Protein AF-0000000081412801 (afdb_homodimer)

Nearest PDB structures (foldseek):
  3e7q-assembly1_A  TM=7.767E-01  e=6.371E-05  Pseudomonas aeruginosa
  2gfn-assembly1_A  TM=7.718E-01  e=1.204E-04  Rhodococcus jostii RHA1
  7jnp-assembly1_B  TM=7.696E-01  e=1.606E-03  Neisseria gonorrhoeae
  2xdn-assembly2_D  TM=6.684E-01  e=6.471E-04  Pseudomonas putida
  5h9t-assembly4_G  TM=6.717E-01  e=1.084E-02  Pseudomonas aeruginosa PAO1

Organism: NCBI:txid198620

InterPro domains:
  IPR001647 DNA-binding HTH domain, TetR-type [PF00440] (24-66)
  IPR001647 DNA-binding HTH domain, TetR-type [PS50977] (17-77)
  IPR009057 Homedomain-like superfamily [SSF46689] (12-86)
  IPR011075 Tetracyclin repressor-like, C-terminal domain [PF16925] (98-199)
  IPR036271 Tetracyclin repressor-like, C-terminal domain superfamily [SSF48498] (94-205)

Foldseek 3Di:
DPPPPPPPPPVPPPPPPADLVLLLVQLLVQCLVQALVRDDLCNSCVSRVHDSVVVCVSQNDSVSSVVVSLVVLCVVLVVQLCVLLVPLVDALLRSLLSNLLSQLCVQCVDPDQRRFRSLLNHLVVVLVPDVVSVVVSVVVLVVQLVSQLVSVVSNCVVVQDPVPDPSSVLSCLSSVLSSVLRVVSNVPDDSVVSSVVSSVSSVVSRD/DPPPPPPPPPVPPPPPPADLVLLLVQLLVQCLVQALVRDDLCNSCVSRVHDSVVVCVSQNDSVSSVVVSLVVLCVVLVVQLCVLLVPLVDALLRSLLSNLLSQLCVQCVDPDQRRFRSLLNHLVVVLVPDVVSVVVSVVSLVVQLVSQLVSVVSNCVVVQDPVPDPSSVLSCLSSVLSSVLRVVSNVPDDSVVSSVVSSVSSVVSRD

Structure (mmCIF, N/CA/C/O backbone):
data_AF-0000000081412801-model_v1
#
loop_
_entity.id
_entity.type
_entity.pdbx_description
1 polymer 'TetR/AcrR family transcriptional regulator'
#
loop_
_atom_site.group_PDB
_atom_site.id
_atom_site.type_symbol
_atom_site.label_atom_id
_atom_site.label_alt_id
_atom_site.label_comp_id
_atom_site.label_asym_id
_atom_site.label_entity_id
_atom_site.label_seq_id
_atom_site.pdbx_PDB_ins_code
_atom_site.Cartn_x
_atom_site.Cartn_y
_atom_site.Cartn_z
_atom_site.occupancy
_atom_site.B_iso_or_equiv
_atom_site.auth_seq_id
_atom_site.auth_comp_id
_atom_site.auth_asym_id
_atom_site.auth_atom_id
_atom_site.pdbx_PDB_model_num
ATOM 1 N N . MET A 1 1 ? -60.969 14.883 38.25 1 31.5 1 MET A N 1
ATOM 2 C CA . MET A 1 1 ? -59.531 15.109 38.219 1 31.5 1 MET A CA 1
ATOM 3 C C . MET A 1 1 ? -59.031 15.039 36.781 1 31.5 1 MET A C 1
ATOM 5 O O . MET A 1 1 ? -59.188 14.016 36.125 1 31.5 1 MET A O 1
ATOM 9 N N . ALA A 1 2 ? -58.969 16.172 36.094 1 39.41 2 ALA A N 1
ATOM 10 C CA . ALA A 1 2 ? -58.562 16.344 34.688 1 39.41 2 ALA A CA 1
ATOM 11 C C . ALA A 1 2 ? -57.188 15.758 34.438 1 39.41 2 ALA A C 1
ATOM 13 O O . ALA A 1 2 ? -56.25 16.016 35.188 1 39.41 2 ALA A O 1
ATOM 14 N N . GLN A 1 3 ? -56.938 14.664 33.781 1 39.22 3 GLN A N 1
ATOM 15 C CA . GLN A 1 3 ? -55.719 13.984 33.312 1 39.22 3 GLN A CA 1
ATOM 16 C C . GLN A 1 3 ? -54.844 14.922 32.5 1 39.22 3 GLN A C 1
ATOM 18 O O . GLN A 1 3 ? -55.25 15.398 31.438 1 39.22 3 GLN A O 1
ATOM 23 N N . ASN A 1 4 ? -54.062 15.844 33.062 1 39 4 ASN A N 1
ATOM 24 C CA . ASN A 1 4 ? -53.062 16.719 32.438 1 39 4 ASN A CA 1
ATOM 25 C C . ASN A 1 4 ? -52.125 15.93 31.531 1 39 4 ASN A C 1
ATOM 27 O O . ASN A 1 4 ? -51.344 15.117 32 1 39 4 ASN A O 1
ATOM 31 N N . LYS A 1 5 ? -52.438 15.68 30.281 1 43 5 LYS A N 1
ATOM 32 C CA . LYS A 1 5 ? -51.562 15.094 29.266 1 43 5 LYS A CA 1
ATOM 33 C C . LYS A 1 5 ? -50.219 15.836 29.203 1 43 5 LYS A C 1
ATOM 35 O O . LYS A 1 5 ? -50.188 17.062 29.094 1 43 5 LYS A O 1
ATOM 40 N N . PRO A 1 6 ? -49.094 15.336 29.781 1 42.16 6 PRO A N 1
ATOM 41 C CA . PRO A 1 6 ? -47.812 16 29.641 1 42.16 6 PRO A CA 1
ATOM 42 C C . PRO A 1 6 ? -47.5 16.391 28.203 1 42.16 6 PRO A C 1
ATOM 44 O O . PRO A 1 6 ? -47.75 15.617 27.281 1 42.16 6 PRO A O 1
ATOM 47 N N . THR A 1 7 ? -47.656 17.672 27.734 1 39.53 7 THR A N 1
ATOM 48 C CA . THR A 1 7 ? -47.188 18.188 26.453 1 39.53 7 THR A CA 1
ATOM 49 C C . THR A 1 7 ? -45.719 17.797 26.219 1 39.53 7 THR A C 1
ATOM 51 O O . THR A 1 7 ? -44.875 18.047 27.078 1 39.53 7 THR A O 1
ATOM 54 N N . GLU A 1 8 ? -45.406 16.609 25.75 1 41.25 8 GLU A N 1
ATOM 55 C CA . GLU A 1 8 ? -44.062 16.297 25.266 1 41.25 8 GLU A CA 1
ATOM 56 C C . GLU A 1 8 ? -43.438 17.469 24.531 1 41.25 8 GLU A C 1
ATOM 58 O O . GLU A 1 8 ? -43.969 17.891 23.484 1 41.25 8 GLU A O 1
ATOM 63 N N . GLY A 1 9 ? -43.125 18.594 25.156 1 39.78 9 GLY A N 1
ATOM 64 C CA . GLY A 1 9 ? -42.344 19.688 24.547 1 39.78 9 GLY A CA 1
ATOM 65 C C . GLY A 1 9 ? -41.25 19.203 23.656 1 39.78 9 GLY A C 1
ATOM 66 O O . GLY A 1 9 ? -40.25 18.641 24.125 1 39.78 9 GLY A O 1
ATOM 67 N N . LYS A 1 10 ? -41.531 18.594 22.547 1 43.91 10 LYS A N 1
ATOM 68 C CA . LYS A 1 10 ? -40.531 18.438 21.516 1 43.91 10 LYS A CA 1
ATOM 69 C C . LYS A 1 10 ? -39.656 19.688 21.391 1 43.91 10 LYS A C 1
ATOM 71 O O . LYS A 1 10 ? -40.156 20.766 21.094 1 43.91 10 LYS A O 1
ATOM 76 N N . GLY A 1 11 ? -38.781 20 22.344 1 41.09 11 GLY A N 1
ATOM 77 C CA . GLY A 1 11 ? -37.812 21.078 22.141 1 41.09 11 GLY A CA 1
ATOM 78 C C . GLY A 1 11 ? -37.406 21.219 20.688 1 41.09 11 GLY A C 1
ATOM 79 O O . GLY A 1 11 ? -37 20.25 20.047 1 41.09 11 GLY A O 1
ATOM 80 N N . ARG A 1 12 ? -38.094 21.938 19.906 1 44.88 12 ARG A N 1
ATOM 81 C CA . ARG A 1 12 ? -37.812 22.344 18.531 1 44.88 12 ARG A CA 1
ATOM 82 C C . ARG A 1 12 ? -36.375 22.75 18.344 1 44.88 12 ARG A C 1
ATOM 84 O O . ARG A 1 12 ? -36 23.906 18.562 1 44.88 12 ARG A O 1
ATOM 91 N N . GLY A 1 13 ? -35.406 22.141 19.047 1 42.59 13 GLY A N 1
ATOM 92 C CA . GLY A 1 13 ? -34.094 22.641 18.672 1 42.59 13 GLY A CA 1
ATOM 93 C C . GLY A 1 13 ? -33.969 22.891 17.188 1 42.59 13 GLY A C 1
ATOM 94 O O . GLY A 1 13 ? -34.781 22.422 16.391 1 42.59 13 GLY A O 1
ATOM 95 N N . ARG A 1 14 ? -33.406 24.109 16.828 1 49.31 14 ARG A N 1
ATOM 96 C CA . ARG A 1 14 ? -33.156 24.453 15.43 1 49.31 14 ARG A CA 1
ATOM 97 C C . ARG A 1 14 ? -32.75 23.219 14.625 1 49.31 14 ARG A C 1
ATOM 99 O O . ARG A 1 14 ? -31.969 22.391 15.102 1 49.31 14 ARG A O 1
ATOM 106 N N . PRO A 1 15 ? -33.531 22.734 13.734 1 50.5 15 PRO A N 1
ATOM 107 C CA . PRO A 1 15 ? -33.125 21.641 12.859 1 50.5 15 PRO A CA 1
ATOM 108 C C . PRO A 1 15 ? -31.609 21.656 12.57 1 50.5 15 PRO A C 1
ATOM 110 O O . PRO A 1 15 ? -31.016 22.734 12.477 1 50.5 15 PRO A O 1
ATOM 113 N N . ARG A 1 16 ? -30.875 20.703 13.023 1 57.34 16 ARG A N 1
ATOM 114 C CA . ARG A 1 16 ? -29.453 20.656 12.719 1 57.34 16 ARG A CA 1
ATOM 115 C C . ARG A 1 16 ? -29.188 21.109 11.281 1 57.34 16 ARG A C 1
ATOM 117 O O . ARG A 1 16 ? -29.859 20.656 10.352 1 57.34 16 ARG A O 1
ATOM 124 N N . ALA A 1 17 ? -28.562 22.234 11.133 1 64.94 17 ALA A N 1
ATOM 125 C CA . ALA A 1 17 ? -28.266 22.906 9.867 1 64.94 17 ALA A CA 1
ATOM 126 C C . ALA A 1 17 ? -27.469 21.984 8.938 1 64.94 17 ALA A C 1
ATOM 128 O O . ALA A 1 17 ? -27.422 22.219 7.727 1 64.94 17 ALA A O 1
ATOM 129 N N . TYR A 1 18 ? -26.875 20.844 9.516 1 75.38 18 TYR A N 1
ATOM 130 C CA . TYR A 1 18 ? -26.141 19.969 8.609 1 75.38 18 TYR A CA 1
ATOM 131 C C . TYR A 1 18 ? -26.5 18.516 8.859 1 75.38 18 TYR A C 1
ATOM 133 O O . TYR A 1 18 ? -26.969 18.156 9.945 1 75.38 18 TYR A O 1
ATOM 141 N N . ASP A 1 19 ? -26.516 17.734 7.875 1 88.06 19 ASP A N 1
ATOM 142 C CA . ASP A 1 19 ? -26.609 16.297 7.977 1 88.06 19 ASP A CA 1
ATOM 143 C C . ASP A 1 19 ? -25.266 15.672 8.328 1 88.06 19 ASP A C 1
ATOM 145 O O . ASP A 1 19 ? -24.312 15.766 7.551 1 88.06 19 ASP A O 1
ATOM 149 N N . PRO A 1 20 ? -25.109 15.062 9.5 1 88.12 20 PRO A N 1
ATOM 150 C CA . PRO A 1 20 ? -23.828 14.531 9.953 1 88.12 20 PRO A CA 1
ATOM 151 C C . PRO A 1 20 ? -23.219 13.523 8.969 1 88.12 20 PRO A C 1
ATOM 153 O O . PRO A 1 20 ? -22 13.461 8.812 1 88.12 20 PRO A O 1
ATOM 156 N N . GLN A 1 21 ? -24.062 12.789 8.328 1 91.38 21 GLN A N 1
ATOM 157 C CA . GLN A 1 21 ? -23.562 11.805 7.379 1 91.38 21 GLN A CA 1
ATOM 158 C C . GLN A 1 21 ? -22.938 12.477 6.156 1 91.38 21 GLN A C 1
ATOM 160 O O . GLN A 1 21 ? -21.891 12.062 5.684 1 91.38 21 GLN A O 1
ATOM 165 N N . THR A 1 22 ? -23.578 13.492 5.699 1 93.31 22 THR A N 1
ATOM 166 C CA . THR A 1 22 ? -23.047 14.25 4.578 1 93.31 22 THR A CA 1
ATOM 167 C C . THR A 1 22 ? -21.734 14.945 4.965 1 93.31 22 THR A C 1
ATOM 169 O O . THR A 1 22 ? -20.781 14.961 4.188 1 93.31 22 THR A O 1
ATOM 172 N N . ALA A 1 23 ? -21.734 15.477 6.156 1 94.56 23 ALA A N 1
ATOM 173 C CA . ALA A 1 23 ? -20.547 16.156 6.648 1 94.56 23 ALA A CA 1
ATOM 174 C C . ALA A 1 23 ? -19.375 15.18 6.777 1 94.56 23 ALA A C 1
ATOM 176 O O . ALA A 1 23 ? -18.234 15.508 6.406 1 94.56 23 ALA A O 1
ATOM 177 N N . LEU A 1 24 ? -19.656 14.016 7.27 1 95.81 24 LEU A N 1
ATOM 178 C CA . LEU A 1 24 ? -18.625 13.008 7.418 1 95.81 24 LEU A CA 1
ATOM 179 C C . LEU A 1 24 ? -18.094 12.57 6.059 1 95.81 24 LEU A C 1
ATOM 181 O O . LEU A 1 24 ? -16.875 12.352 5.898 1 95.81 24 LEU A O 1
ATOM 185 N N . GLN A 1 25 ? -18.984 12.492 5.09 1 94.94 25 GLN A N 1
ATOM 186 C CA . GLN A 1 25 ? -18.562 12.125 3.74 1 94.94 25 GLN A CA 1
ATOM 187 C C . GLN A 1 25 ? -17.656 13.188 3.131 1 94.94 25 GLN A C 1
ATOM 189 O O . GLN A 1 25 ? -16.688 12.859 2.434 1 94.94 25 GLN A O 1
ATOM 194 N N . GLN A 1 26 ? -17.953 14.391 3.418 1 95.56 26 GLN A N 1
ATOM 195 C CA . GLN A 1 26 ? -17.109 15.484 2.924 1 95.56 26 GLN A CA 1
ATOM 196 C C . GLN A 1 26 ? -15.75 15.477 3.605 1 95.56 26 GLN A C 1
ATOM 198 O O . GLN A 1 26 ? -14.727 15.695 2.955 1 95.56 26 GLN A O 1
ATOM 203 N N . ALA A 1 27 ? -15.773 15.211 4.926 1 96.62 27 ALA A N 1
ATOM 204 C CA . ALA A 1 27 ? -14.516 15.102 5.66 1 96.62 27 ALA A CA 1
ATOM 205 C C . ALA A 1 27 ? -13.664 13.953 5.129 1 96.62 27 ALA A C 1
ATOM 207 O O . ALA A 1 27 ? -12.461 14.109 4.926 1 96.62 27 ALA A O 1
ATOM 208 N N . LEU A 1 28 ? -14.336 12.844 4.879 1 96.62 28 LEU A N 1
ATOM 209 C CA . LEU A 1 28 ? -13.68 11.688 4.289 1 96.62 28 LEU A CA 1
ATOM 210 C C . LEU A 1 28 ? -13.023 12.047 2.963 1 96.62 28 LEU A C 1
ATOM 212 O O . LEU A 1 28 ? -11.875 11.688 2.713 1 96.62 28 LEU A O 1
ATOM 216 N N . GLY A 1 29 ? -13.734 12.797 2.166 1 95.81 29 GLY A N 1
ATOM 217 C CA . GLY A 1 29 ? -13.188 13.211 0.883 1 95.81 29 GLY A CA 1
ATOM 218 C C . GLY A 1 29 ? -11.922 14.031 1.009 1 95.81 29 GLY A C 1
ATOM 219 O O . GLY A 1 29 ? -10.961 13.82 0.26 1 95.81 29 GLY A O 1
ATOM 220 N N . VAL A 1 30 ? -11.867 14.93 1.99 1 96.5 30 VAL A N 1
ATOM 221 C CA . VAL A 1 30 ? -10.695 15.773 2.199 1 96.5 30 VAL A CA 1
ATOM 222 C C . VAL A 1 30 ? -9.516 14.922 2.654 1 96.5 30 VAL A C 1
ATOM 224 O O . VAL A 1 30 ? -8.422 15.016 2.098 1 96.5 30 VAL A O 1
ATOM 227 N N . PHE A 1 31 ? -9.781 14.016 3.641 1 97.44 31 PHE A N 1
ATOM 228 C CA . PHE A 1 31 ? -8.734 13.109 4.113 1 97.44 31 PHE A CA 1
ATOM 229 C C . PHE A 1 31 ? -8.242 12.211 2.986 1 97.44 31 PHE A C 1
ATOM 231 O O . PHE A 1 31 ? -7.051 11.922 2.896 1 97.44 31 PHE A O 1
ATOM 238 N N . TRP A 1 32 ? -9.18 11.797 2.158 1 96.88 32 TRP A N 1
ATOM 239 C CA . TRP A 1 32 ? -8.875 10.836 1.1 1 96.88 32 TRP A CA 1
ATOM 240 C C . TRP A 1 32 ? -7.938 11.453 0.065 1 96.88 32 TRP A C 1
ATOM 242 O O . TRP A 1 32 ? -6.984 10.812 -0.38 1 96.88 32 TRP A O 1
ATOM 252 N N . ASN A 1 33 ? -8.102 12.719 -0.193 1 94.5 33 ASN A N 1
ATOM 253 C CA . ASN A 1 33 ? -7.297 13.406 -1.2 1 94.5 33 ASN A CA 1
ATOM 254 C C . ASN A 1 33 ? -5.945 13.836 -0.639 1 94.5 33 ASN A C 1
ATOM 256 O O . ASN A 1 33 ? -4.91 13.617 -1.271 1 94.5 33 ASN A O 1
ATOM 260 N N . THR A 1 34 ? -5.941 14.297 0.597 1 93.81 34 THR A N 1
ATOM 261 C CA . THR A 1 34 ? -4.766 15.039 1.043 1 93.81 34 THR A CA 1
ATOM 262 C C . THR A 1 34 ? -3.988 14.234 2.086 1 93.81 34 THR A C 1
ATOM 264 O O . THR A 1 34 ? -2.822 14.531 2.357 1 93.81 34 THR A O 1
ATOM 267 N N . GLY A 1 35 ? -4.645 13.25 2.67 1 96.81 35 GLY A N 1
ATOM 268 C CA . GLY A 1 35 ? -4.062 12.57 3.816 1 96.81 35 GLY A CA 1
ATOM 269 C C . GLY A 1 35 ? -4.438 13.211 5.141 1 96.81 35 GLY A C 1
ATOM 270 O O . GLY A 1 35 ? -4.996 14.305 5.172 1 96.81 35 GLY A O 1
ATOM 271 N N . TYR A 1 36 ? -4.164 12.555 6.168 1 97.88 36 TYR A N 1
ATOM 272 C CA . TYR A 1 36 ? -4.52 12.984 7.516 1 97.88 36 TYR A CA 1
ATOM 273 C C . TYR A 1 36 ? -3.711 14.203 7.93 1 97.88 36 TYR A C 1
ATOM 275 O O . TYR A 1 36 ? -4.277 15.219 8.336 1 97.88 36 TYR A O 1
ATOM 283 N N . SER A 1 37 ? -2.416 14.109 7.785 1 96.62 37 SER A N 1
ATOM 284 C CA . SER A 1 37 ? -1.539 15.156 8.297 1 96.62 37 SER A CA 1
ATOM 285 C C . SER A 1 37 ? -1.736 16.469 7.539 1 96.62 37 SER A C 1
ATOM 287 O O . SER A 1 37 ? -1.751 17.547 8.141 1 96.62 37 SER A O 1
ATOM 289 N N . ALA A 1 38 ? -1.954 16.375 6.262 1 95.62 38 ALA A N 1
ATOM 290 C CA . ALA A 1 38 ? -2.039 17.562 5.43 1 95.62 38 ALA A CA 1
ATOM 291 C C . ALA A 1 38 ? -3.416 18.219 5.543 1 95.62 38 ALA A C 1
ATOM 293 O O . ALA A 1 38 ? -3.568 19.406 5.289 1 95.62 38 ALA A O 1
ATOM 294 N N . ALA A 1 39 ? -4.418 17.406 5.891 1 96.56 39 ALA A N 1
ATOM 295 C CA . ALA A 1 39 ? -5.766 17.938 6.051 1 96.56 39 ALA A CA 1
ATOM 296 C C . ALA A 1 39 ? -5.84 18.875 7.254 1 96.56 39 ALA A C 1
ATOM 298 O O . ALA A 1 39 ? -5.211 18.625 8.289 1 96.56 39 ALA A O 1
ATOM 299 N N . SER A 1 40 ? -6.621 19.953 7.078 1 94.75 40 SER A N 1
ATOM 300 C CA . SER A 1 40 ? -6.871 20.859 8.195 1 94.75 40 SER A CA 1
ATOM 301 C C . SER A 1 40 ? -8.352 20.891 8.562 1 94.75 40 SER A C 1
ATOM 303 O O . SER A 1 40 ? -9.211 20.656 7.719 1 94.75 40 SER A O 1
ATOM 305 N N . LEU A 1 41 ? -8.562 21.172 9.828 1 95.19 41 LEU A N 1
ATOM 306 C CA . LEU A 1 41 ? -9.945 21.281 10.266 1 95.19 41 LEU A CA 1
ATOM 307 C C . LEU A 1 41 ? -10.664 22.406 9.531 1 95.19 41 LEU A C 1
ATOM 309 O O . LEU A 1 41 ? -11.859 22.312 9.266 1 95.19 41 LEU A O 1
ATOM 313 N N . ASP A 1 42 ? -9.891 23.438 9.086 1 95 42 ASP A N 1
ATOM 314 C CA . ASP A 1 42 ? -10.477 24.531 8.312 1 95 42 ASP A CA 1
ATOM 315 C C . ASP A 1 42 ? -10.93 24.047 6.938 1 95 42 ASP A C 1
ATOM 317 O O . ASP A 1 42 ? -12.047 24.359 6.504 1 95 42 ASP A O 1
ATOM 321 N N . SER A 1 43 ? -10.094 23.312 6.242 1 95.56 43 SER A N 1
ATOM 322 C CA . SER A 1 43 ? -10.453 22.797 4.926 1 95.56 43 SER A CA 1
ATOM 323 C C . SER A 1 43 ? -11.617 21.812 5.02 1 95.56 43 SER A C 1
ATOM 325 O O . SER A 1 43 ? -12.492 21.797 4.152 1 95.56 43 SER A O 1
ATOM 327 N N . ILE A 1 44 ? -11.672 21.016 6.086 1 97 44 ILE A N 1
ATOM 328 C CA . ILE A 1 44 ? -12.727 20.031 6.285 1 97 44 ILE A CA 1
ATOM 329 C C . ILE A 1 44 ? -14.047 20.734 6.582 1 97 44 ILE A C 1
ATOM 331 O O . ILE A 1 44 ? -15.086 20.391 6.016 1 97 44 ILE A O 1
ATOM 335 N N . ALA A 1 45 ? -13.938 21.719 7.445 1 96 45 ALA A N 1
ATOM 336 C CA . ALA A 1 45 ? -15.133 22.5 7.777 1 96 45 ALA A CA 1
ATOM 337 C C . ALA A 1 45 ? -15.711 23.172 6.539 1 96 45 ALA A C 1
ATOM 339 O O . ALA A 1 45 ? -16.922 23.125 6.309 1 96 45 ALA A O 1
ATOM 340 N N . SER A 1 46 ? -14.836 23.75 5.75 1 95.62 46 SER A N 1
ATOM 341 C CA . SER A 1 46 ? -15.258 24.422 4.52 1 95.62 46 SER A CA 1
ATOM 342 C C . SER A 1 46 ? -15.922 23.438 3.564 1 95.62 46 SER A C 1
ATOM 344 O O . SER A 1 46 ? -16.984 23.719 3.016 1 95.62 46 SER A O 1
ATOM 346 N N . ALA A 1 47 ? -15.391 22.266 3.383 1 94.62 47 ALA A N 1
ATOM 347 C CA . ALA A 1 47 ? -15.93 21.25 2.492 1 94.62 47 ALA A CA 1
ATOM 348 C C . ALA A 1 47 ? -17.281 20.75 2.99 1 94.62 47 ALA A C 1
ATOM 350 O O . ALA A 1 47 ? -18.172 20.438 2.191 1 94.62 47 ALA A O 1
ATOM 351 N N . ALA A 1 48 ? -17.422 20.672 4.324 1 94.19 48 ALA A N 1
ATOM 352 C CA . ALA A 1 48 ? -18.625 20.125 4.941 1 94.19 48 ALA A CA 1
ATOM 353 C C . ALA A 1 48 ? -19.703 21.188 5.066 1 94.19 48 ALA A C 1
ATOM 355 O O . ALA A 1 48 ? -20.828 20.906 5.492 1 94.19 48 ALA A O 1
ATOM 356 N N . GLY A 1 49 ? -19.344 22.391 4.762 1 92.81 49 GLY A N 1
ATOM 357 C CA . GLY A 1 49 ? -20.297 23.484 4.926 1 92.81 49 GLY A CA 1
ATOM 358 C C . GLY A 1 49 ? -20.594 23.812 6.379 1 92.81 49 GLY A C 1
ATOM 359 O O . GLY A 1 49 ? -21.719 24.141 6.73 1 92.81 49 GLY A O 1
ATOM 360 N N . MET A 1 50 ? -19.609 23.594 7.223 1 93.44 50 MET A N 1
ATOM 361 C CA . MET A 1 50 ? -19.719 23.828 8.656 1 93.44 50 MET A CA 1
ATOM 362 C C . MET A 1 50 ? -18.641 24.812 9.125 1 93.44 50 MET A C 1
ATOM 364 O O . MET A 1 50 ? -17.734 25.141 8.367 1 93.44 50 MET A O 1
ATOM 368 N N . ASN A 1 51 ? -18.859 25.266 10.344 1 92.81 51 ASN A N 1
ATOM 369 C CA . ASN A 1 51 ? -17.766 25.953 11.008 1 92.81 51 ASN A CA 1
ATOM 370 C C . ASN A 1 51 ? -17.031 25.016 11.977 1 92.81 51 ASN A C 1
ATOM 372 O O . ASN A 1 51 ? -17.516 23.938 12.289 1 92.81 51 ASN A O 1
ATOM 376 N N . ARG A 1 52 ? -15.875 25.406 12.43 1 92.88 52 ARG A N 1
ATOM 377 C CA . ARG A 1 52 ? -14.992 24.547 13.227 1 92.88 52 ARG A CA 1
ATOM 378 C C . ARG A 1 52 ? -15.664 24.125 14.531 1 92.88 52 ARG A C 1
ATOM 380 O O . ARG A 1 52 ? -15.633 22.953 14.906 1 92.88 52 ARG A O 1
ATOM 387 N N . PRO A 1 53 ? -16.359 25.016 15.234 1 92.88 53 PRO A N 1
ATOM 388 C CA . PRO A 1 53 ? -17.031 24.609 16.469 1 92.88 53 PRO A CA 1
ATOM 389 C C . PRO A 1 53 ? -18.109 23.547 16.234 1 92.88 53 PRO A C 1
ATOM 391 O O . PRO A 1 53 ? -18.219 22.609 17.016 1 92.88 53 PRO A O 1
ATOM 394 N N . SER A 1 54 ? -18.844 23.703 15.234 1 92.69 54 SER A N 1
ATOM 395 C CA . SER A 1 54 ? -19.875 22.734 14.898 1 92.69 54 SER A CA 1
ATOM 396 C C . SER A 1 54 ? -19.266 21.375 14.523 1 92.69 54 SER A C 1
ATOM 398 O O . SER A 1 54 ? -19.797 20.328 14.883 1 92.69 54 SER A O 1
ATOM 400 N N . LEU A 1 55 ? -18.188 21.453 13.773 1 94.75 55 LEU A N 1
ATOM 401 C CA . LEU A 1 55 ? -17.484 20.25 13.398 1 94.75 55 LEU A CA 1
ATOM 402 C C . LEU A 1 55 ? -16.984 19.5 14.633 1 94.75 55 LEU A C 1
ATOM 404 O O . LEU A 1 55 ? -17.156 18.281 14.75 1 94.75 55 LEU A O 1
ATOM 408 N N . TYR A 1 56 ? -16.422 20.234 15.547 1 94 56 TYR A N 1
ATOM 409 C CA . TYR A 1 56 ? -15.898 19.656 16.781 1 94 56 TYR A CA 1
ATOM 410 C C . TYR A 1 56 ? -17.016 19.047 17.609 1 94 56 TYR A C 1
ATOM 412 O O . TYR A 1 56 ? -16.859 17.969 18.203 1 94 56 TYR A O 1
ATOM 420 N N . ALA A 1 57 ? -18.109 19.703 17.672 1 93.56 57 ALA A N 1
ATOM 421 C CA . ALA A 1 57 ? -19.25 19.234 18.453 1 93.56 57 ALA A CA 1
ATOM 422 C C . ALA A 1 57 ? -19.797 17.922 17.891 1 93.56 57 ALA A C 1
ATOM 424 O O . ALA A 1 57 ? -20.188 17.031 18.641 1 93.56 57 ALA A O 1
ATOM 425 N N . ALA A 1 58 ? -19.719 17.859 16.641 1 93.56 58 ALA A N 1
ATOM 426 C CA . ALA A 1 58 ? -20.312 16.703 15.969 1 93.56 58 ALA A CA 1
ATOM 427 C C . ALA A 1 58 ? -19.344 15.516 15.953 1 93.56 58 ALA A C 1
ATOM 429 O O . ALA A 1 58 ? -19.781 14.367 16.094 1 93.56 58 ALA A O 1
ATOM 430 N N . PHE A 1 59 ? -18 15.789 15.805 1 95.88 59 PHE A N 1
ATOM 431 C CA . PHE A 1 59 ? -17.125 14.68 15.453 1 95.88 59 PHE A CA 1
ATOM 432 C C . PHE A 1 59 ? -15.898 14.648 16.359 1 95.88 59 PHE A C 1
ATOM 434 O O . PHE A 1 59 ? -15.109 13.695 16.312 1 95.88 59 PHE A O 1
ATOM 441 N N . GLY A 1 60 ? -15.703 15.633 17.156 1 95.62 60 GLY A N 1
ATOM 442 C CA . GLY A 1 60 ? -14.508 15.711 17.984 1 95.62 60 GLY A CA 1
ATOM 443 C C . GLY A 1 60 ? -13.328 16.344 17.266 1 95.62 60 GLY A C 1
ATOM 444 O O . GLY A 1 60 ? -13.508 17.156 16.375 1 95.62 60 GLY A O 1
ATOM 445 N N . ASP A 1 61 ? -12.195 16.016 17.703 1 96.94 61 ASP A N 1
ATOM 446 C CA . ASP A 1 61 ? -10.992 16.578 17.094 1 96.94 61 ASP A CA 1
ATOM 447 C C . ASP A 1 61 ? -10.648 15.875 15.781 1 96.94 61 ASP A C 1
ATOM 449 O O . ASP A 1 61 ? -11.383 14.992 15.336 1 96.94 61 ASP A O 1
ATOM 453 N N . LYS A 1 62 ? -9.664 16.312 15.164 1 97.5 62 LYS A N 1
ATOM 454 C CA . LYS A 1 62 ? -9.281 15.797 13.844 1 97.5 62 LYS A CA 1
ATOM 455 C C . LYS A 1 62 ? -9.062 14.289 13.883 1 97.5 62 LYS A C 1
ATOM 457 O O . LYS A 1 62 ? -9.477 13.578 12.961 1 97.5 62 LYS A O 1
ATOM 462 N N . HIS A 1 63 ? -8.383 13.805 14.93 1 98.31 63 HIS A N 1
ATOM 463 C CA . HIS A 1 63 ? -8.094 12.383 15.07 1 98.31 63 HIS A CA 1
ATOM 464 C C . HIS A 1 63 ? -9.375 11.57 15.18 1 98.31 63 HIS A C 1
ATOM 466 O O . HIS A 1 63 ? -9.547 10.578 14.461 1 98.31 63 HIS A O 1
ATOM 472 N N . ALA A 1 64 ? -10.258 11.953 15.992 1 98 64 ALA A N 1
ATOM 473 C CA . ALA A 1 64 ? -11.539 11.273 16.141 1 98 64 ALA A CA 1
ATOM 474 C C . ALA A 1 64 ? -12.328 11.289 14.844 1 98 64 ALA A C 1
ATOM 476 O O . ALA A 1 64 ? -12.945 10.289 14.469 1 98 64 ALA A O 1
ATOM 477 N N . LEU A 1 65 ? -12.367 12.484 14.219 1 97.88 65 LEU A N 1
ATOM 478 C CA . LEU A 1 65 ? -13.047 12.641 12.938 1 97.88 65 LEU A CA 1
ATOM 479 C C . LEU A 1 65 ? -12.461 11.695 11.898 1 97.88 65 LEU A C 1
ATOM 481 O O . LEU A 1 65 ? -13.195 11.062 11.141 1 97.88 65 LEU A O 1
ATOM 485 N N . TYR A 1 66 ? -11.234 11.523 11.852 1 98.5 66 TYR A N 1
ATOM 486 C CA . TYR A 1 66 ? -10.562 10.648 10.898 1 98.5 66 TYR A CA 1
ATOM 487 C C . TYR A 1 66 ? -10.922 9.188 11.141 1 98.5 66 TYR A C 1
ATOM 489 O O . TYR A 1 66 ? -11.195 8.445 10.195 1 98.5 66 TYR A O 1
ATOM 497 N N . ILE A 1 67 ? -10.875 8.758 12.398 1 98.25 67 ILE A N 1
ATOM 498 C CA . ILE A 1 67 ? -11.219 7.379 12.742 1 98.25 67 ILE A CA 1
ATOM 499 C C . ILE A 1 67 ? -12.648 7.082 12.32 1 98.25 67 ILE A C 1
ATOM 501 O O . ILE A 1 67 ? -12.938 6.02 11.766 1 98.25 67 ILE A O 1
ATOM 505 N N . LYS A 1 68 ? -13.508 8.047 12.5 1 97.19 68 LYS A N 1
ATOM 506 C CA . LYS A 1 68 ? -14.898 7.883 12.062 1 97.19 68 LYS A CA 1
ATOM 507 C C . LYS A 1 68 ? -14.992 7.773 10.547 1 97.19 68 LYS A C 1
ATOM 509 O O . LYS A 1 68 ? -15.789 7 10.023 1 97.19 68 LYS A O 1
ATOM 514 N N . ALA A 1 69 ? -14.219 8.594 9.859 1 97.5 69 ALA A N 1
ATOM 515 C CA . ALA A 1 69 ? -14.18 8.539 8.406 1 97.5 69 ALA A CA 1
ATOM 516 C C . ALA A 1 69 ? -13.688 7.176 7.922 1 97.5 69 ALA A C 1
ATOM 518 O O . ALA A 1 69 ? -14.234 6.609 6.973 1 97.5 69 ALA A O 1
ATOM 519 N N . LEU A 1 70 ? -12.656 6.602 8.555 1 97.12 70 LEU A N 1
ATOM 520 C CA . LEU A 1 70 ? -12.141 5.277 8.227 1 97.12 70 LEU A CA 1
ATOM 521 C C . LEU A 1 70 ? -13.227 4.215 8.398 1 97.12 70 LEU A C 1
ATOM 523 O O . LEU A 1 70 ? -13.398 3.355 7.531 1 97.12 70 LEU A O 1
ATOM 527 N N . ASP A 1 71 ? -13.906 4.316 9.477 1 95.12 71 ASP A N 1
ATOM 528 C CA . ASP A 1 71 ? -14.969 3.35 9.766 1 95.12 71 ASP A CA 1
ATOM 529 C C . ASP A 1 71 ? -16.078 3.422 8.719 1 95.12 71 ASP A C 1
ATOM 531 O O . ASP A 1 71 ? -16.562 2.391 8.25 1 95.12 71 ASP A O 1
ATOM 535 N N . GLN A 1 72 ? -16.453 4.641 8.375 1 93.69 72 GLN A N 1
ATOM 536 C CA . GLN A 1 72 ? -17.469 4.832 7.344 1 93.69 72 GLN A CA 1
ATOM 537 C C . GLN A 1 72 ? -17.016 4.254 6.008 1 93.69 72 GLN A C 1
ATOM 539 O O . GLN A 1 72 ? -17.797 3.627 5.297 1 93.69 72 GLN A O 1
ATOM 544 N N . TYR A 1 73 ? -15.844 4.488 5.621 1 95.56 73 TYR A N 1
ATOM 545 C CA . TYR A 1 73 ? -15.281 3.957 4.387 1 95.56 73 TYR A CA 1
ATOM 546 C C . TYR A 1 73 ? -15.359 2.434 4.363 1 95.56 73 TYR A C 1
ATOM 548 O O . TYR A 1 73 ? -15.781 1.844 3.363 1 95.56 73 TYR A O 1
ATOM 556 N N . TRP A 1 74 ? -14.938 1.808 5.457 1 93.25 74 TRP A N 1
ATOM 557 C CA . TRP A 1 74 ? -14.906 0.35 5.52 1 93.25 74 TRP A CA 1
ATOM 558 C C . TRP A 1 74 ? -16.312 -0.228 5.398 1 93.25 74 TRP A C 1
ATOM 560 O O . TRP A 1 74 ? -16.516 -1.26 4.754 1 93.25 74 TRP A O 1
ATOM 570 N N . GLU A 1 75 ? -17.188 0.447 5.965 1 89.06 75 GLU A N 1
ATOM 571 C CA . GLU A 1 75 ? -18.562 -0.036 5.875 1 89.06 75 GLU A CA 1
ATOM 572 C C . GLU A 1 75 ? -19.047 -0.07 4.43 1 89.06 75 GLU A C 1
ATOM 574 O O . GLU A 1 75 ? -19.672 -1.041 4 1 89.06 75 GLU A O 1
ATOM 579 N N . THR A 1 76 ? -18.75 0.918 3.717 1 85.69 76 THR A N 1
ATOM 580 C CA . THR A 1 76 ? -19.156 1.002 2.322 1 85.69 76 THR A CA 1
ATOM 581 C C . THR A 1 76 ? -18.359 0.032 1.458 1 85.69 76 THR A C 1
ATOM 583 O O . THR A 1 76 ? -18.938 -0.759 0.708 1 85.69 76 THR A O 1
ATOM 586 N N . ALA A 1 77 ? -17.047 0.051 1.572 1 90.56 77 ALA A N 1
ATOM 587 C CA . ALA A 1 77 ? -16.156 -0.778 0.759 1 90.56 77 ALA A CA 1
ATOM 588 C C . ALA A 1 77 ? -16.3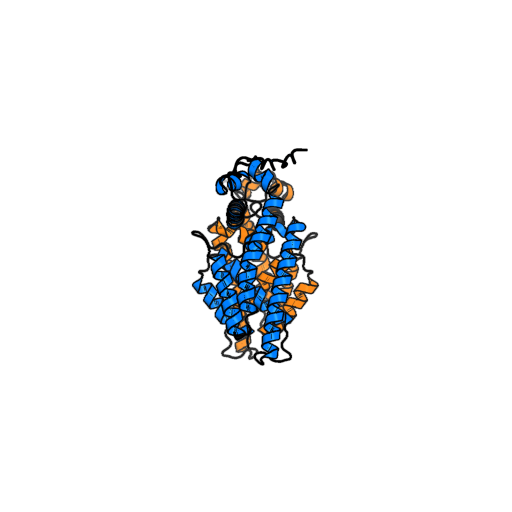44 -2.258 1.088 1 90.56 77 ALA A C 1
ATOM 590 O O . ALA A 1 77 ? -16.312 -3.105 0.193 1 90.56 77 ALA A O 1
ATOM 591 N N . HIS A 1 78 ? -16.516 -2.516 2.354 1 90.19 78 HIS A N 1
ATOM 592 C CA . HIS A 1 78 ? -16.656 -3.893 2.814 1 90.19 78 HIS A CA 1
ATOM 593 C C . HIS A 1 78 ? -17.969 -4.512 2.314 1 90.19 78 HIS A C 1
ATOM 595 O O . HIS A 1 78 ? -18 -5.691 1.956 1 90.19 78 HIS A O 1
ATOM 601 N N . ALA A 1 79 ? -18.984 -3.746 2.268 1 88.12 79 ALA A N 1
ATOM 602 C CA . ALA A 1 79 ? -20.266 -4.266 1.781 1 88.12 79 ALA A CA 1
ATOM 603 C C . ALA A 1 79 ? -20.156 -4.734 0.333 1 88.12 79 ALA A C 1
ATOM 605 O O . ALA A 1 79 ? -20.641 -5.805 -0.021 1 88.12 79 ALA A O 1
ATOM 606 N N . ALA A 1 80 ? -19.5 -3.975 -0.49 1 85.5 80 ALA A N 1
ATOM 607 C CA . ALA A 1 80 ? -19.297 -4.34 -1.888 1 85.5 80 ALA A CA 1
ATOM 608 C C . ALA A 1 80 ? -18.453 -5.609 -1.998 1 85.5 80 ALA A C 1
ATOM 610 O O . ALA A 1 80 ? -18.719 -6.477 -2.828 1 85.5 80 ALA A O 1
ATOM 611 N N . MET A 1 81 ? -17.469 -5.734 -1.149 1 92.12 81 MET A N 1
ATOM 612 C CA . MET A 1 81 ? -16.594 -6.895 -1.12 1 92.12 81 MET A CA 1
ATOM 613 C C . MET A 1 81 ? -17.359 -8.156 -0.736 1 92.12 81 MET A C 1
ATOM 615 O O . MET A 1 81 ? -17.219 -9.195 -1.39 1 92.12 81 MET A O 1
ATOM 619 N N . GLN A 1 82 ? -18.156 -8.008 0.261 1 92.5 82 GLN A N 1
ATOM 620 C CA . GLN A 1 82 ? -18.875 -9.164 0.777 1 92.5 82 GLN A CA 1
ATOM 621 C C . GLN A 1 82 ? -19.891 -9.68 -0.236 1 92.5 82 GLN A C 1
ATOM 623 O O . GLN A 1 82 ? -20.078 -10.883 -0.385 1 92.5 82 GLN A O 1
ATOM 628 N N . ALA A 1 83 ? -20.5 -8.766 -0.927 1 91.88 83 ALA A N 1
ATOM 629 C CA . ALA A 1 83 ? -21.484 -9.156 -1.93 1 91.88 83 ALA A CA 1
ATOM 630 C C . ALA A 1 83 ? -20.859 -10.055 -2.996 1 91.88 83 ALA A C 1
ATOM 632 O O . ALA A 1 83 ? -21.469 -11.031 -3.432 1 91.88 83 ALA A O 1
ATOM 633 N N . ALA A 1 84 ? -19.656 -9.773 -3.389 1 95.5 84 ALA A N 1
ATOM 634 C CA . ALA A 1 84 ? -18.953 -10.539 -4.422 1 95.5 84 ALA A CA 1
ATOM 635 C C . ALA A 1 84 ? -18.422 -11.852 -3.859 1 95.5 84 ALA A C 1
ATOM 637 O O . ALA A 1 84 ? -18.625 -12.914 -4.449 1 95.5 84 ALA A O 1
ATOM 638 N N . LEU A 1 85 ? -17.812 -11.859 -2.668 1 97.69 85 LEU A N 1
ATOM 639 C CA . LEU A 1 85 ? -17.094 -13 -2.123 1 97.69 85 LEU A CA 1
ATOM 640 C C . LEU A 1 85 ? -18.047 -14.031 -1.536 1 97.69 85 LEU A C 1
ATOM 642 O O . LEU A 1 85 ? -17.734 -15.227 -1.517 1 97.69 85 LEU A O 1
ATOM 646 N N . LYS A 1 86 ? -19.203 -13.586 -1.114 1 95.88 86 LYS A N 1
ATOM 647 C CA . LYS A 1 86 ? -20.125 -14.492 -0.432 1 95.88 86 LYS A CA 1
ATOM 648 C C . LYS A 1 86 ? -21.141 -15.07 -1.404 1 95.88 86 LYS A C 1
ATOM 650 O O . LYS A 1 86 ? -21.922 -15.969 -1.045 1 95.88 86 LYS A O 1
ATOM 655 N N . ASP A 1 87 ? -21.188 -14.547 -2.615 1 95.81 87 ASP A N 1
ATOM 656 C CA . ASP A 1 87 ? -22.125 -15.07 -3.607 1 95.81 87 ASP A CA 1
ATOM 657 C C . ASP A 1 87 ? -21.703 -16.469 -4.074 1 95.81 87 ASP A C 1
ATOM 659 O O . ASP A 1 87 ? -20.844 -16.609 -4.945 1 95.81 87 ASP A O 1
ATOM 663 N N . SER A 1 88 ? -22.359 -17.484 -3.652 1 93.88 88 SER A N 1
ATOM 664 C CA . SER A 1 88 ? -22 -18.875 -3.898 1 93.88 88 SER A CA 1
ATOM 665 C C . SER A 1 88 ? -22.375 -19.297 -5.312 1 93.88 88 SER A C 1
ATOM 667 O O . SER A 1 88 ? -21.953 -20.375 -5.777 1 93.88 88 SER A O 1
ATOM 669 N N . SER A 1 89 ? -23.109 -18.453 -5.961 1 96.56 89 SER A N 1
ATOM 670 C CA . SER A 1 89 ? -23.484 -18.781 -7.328 1 96.56 89 SER A CA 1
ATOM 671 C C . SER A 1 89 ? -22.359 -18.469 -8.305 1 96.56 89 SER A C 1
ATOM 673 O O . SER A 1 89 ? -22.375 -18.922 -9.453 1 96.56 89 SER A O 1
ATOM 675 N N . LEU A 1 90 ? -21.344 -17.75 -7.875 1 97.62 90 LEU A N 1
ATOM 676 C CA . LEU A 1 90 ? -20.203 -17.375 -8.711 1 97.62 90 LEU A CA 1
ATOM 677 C C . LEU A 1 90 ? -19.062 -18.375 -8.539 1 97.62 90 LEU A C 1
ATOM 679 O O . LEU A 1 90 ? -18.797 -18.844 -7.426 1 97.62 90 LEU A O 1
ATOM 683 N N . THR A 1 91 ? -18.406 -18.656 -9.68 1 98.06 91 THR A N 1
ATOM 684 C CA . THR A 1 91 ? -17.125 -19.359 -9.57 1 98.06 91 THR A CA 1
ATOM 685 C C . THR A 1 91 ? -16.109 -18.5 -8.828 1 98.06 91 THR A C 1
ATOM 687 O O . THR A 1 91 ? -16.312 -17.297 -8.656 1 98.06 91 THR A O 1
ATOM 690 N N . LEU A 1 92 ? -15.055 -19.125 -8.383 1 98.44 92 LEU A N 1
ATOM 691 C CA . LEU A 1 92 ? -13.992 -18.375 -7.707 1 98.44 92 LEU A CA 1
ATOM 692 C C . LEU A 1 92 ? -13.484 -17.234 -8.594 1 98.44 92 LEU A C 1
ATOM 694 O O . LEU A 1 92 ? -13.336 -16.109 -8.133 1 98.44 92 LEU A O 1
ATOM 698 N N . GLU A 1 93 ? -13.234 -17.562 -9.867 1 98.25 93 GLU A N 1
ATOM 699 C CA . GLU A 1 93 ? -12.727 -16.562 -10.797 1 98.25 93 GLU A CA 1
ATOM 700 C C . GLU A 1 93 ? -13.703 -15.391 -10.938 1 98.25 93 GLU A C 1
ATOM 702 O O . GLU A 1 93 ? -13.289 -14.227 -10.922 1 98.25 93 GLU A O 1
ATOM 707 N N . GLN A 1 94 ? -14.992 -15.68 -11.016 1 98 94 GLN A N 1
ATOM 708 C CA . GLN A 1 94 ? -16.016 -14.641 -11.125 1 98 94 GLN A CA 1
ATOM 709 C C . GLN A 1 94 ? -16.094 -13.805 -9.852 1 98 94 GLN A C 1
ATOM 711 O O . GLN A 1 94 ? -16.234 -12.586 -9.922 1 98 94 GLN A O 1
ATOM 716 N N . ALA A 1 95 ? -16.016 -14.469 -8.719 1 98.38 95 ALA A N 1
ATOM 717 C CA . ALA A 1 95 ? -16.125 -13.789 -7.434 1 98.38 95 ALA A CA 1
ATOM 718 C C . ALA A 1 95 ? -14.945 -12.836 -7.223 1 98.38 95 ALA A C 1
ATOM 720 O O . ALA A 1 95 ? -15.125 -11.68 -6.836 1 98.38 95 ALA A O 1
ATOM 721 N N . LEU A 1 96 ? -13.727 -13.312 -7.504 1 98.56 96 LEU A N 1
ATOM 722 C CA . LEU A 1 96 ? -12.547 -12.477 -7.348 1 98.56 96 LEU A CA 1
ATOM 723 C C . LEU A 1 96 ? -12.562 -11.32 -8.344 1 98.56 96 LEU A C 1
ATOM 725 O O . LEU A 1 96 ? -12.203 -10.195 -8 1 98.56 96 LEU A O 1
ATOM 729 N N . SER A 1 97 ? -12.992 -11.617 -9.578 1 98 97 SER A N 1
ATOM 730 C CA . SER A 1 97 ? -13.094 -10.555 -10.57 1 98 97 SER A CA 1
ATOM 731 C C . SER A 1 97 ? -14.078 -9.484 -10.133 1 98 97 SER A C 1
ATOM 733 O O . SER A 1 97 ? -13.789 -8.289 -10.227 1 98 97 SER A O 1
ATOM 735 N N . ALA A 1 98 ? -15.234 -9.859 -9.617 1 97.44 98 ALA A N 1
ATOM 736 C CA . ALA A 1 98 ? -16.25 -8.922 -9.125 1 97.44 98 ALA A CA 1
ATOM 737 C C . ALA A 1 98 ? -15.727 -8.141 -7.922 1 97.44 98 ALA A C 1
ATOM 739 O O . ALA A 1 98 ? -16 -6.949 -7.785 1 97.44 98 ALA A O 1
ATOM 740 N N . PHE A 1 99 ? -15.039 -8.867 -7.078 1 98.06 99 PHE A N 1
ATOM 741 C CA . PHE A 1 99 ? -14.414 -8.266 -5.906 1 98.06 99 PHE A CA 1
ATOM 742 C C . PHE A 1 99 ? -13.5 -7.117 -6.316 1 98.06 99 PHE A C 1
ATOM 744 O O . PHE A 1 99 ? -13.656 -5.992 -5.836 1 98.06 99 PHE A O 1
ATOM 751 N N . TYR A 1 100 ? -12.586 -7.324 -7.27 1 98.19 100 TYR A N 1
ATOM 752 C CA . TYR A 1 100 ? -11.648 -6.297 -7.695 1 98.19 100 TYR A CA 1
ATOM 753 C C . TYR A 1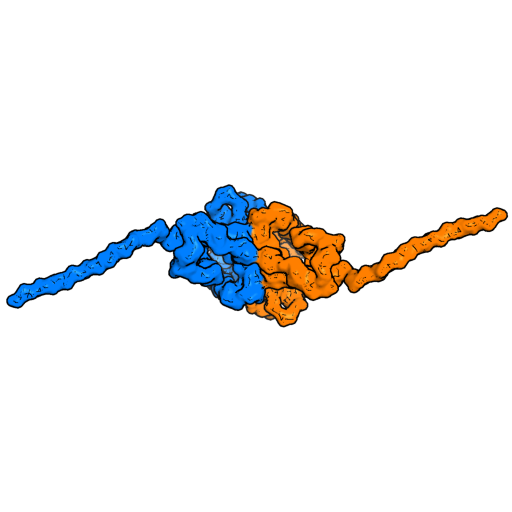 100 ? -12.359 -5.188 -8.461 1 98.19 100 TYR A C 1
ATOM 755 O O . TYR A 1 100 ? -12.023 -4.012 -8.32 1 98.19 100 TYR A O 1
ATOM 763 N N . GLU A 1 101 ? -13.336 -5.516 -9.273 1 97 101 GLU A N 1
ATOM 764 C CA . GLU A 1 101 ? -14.094 -4.508 -10.016 1 97 101 GLU A CA 1
ATOM 765 C C . GLU A 1 101 ? -14.828 -3.566 -9.07 1 97 101 GLU A C 1
ATOM 767 O O . GLU A 1 101 ? -14.914 -2.363 -9.328 1 97 101 GLU A O 1
ATOM 772 N N . GLY A 1 102 ? -15.438 -4.137 -8.07 1 95.81 102 GLY A N 1
ATOM 773 C CA . GLY A 1 102 ? -16.109 -3.314 -7.066 1 95.81 102 GLY A CA 1
ATOM 774 C C . GLY A 1 102 ? -15.164 -2.344 -6.375 1 95.81 102 GLY A C 1
ATOM 775 O O . GLY A 1 102 ? -15.516 -1.183 -6.156 1 95.81 102 GLY A O 1
ATOM 776 N N . GLN A 1 103 ? -13.977 -2.801 -6.039 1 96.75 103 GLN A N 1
ATOM 777 C CA . GLN A 1 103 ? -13 -1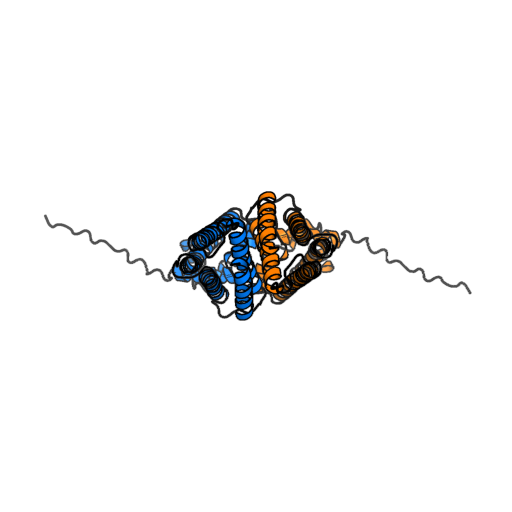.933 -5.387 1 96.75 103 GLN A CA 1
ATOM 778 C C . GLN A 1 103 ? -12.492 -0.864 -6.348 1 96.75 103 GLN A C 1
ATOM 780 O O . GLN A 1 103 ? -12.32 0.295 -5.961 1 96.75 103 GLN A O 1
ATOM 785 N N . LEU A 1 104 ? -12.266 -1.238 -7.621 1 97.12 104 LEU A N 1
ATOM 786 C CA . LEU A 1 104 ? -11.852 -0.263 -8.625 1 97.12 104 LEU A CA 1
ATOM 787 C C . LEU A 1 104 ? -12.898 0.834 -8.781 1 97.12 104 LEU A C 1
ATOM 789 O O . LEU A 1 104 ? -12.555 2.006 -8.953 1 97.12 104 LEU A O 1
ATOM 793 N N . ALA A 1 105 ? -14.195 0.458 -8.719 1 95.88 105 ALA A N 1
ATOM 794 C CA . ALA A 1 105 ? -15.25 1.458 -8.805 1 95.88 105 ALA A CA 1
ATOM 795 C C . ALA A 1 105 ? -15.141 2.477 -7.676 1 95.88 105 ALA A C 1
ATOM 797 O O . ALA A 1 105 ? -15.367 3.67 -7.883 1 95.88 105 ALA A O 1
ATOM 798 N N . ILE A 1 106 ? -14.742 2.033 -6.547 1 95.38 106 ILE A N 1
ATOM 799 C CA . ILE A 1 106 ? -14.586 2.904 -5.387 1 95.38 106 ILE A CA 1
ATOM 800 C C . ILE A 1 106 ? -13.336 3.768 -5.555 1 95.38 106 ILE A C 1
ATOM 802 O O . ILE A 1 106 ? -13.375 4.98 -5.332 1 95.38 106 ILE A O 1
ATOM 806 N N . TYR A 1 107 ? -12.242 3.17 -6.004 1 96.5 107 TYR A N 1
ATOM 807 C CA . TYR A 1 107 ? -10.961 3.861 -6.137 1 96.5 107 TYR A CA 1
ATOM 808 C C . TYR A 1 107 ? -11.055 4.984 -7.164 1 96.5 107 TYR A C 1
ATOM 810 O O . TYR A 1 107 ? -10.344 5.984 -7.062 1 96.5 107 TYR A O 1
ATOM 818 N N . PHE A 1 108 ? -11.969 4.809 -8.047 1 96.19 108 PHE A N 1
ATOM 819 C CA . PHE A 1 108 ? -12.094 5.758 -9.148 1 96.19 108 PHE A CA 1
ATOM 820 C C . PHE A 1 108 ? -13.383 6.559 -9.031 1 96.19 108 PHE A C 1
ATOM 822 O O . PHE A 1 108 ? -13.836 7.156 -10.008 1 96.19 108 PHE A O 1
ATOM 829 N N . SER A 1 109 ? -14.102 6.621 -7.723 1 88.44 109 SER A N 1
ATOM 830 C CA . SER A 1 109 ? -15.383 7.281 -7.469 1 88.44 109 SER A CA 1
ATOM 831 C C . SER A 1 109 ? -15.195 8.781 -7.258 1 88.44 109 SER A C 1
ATOM 833 O O . SER A 1 109 ? -16.172 9.516 -7.098 1 88.44 109 SER A O 1
ATOM 835 N N . GLY A 1 110 ? -14.609 9.633 -8.062 1 80.38 110 GLY A N 1
ATOM 836 C CA . GLY A 1 110 ? -14.438 11.07 -7.957 1 80.38 110 GLY A CA 1
ATOM 837 C C . GLY A 1 110 ? -14.047 11.727 -9.266 1 80.38 110 GLY A C 1
ATOM 838 O O . GLY A 1 110 ? -13.82 11.039 -10.266 1 80.38 110 GLY A O 1
ATOM 839 N N . ASP A 1 111 ? -14.172 13.008 -9.305 1 81.62 111 ASP A N 1
ATOM 840 C CA . ASP A 1 111 ? -13.891 13.75 -10.531 1 81.62 111 ASP A CA 1
ATOM 841 C C . ASP A 1 111 ? -12.398 14.055 -10.656 1 81.62 111 ASP A C 1
ATOM 843 O O . ASP A 1 111 ? -11.938 14.5 -11.711 1 81.62 111 ASP A O 1
ATOM 847 N N . GLY A 1 112 ? -11.609 13.57 -9.852 1 84.88 112 GLY A N 1
ATOM 848 C CA . GLY A 1 112 ? -10.195 13.914 -9.875 1 84.88 112 GLY A CA 1
ATOM 849 C C . GLY A 1 112 ? -9.289 12.703 -9.977 1 84.88 112 GLY A C 1
ATOM 850 O O . GLY A 1 112 ? -9.617 11.727 -10.656 1 84.88 112 GLY A O 1
ATOM 851 N N . GLN A 1 113 ? -8.117 12.898 -9.609 1 90.81 113 GLN A N 1
ATOM 852 C CA . GLN A 1 113 ? -7.141 11.812 -9.562 1 90.81 113 GLN A CA 1
ATOM 853 C C . GLN A 1 113 ? -7.688 10.617 -8.789 1 90.81 113 GLN A C 1
ATOM 855 O O . GLN A 1 113 ? -8.367 10.781 -7.777 1 90.81 113 GLN A O 1
ATOM 860 N N . PRO A 1 114 ? -7.465 9.414 -9.32 1 95.5 114 PRO A N 1
ATOM 861 C CA . PRO A 1 114 ? -7.871 8.234 -8.555 1 95.5 114 PRO A CA 1
ATOM 862 C C . PRO A 1 114 ? -7.352 8.242 -7.121 1 95.5 114 PRO A C 1
ATOM 864 O O . PRO A 1 114 ? -6.207 8.633 -6.883 1 95.5 114 PRO A O 1
ATOM 867 N N . ARG A 1 115 ? -8.133 7.797 -6.223 1 94.62 115 ARG A N 1
ATOM 868 C CA . ARG A 1 115 ? -7.832 7.977 -4.805 1 94.62 115 ARG A CA 1
ATOM 869 C C . ARG A 1 115 ? -7.359 6.668 -4.176 1 94.62 115 ARG A C 1
ATOM 871 O O . ARG A 1 115 ? -6.852 6.66 -3.055 1 94.62 115 ARG A O 1
ATOM 878 N N . GLY A 1 116 ? -7.527 5.555 -4.957 1 96.69 116 GLY A N 1
ATOM 879 C CA . GLY A 1 116 ? -7.152 4.289 -4.34 1 96.69 116 GLY A CA 1
ATOM 880 C C . GLY A 1 116 ? -7.945 3.98 -3.084 1 96.69 116 GLY A C 1
ATOM 881 O O . GLY A 1 116 ? -9.023 4.535 -2.873 1 96.69 116 GLY A O 1
ATOM 882 N N . CYS A 1 117 ? -7.473 3.08 -2.336 1 97.31 117 CYS A N 1
ATOM 883 C CA . CYS A 1 117 ? -8.094 2.725 -1.067 1 97.31 117 CYS A CA 1
ATOM 884 C C . CYS A 1 117 ? -7.863 3.809 -0.022 1 97.31 117 CYS A C 1
ATOM 886 O O . CYS A 1 117 ? -6.723 4.223 0.205 1 97.31 117 CYS A O 1
ATOM 888 N N . PHE A 1 118 ? -8.875 4.273 0.645 1 97.38 118 PHE A N 1
ATOM 889 C CA . PHE A 1 118 ? -8.75 5.328 1.643 1 97.38 118 PHE A CA 1
ATOM 890 C C . PHE A 1 118 ? -7.785 4.922 2.748 1 97.38 118 PHE A C 1
ATOM 892 O O . PHE A 1 118 ? -6.914 5.703 3.135 1 97.38 118 PHE A O 1
ATOM 899 N N . ALA A 1 119 ? -7.891 3.668 3.18 1 97.25 119 ALA A N 1
ATOM 900 C CA . ALA A 1 119 ? -7.07 3.201 4.293 1 97.25 119 ALA A CA 1
ATOM 901 C C . ALA A 1 119 ? -5.609 3.064 3.877 1 97.25 119 ALA A C 1
ATOM 903 O O . ALA A 1 119 ? -4.719 3.619 4.523 1 97.25 119 ALA A O 1
ATOM 904 N N . ILE A 1 120 ? -5.367 2.441 2.764 1 97.81 120 ILE A N 1
ATOM 905 C CA . ILE A 1 120 ? -4 2.23 2.297 1 97.81 120 ILE A CA 1
ATOM 906 C C . ILE A 1 120 ? -3.373 3.57 1.919 1 97.81 120 ILE A C 1
ATOM 908 O O . ILE A 1 120 ? -2.201 3.818 2.213 1 97.81 120 ILE A O 1
ATOM 912 N N . GLY A 1 121 ? -4.129 4.445 1.366 1 97.69 121 GLY A N 1
ATOM 913 C CA . GLY A 1 121 ? -3.633 5.707 0.843 1 97.69 121 GLY A CA 1
ATOM 914 C C . GLY A 1 121 ? -3.379 6.742 1.923 1 97.69 121 GLY A C 1
ATOM 915 O O . GLY A 1 121 ? -2.727 7.758 1.675 1 97.69 121 GLY A O 1
ATOM 916 N N . THR A 1 122 ? -3.926 6.531 3.184 1 98.12 122 THR A N 1
ATOM 917 C CA . THR A 1 122 ? -3.773 7.562 4.203 1 98.12 122 THR A CA 1
ATOM 918 C C . THR A 1 122 ? -3.305 6.953 5.523 1 98.12 122 THR A C 1
ATOM 920 O O . THR A 1 122 ? -2.287 7.371 6.078 1 98.12 122 THR A O 1
ATOM 923 N N . ALA A 1 123 ? -3.904 5.828 5.984 1 98.38 123 ALA A N 1
ATOM 924 C CA . ALA A 1 123 ? -3.625 5.242 7.289 1 98.38 123 ALA A CA 1
ATOM 925 C C . ALA A 1 123 ? -2.221 4.645 7.336 1 98.38 123 ALA A C 1
ATOM 927 O O . ALA A 1 123 ? -1.562 4.672 8.375 1 98.38 123 ALA A O 1
ATOM 928 N N . THR A 1 124 ? -1.747 4.137 6.191 1 98.44 124 THR A N 1
ATOM 929 C CA . THR A 1 124 ? -0.435 3.502 6.137 1 98.44 124 THR A CA 1
ATOM 930 C C . THR A 1 124 ? 0.657 4.48 6.559 1 98.44 124 THR A C 1
ATOM 932 O O . THR A 1 124 ? 1.544 4.137 7.34 1 98.44 124 THR A O 1
ATOM 935 N N . THR A 1 125 ? 0.527 5.723 6.086 1 98.06 125 THR A N 1
ATOM 936 C CA . THR A 1 125 ? 1.519 6.738 6.426 1 98.06 125 THR A CA 1
ATOM 937 C C . THR A 1 125 ? 1.47 7.062 7.918 1 98.06 125 THR A C 1
ATOM 939 O O . THR A 1 125 ? 2.512 7.195 8.562 1 98.06 125 THR A O 1
ATOM 942 N N . GLU A 1 126 ? 0.288 7.055 8.523 1 97.94 126 GLU A N 1
ATOM 943 C CA . GLU A 1 126 ? 0.085 7.496 9.898 1 97.94 126 GLU A CA 1
ATOM 944 C C . GLU A 1 126 ? 0.401 6.375 10.891 1 97.94 126 GLU A C 1
ATOM 946 O O . GLU A 1 126 ? 0.663 6.637 12.062 1 97.94 126 GLU A O 1
ATOM 951 N N . ALA A 1 127 ? 0.384 5.18 10.422 1 97.69 127 ALA A N 1
ATOM 952 C CA . ALA A 1 127 ? 0.43 4 11.281 1 97.69 127 ALA A CA 1
ATOM 953 C C . ALA A 1 127 ? 1.72 3.967 12.094 1 97.69 127 ALA A C 1
ATOM 955 O O . ALA A 1 127 ? 1.738 3.457 13.219 1 97.69 127 ALA A O 1
ATOM 956 N N . VAL A 1 128 ? 2.76 4.551 11.594 1 95.38 128 VAL A N 1
ATOM 957 C CA . VAL A 1 128 ? 4.055 4.496 12.266 1 95.38 128 VAL A CA 1
ATOM 958 C C . VAL A 1 128 ? 3.977 5.25 13.594 1 95.38 128 VAL A C 1
ATOM 960 O O . VAL A 1 128 ? 4.395 4.734 14.633 1 95.38 128 VAL A O 1
ATOM 963 N N . GLU A 1 129 ? 3.338 6.379 13.609 1 95.06 129 GLU A N 1
ATOM 964 C CA . GLU A 1 129 ? 3.391 7.242 14.781 1 95.06 129 GLU A CA 1
ATOM 965 C C . GLU A 1 129 ? 2.08 7.195 15.562 1 95.06 129 GLU A C 1
ATOM 967 O O . GLU A 1 129 ? 2.008 7.672 16.703 1 95.06 129 GLU A O 1
ATOM 972 N N . ASP A 1 130 ? 1.038 6.594 14.961 1 97.62 130 ASP A N 1
ATOM 973 C CA . ASP A 1 130 ? -0.274 6.586 15.602 1 97.62 130 ASP A CA 1
ATOM 974 C C . ASP A 1 130 ? -0.729 5.16 15.898 1 97.62 130 ASP A C 1
ATOM 976 O O . ASP A 1 130 ? -1.26 4.473 15.023 1 97.62 130 ASP A O 1
ATOM 980 N N . PRO A 1 131 ? -0.647 4.73 17.141 1 97.56 131 PRO A N 1
ATOM 981 C CA . PRO A 1 131 ? -0.958 3.342 17.484 1 97.56 131 PRO A CA 1
ATOM 982 C C . PRO A 1 131 ? -2.422 2.986 17.234 1 97.56 131 PRO A C 1
ATOM 984 O O . PRO A 1 131 ? -2.734 1.84 16.891 1 97.56 131 PRO A O 1
ATOM 987 N N . GLU A 1 132 ? -3.279 3.932 17.375 1 98.31 132 GLU A N 1
ATOM 988 C CA . GLU A 1 132 ? -4.688 3.627 17.141 1 98.31 132 GLU A CA 1
ATOM 989 C C . GLU A 1 132 ? -4.965 3.41 15.648 1 98.31 132 GLU A C 1
ATOM 991 O O . GLU A 1 132 ? -5.648 2.457 15.273 1 98.31 132 GLU A O 1
ATOM 996 N N . ILE A 1 133 ? -4.465 4.277 14.789 1 98.06 133 ILE A N 1
ATOM 997 C CA . ILE A 1 133 ? -4.609 4.109 13.344 1 98.06 133 ILE A CA 1
ATOM 998 C C . ILE A 1 133 ? -3.938 2.809 12.906 1 98.06 133 ILE A C 1
ATOM 1000 O O . ILE A 1 133 ? -4.473 2.078 12.07 1 98.06 133 ILE A O 1
ATOM 1004 N N . ARG A 1 134 ? -2.781 2.516 13.516 1 98.19 134 ARG A N 1
ATOM 1005 C CA . ARG A 1 134 ? -2.078 1.267 13.234 1 98.19 134 ARG A CA 1
ATOM 1006 C C . ARG A 1 134 ? -2.961 0.062 13.555 1 98.19 134 ARG A C 1
ATOM 1008 O O . ARG A 1 134 ? -3.041 -0.878 12.758 1 98.19 134 ARG A O 1
ATOM 1015 N N . GLN A 1 135 ? -3.633 0.093 14.617 1 98.06 135 GLN A N 1
ATOM 1016 C CA . GLN A 1 135 ? -4.484 -1.013 15.047 1 98.06 135 GLN A CA 1
ATOM 1017 C C . GLN A 1 135 ? -5.688 -1.173 14.125 1 98.06 135 GLN A C 1
ATOM 1019 O O . GLN A 1 135 ? -6.062 -2.293 13.773 1 98.06 135 GLN A O 1
ATOM 1024 N N . VAL A 1 136 ? -6.285 -0.059 13.75 1 97.38 136 VAL A N 1
ATOM 1025 C CA . VAL A 1 136 ? -7.434 -0.107 12.852 1 97.38 136 VAL A CA 1
ATOM 1026 C C . VAL A 1 136 ? -7.012 -0.692 11.5 1 97.38 136 VAL A C 1
ATOM 1028 O O . VAL A 1 136 ? -7.695 -1.562 10.953 1 97.38 136 VAL A O 1
ATOM 1031 N N . LEU A 1 137 ? -5.895 -0.223 11 1 97.94 137 LEU A N 1
ATOM 1032 C CA . LEU A 1 137 ? -5.383 -0.73 9.734 1 97.94 137 LEU A CA 1
ATOM 1033 C C . LEU A 1 137 ? -5.098 -2.227 9.82 1 97.94 137 LEU A C 1
ATOM 1035 O O . LEU A 1 137 ? -5.52 -2.996 8.953 1 97.94 137 LEU A O 1
ATOM 1039 N N . SER A 1 138 ? -4.438 -2.666 10.906 1 98.19 138 SER A N 1
ATOM 1040 C CA . SER A 1 138 ? -4.098 -4.066 11.125 1 98.19 138 SER A CA 1
ATOM 1041 C C . SER A 1 138 ? -5.348 -4.941 11.156 1 98.19 138 SER A C 1
ATOM 1043 O O . SER A 1 138 ? -5.391 -5.996 10.523 1 98.19 138 SER A O 1
ATOM 1045 N N . LEU A 1 139 ? -6.309 -4.48 11.828 1 97.25 139 LEU A N 1
ATOM 1046 C CA . LEU A 1 139 ? -7.555 -5.23 11.977 1 97.25 139 LEU A CA 1
ATOM 1047 C C . LEU A 1 139 ? -8.25 -5.398 10.633 1 97.25 139 LEU A C 1
ATOM 1049 O O . LEU A 1 139 ? -8.734 -6.484 10.312 1 97.25 139 LEU A O 1
ATOM 1053 N N . ARG A 1 140 ? -8.273 -4.398 9.875 1 96.44 140 ARG A N 1
ATOM 1054 C CA . ARG A 1 140 ? -9 -4.43 8.609 1 96.44 140 ARG A CA 1
ATOM 1055 C C . ARG A 1 140 ? -8.258 -5.273 7.578 1 96.44 140 ARG A C 1
ATOM 1057 O O . ARG A 1 140 ? -8.883 -5.961 6.766 1 96.44 140 ARG A O 1
ATOM 1064 N N . LEU A 1 141 ? -6.934 -5.262 7.582 1 97.38 141 LEU A N 1
ATOM 1065 C CA . LEU A 1 141 ? -6.148 -6.148 6.727 1 97.38 141 LEU A CA 1
ATOM 1066 C C . LEU A 1 141 ? -6.418 -7.609 7.066 1 97.38 141 LEU A C 1
ATOM 1068 O O . LEU A 1 141 ? -6.613 -8.43 6.168 1 97.38 141 LEU A O 1
ATOM 1072 N N . SER A 1 142 ? -6.469 -7.887 8.375 1 97.44 142 SER A N 1
ATOM 1073 C CA . SER A 1 142 ? -6.738 -9.25 8.82 1 97.44 142 SER A CA 1
ATOM 1074 C C . SER A 1 142 ? -8.148 -9.688 8.43 1 97.44 142 SER A C 1
ATOM 1076 O O . SER A 1 142 ? -8.359 -10.844 8.055 1 97.44 142 SER A O 1
ATOM 1078 N N . GLN A 1 143 ? -9.07 -8.789 8.555 1 96.44 143 GLN A N 1
ATOM 1079 C CA . GLN A 1 143 ? -10.445 -9.102 8.172 1 96.44 143 GLN A CA 1
ATOM 1080 C C . GLN A 1 143 ? -10.539 -9.398 6.676 1 96.44 143 GLN A C 1
ATOM 1082 O O . GLN A 1 143 ? -11.258 -10.312 6.27 1 96.44 143 GLN A O 1
ATOM 1087 N N . LEU A 1 144 ? -9.859 -8.648 5.863 1 97.12 144 LEU A N 1
ATOM 1088 C CA . LEU A 1 144 ? -9.828 -8.898 4.426 1 97.12 144 LEU A CA 1
ATOM 1089 C C . LEU A 1 144 ? -9.281 -10.289 4.129 1 97.12 144 LEU A C 1
ATOM 1091 O O . LEU A 1 144 ? -9.867 -11.039 3.338 1 97.12 144 LEU A O 1
ATOM 1095 N N . ASP A 1 145 ? -8.172 -10.648 4.789 1 97.69 145 ASP A N 1
ATOM 1096 C CA . ASP A 1 145 ? -7.594 -11.977 4.602 1 97.69 145 ASP A CA 1
ATOM 1097 C C . ASP A 1 145 ? -8.594 -13.07 4.984 1 97.69 145 ASP A C 1
ATOM 1099 O O . ASP A 1 145 ? -8.734 -14.062 4.273 1 97.69 145 ASP A O 1
ATOM 1103 N N . ALA A 1 146 ? -9.289 -12.844 6.086 1 97.25 146 ALA A N 1
ATOM 1104 C CA . ALA A 1 146 ? -10.258 -13.82 6.555 1 97.25 146 ALA A CA 1
ATOM 1105 C C . ALA A 1 146 ? -11.406 -13.984 5.562 1 97.25 146 ALA A C 1
ATOM 1107 O O . ALA A 1 146 ? -11.852 -15.102 5.293 1 97.25 146 ALA A O 1
ATOM 1108 N N . ASP A 1 147 ? -11.883 -12.891 5.023 1 97.5 147 ASP A N 1
ATOM 1109 C CA . ASP A 1 147 ? -12.953 -12.93 4.035 1 97.5 147 ASP A CA 1
ATOM 1110 C C . ASP A 1 147 ? -12.516 -13.68 2.777 1 97.5 147 ASP A C 1
ATOM 1112 O O . ASP A 1 147 ? -13.273 -14.477 2.23 1 97.5 147 ASP A O 1
ATOM 1116 N N . LEU A 1 148 ? -11.328 -13.453 2.336 1 98.44 148 LEU A N 1
ATOM 1117 C CA . LEU A 1 148 ? -10.805 -14.117 1.144 1 98.44 148 LEU A CA 1
ATOM 1118 C C . LEU A 1 148 ? -10.594 -15.609 1.394 1 98.44 148 LEU A C 1
ATOM 1120 O O . LEU A 1 148 ? -10.891 -16.438 0.529 1 98.44 148 LEU A O 1
ATOM 1124 N N . GLN A 1 149 ? -10.07 -15.945 2.6 1 98.12 149 GLN A N 1
ATOM 1125 C CA . GLN A 1 149 ? -9.898 -17.359 2.934 1 98.12 149 GLN A CA 1
ATOM 1126 C C . GLN A 1 149 ? -11.234 -18.078 2.932 1 98.12 149 GLN A C 1
ATOM 1128 O O . GLN A 1 149 ? -11.328 -19.219 2.479 1 98.12 149 GLN A O 1
ATOM 1133 N N . THR A 1 150 ? -12.234 -17.406 3.445 1 98 150 THR A N 1
ATOM 1134 C CA . THR A 1 150 ? -13.578 -17.984 3.453 1 98 150 THR A CA 1
ATOM 1135 C C . THR A 1 150 ? -14.055 -18.266 2.033 1 98 150 THR A C 1
ATOM 1137 O O . THR A 1 150 ? -14.594 -19.344 1.758 1 98 150 THR A O 1
ATOM 1140 N N . ARG A 1 151 ? -13.828 -17.375 1.126 1 98.44 151 ARG A N 1
ATOM 1141 C CA . ARG A 1 151 ? -14.234 -17.594 -0.259 1 98.44 151 ARG A CA 1
ATOM 1142 C C . ARG A 1 151 ? -13.43 -18.719 -0.901 1 98.44 151 ARG A C 1
ATOM 1144 O O . ARG A 1 151 ? -13.977 -19.516 -1.667 1 98.44 151 ARG A O 1
ATOM 1151 N N . LEU A 1 152 ? -12.148 -18.781 -0.635 1 98.44 152 LEU A N 1
ATOM 1152 C CA . LEU A 1 152 ? -11.281 -19.828 -1.186 1 98.44 152 LEU A CA 1
ATOM 1153 C C . LEU A 1 152 ? -11.703 -21.203 -0.68 1 98.44 152 LEU A C 1
ATOM 1155 O O . LEU A 1 152 ? -11.641 -22.188 -1.421 1 98.44 152 LEU A O 1
ATOM 1159 N N . GLN A 1 153 ? -12.117 -21.203 0.595 1 98.06 153 GLN A N 1
ATOM 1160 C CA . GLN A 1 153 ? -12.625 -22.469 1.134 1 98.06 153 GLN A CA 1
ATOM 1161 C C . GLN A 1 153 ? -13.859 -22.938 0.365 1 98.06 153 GLN A C 1
ATOM 1163 O O . GLN A 1 153 ? -13.992 -24.125 0.068 1 98.06 153 GLN A O 1
ATOM 1168 N N . LEU A 1 154 ? -14.766 -22.016 0.019 1 97.62 154 LEU A N 1
ATOM 1169 C CA . LEU A 1 154 ? -15.922 -22.359 -0.807 1 97.62 154 LEU A CA 1
ATOM 1170 C C . LEU A 1 154 ? -15.484 -22.938 -2.145 1 97.62 154 LEU A C 1
ATOM 1172 O O . LEU A 1 154 ? -16.125 -23.844 -2.668 1 97.62 154 LEU A O 1
ATOM 1176 N N . ALA A 1 155 ? -14.445 -22.422 -2.688 1 98.19 155 ALA A N 1
ATOM 1177 C CA . ALA A 1 155 ? -13.93 -22.891 -3.967 1 98.19 155 ALA A CA 1
ATOM 1178 C C . ALA A 1 155 ? -13.383 -24.312 -3.848 1 98.19 155 ALA A C 1
ATOM 1180 O O . ALA A 1 155 ? -13.523 -25.109 -4.773 1 98.19 155 ALA A O 1
ATOM 1181 N N . ILE A 1 156 ? -12.695 -24.641 -2.732 1 97.62 156 ILE A N 1
ATOM 1182 C CA . ILE A 1 156 ? -12.242 -26.016 -2.482 1 97.62 156 ILE A CA 1
ATOM 1183 C C . ILE A 1 156 ? -13.445 -26.938 -2.406 1 97.62 156 ILE A C 1
ATOM 1185 O O . ILE A 1 156 ? -13.469 -28 -3.055 1 97.62 156 ILE A O 1
ATOM 1189 N N . ASP A 1 157 ? -14.484 -26.531 -1.672 1 97.44 157 ASP A N 1
ATOM 1190 C CA . ASP A 1 157 ? -15.688 -27.328 -1.476 1 97.44 157 ASP A CA 1
ATOM 1191 C C . ASP A 1 157 ? -16.406 -27.578 -2.801 1 97.44 157 ASP A C 1
ATOM 1193 O O . ASP A 1 157 ? -17.016 -28.641 -2.992 1 97.44 157 ASP A O 1
ATOM 1197 N N . ALA A 1 158 ? -16.328 -26.672 -3.707 1 97.19 158 ALA A N 1
ATOM 1198 C CA . ALA A 1 158 ? -16.984 -26.766 -5.008 1 97.19 158 ALA A CA 1
ATOM 1199 C C . ALA A 1 158 ? -16.109 -27.484 -6.023 1 97.19 158 ALA A C 1
ATOM 1201 O O . ALA A 1 158 ? -16.5 -27.688 -7.168 1 97.19 158 ALA A O 1
ATOM 1202 N N . GLY A 1 159 ? -14.875 -27.812 -5.641 1 97.25 159 GLY A N 1
ATOM 1203 C CA . GLY A 1 159 ? -13.977 -28.562 -6.504 1 97.25 159 GLY A CA 1
ATOM 1204 C C . GLY A 1 159 ? -13.227 -27.688 -7.492 1 97.25 159 GLY A C 1
ATOM 1205 O O . GLY A 1 159 ? -12.633 -28.188 -8.445 1 97.25 159 GLY A O 1
ATOM 1206 N N . GLU A 1 160 ? -13.234 -26.312 -7.234 1 97.5 160 GLU A N 1
ATOM 1207 C CA . GLU A 1 160 ? -12.555 -25.391 -8.125 1 97.5 160 GLU A CA 1
ATOM 1208 C C . GLU A 1 160 ? -11.062 -25.297 -7.801 1 97.5 160 GLU A C 1
ATOM 1210 O O . GLU A 1 160 ? -10.258 -24.953 -8.664 1 97.5 160 GLU A O 1
ATOM 1215 N N . LEU A 1 161 ? -10.758 -25.578 -6.527 1 97.06 161 LEU A N 1
ATOM 1216 C CA . LEU A 1 161 ? -9.375 -25.641 -6.055 1 97.06 161 LEU A CA 1
ATOM 1217 C C . LEU A 1 161 ? -9.055 -27.016 -5.48 1 97.06 161 LEU A C 1
ATOM 1219 O O . LEU A 1 161 ? -9.953 -27.719 -5 1 97.06 161 LEU A O 1
ATOM 1223 N N . LYS A 1 162 ? -7.754 -27.375 -5.594 1 95.81 162 LYS A N 1
ATOM 1224 C CA . LYS A 1 162 ? -7.332 -28.625 -4.996 1 95.81 162 LYS A CA 1
ATOM 1225 C C . LYS A 1 162 ? -7.574 -28.641 -3.488 1 95.81 162 LYS A C 1
ATOM 1227 O O . LYS A 1 162 ? -7.441 -27.594 -2.832 1 95.81 162 LYS A O 1
ATOM 1232 N N . ALA A 1 163 ? -7.805 -29.719 -2.928 1 96.38 163 ALA A N 1
ATOM 1233 C CA . ALA A 1 163 ? -8.125 -29.875 -1.511 1 96.38 163 ALA A CA 1
ATOM 1234 C C . ALA A 1 163 ? -6.945 -29.453 -0.635 1 96.38 163 ALA A C 1
ATOM 1236 O O . ALA A 1 163 ? -7.133 -29.016 0.501 1 96.38 163 ALA A O 1
ATOM 1237 N N . ASP A 1 164 ? -5.723 -29.516 -1.228 1 95.31 164 ASP A N 1
ATOM 1238 C CA . ASP A 1 164 ? -4.531 -29.219 -0.431 1 95.31 164 ASP A CA 1
ATOM 1239 C C . ASP A 1 164 ? -3.973 -27.844 -0.761 1 95.31 164 ASP A C 1
ATOM 1241 O O . ASP A 1 164 ? -2.83 -27.531 -0.412 1 95.31 164 ASP A O 1
ATOM 1245 N N . ALA A 1 165 ? -4.859 -27.094 -1.445 1 95.62 165 ALA A N 1
ATOM 1246 C CA . ALA A 1 165 ? -4.43 -25.719 -1.751 1 95.62 165 ALA A CA 1
ATOM 1247 C C . ALA A 1 165 ? -4.098 -24.953 -0.476 1 95.62 165 ALA A C 1
ATOM 1249 O O . ALA A 1 165 ? -4.789 -25.094 0.536 1 95.62 165 ALA A O 1
ATOM 1250 N N . ASP A 1 166 ? -3.039 -24.188 -0.506 1 96 166 ASP A N 1
ATOM 1251 C CA . ASP A 1 166 ? -2.658 -23.344 0.626 1 96 166 ASP A CA 1
ATOM 1252 C C . ASP A 1 166 ? -3.537 -22.094 0.705 1 96 166 ASP A C 1
ATOM 1254 O O . ASP A 1 166 ? -3.205 -21.062 0.126 1 96 166 ASP A O 1
ATOM 1258 N N . LEU A 1 167 ? -4.629 -22.188 1.46 1 96.94 167 LEU A N 1
ATOM 1259 C CA . LEU A 1 167 ? -5.645 -21.125 1.521 1 96.94 167 LEU A CA 1
ATOM 1260 C C . LEU A 1 167 ? -5.043 -19.828 2.033 1 96.94 167 LEU A C 1
ATOM 1262 O O . LEU A 1 167 ? -5.371 -18.75 1.53 1 96.94 167 LEU A O 1
ATOM 1266 N N . ALA A 1 168 ? -4.176 -19.922 2.986 1 96.56 168 ALA A N 1
ATOM 1267 C CA . ALA A 1 168 ? -3.566 -18.719 3.551 1 96.56 168 ALA A CA 1
ATOM 1268 C C . ALA A 1 168 ? -2.699 -18 2.518 1 96.56 168 ALA A C 1
ATOM 1270 O O . ALA A 1 168 ? -2.77 -16.781 2.375 1 96.56 168 ALA A O 1
ATOM 1271 N N . ALA A 1 169 ? -1.922 -18.766 1.767 1 97.12 169 ALA A N 1
ATOM 1272 C CA . ALA A 1 169 ? -1.056 -18.188 0.739 1 97.12 169 ALA A CA 1
ATOM 1273 C C . ALA A 1 169 ? -1.877 -17.547 -0.379 1 97.12 169 ALA A C 1
ATOM 1275 O O . ALA A 1 169 ? -1.571 -16.453 -0.83 1 97.12 169 ALA A O 1
ATOM 1276 N N . LEU A 1 170 ? -2.918 -18.266 -0.78 1 98 170 LEU A N 1
ATOM 1277 C CA . LEU A 1 170 ? -3.758 -17.734 -1.854 1 98 170 LEU A CA 1
ATOM 1278 C C . LEU A 1 170 ? -4.496 -16.484 -1.405 1 98 170 LEU A C 1
ATOM 1280 O O . LEU A 1 170 ? -4.652 -15.539 -2.182 1 98 170 LEU A O 1
ATOM 1284 N N . ALA A 1 171 ? -4.957 -16.453 -0.146 1 98.31 171 ALA A N 1
ATOM 1285 C CA . ALA A 1 171 ? -5.656 -15.289 0.386 1 98.31 171 ALA A CA 1
ATOM 1286 C C . ALA A 1 171 ? -4.73 -14.078 0.456 1 98.31 171 ALA A C 1
ATOM 1288 O O . ALA A 1 171 ? -5.129 -12.961 0.102 1 98.31 171 ALA A O 1
ATOM 1289 N N . VAL A 1 172 ? -3.52 -14.328 0.855 1 98.06 172 VAL A N 1
ATOM 1290 C CA . VAL A 1 172 ? -2.557 -13.234 0.975 1 98.06 172 VAL A CA 1
ATOM 1291 C C . VAL A 1 172 ? -2.211 -12.695 -0.412 1 98.06 172 VAL A C 1
ATOM 1293 O O . VAL A 1 172 ? -2.07 -11.484 -0.597 1 98.06 172 VAL A O 1
ATOM 1296 N N . LEU A 1 173 ? -2.053 -13.578 -1.389 1 98.5 173 LEU A N 1
ATOM 1297 C CA . LEU A 1 173 ? -1.802 -13.117 -2.75 1 98.5 173 LEU A CA 1
ATOM 1298 C C . LEU A 1 173 ? -2.977 -12.297 -3.273 1 98.5 173 LEU A C 1
ATOM 1300 O O . LEU A 1 173 ? -2.779 -11.258 -3.906 1 98.5 173 LEU A O 1
ATOM 1304 N N . ALA A 1 174 ? -4.191 -12.75 -2.967 1 98.75 174 ALA A N 1
ATOM 1305 C CA . ALA A 1 174 ? -5.375 -12.023 -3.41 1 98.75 174 ALA A CA 1
ATOM 1306 C C . ALA A 1 174 ? -5.469 -10.664 -2.723 1 98.75 174 ALA A C 1
ATOM 1308 O O . ALA A 1 174 ? -5.762 -9.648 -3.369 1 98.75 174 ALA A O 1
ATOM 1309 N N . SER A 1 175 ? -5.246 -10.586 -1.427 1 98.62 175 SER A N 1
ATOM 1310 C CA . SER A 1 175 ? -5.281 -9.312 -0.714 1 98.62 175 SER A CA 1
ATOM 1311 C C . SER A 1 175 ? -4.133 -8.414 -1.145 1 98.62 175 SER A C 1
ATOM 1313 O O . SER A 1 175 ? -4.301 -7.195 -1.254 1 98.62 175 SER A O 1
ATOM 1315 N N . SER A 1 176 ? -2.957 -9.023 -1.394 1 98.81 176 SER A N 1
ATOM 1316 C CA . SER A 1 176 ? -1.812 -8.25 -1.866 1 98.81 176 SER A CA 1
ATOM 1317 C C . SER A 1 176 ? -2.117 -7.57 -3.197 1 98.81 176 SER A C 1
ATOM 1319 O O . SER A 1 176 ? -1.703 -6.434 -3.426 1 98.81 176 SER A O 1
ATOM 1321 N N . LEU A 1 177 ? -2.803 -8.289 -4.039 1 98.81 177 LEU A N 1
ATOM 1322 C CA . LEU A 1 177 ? -3.191 -7.715 -5.32 1 98.81 177 LEU A CA 1
ATOM 1323 C C . LEU A 1 177 ? -4.086 -6.496 -5.121 1 98.81 177 LEU A C 1
ATOM 1325 O O . LEU A 1 177 ? -3.914 -5.477 -5.789 1 98.81 177 LEU A O 1
ATOM 1329 N N . LEU A 1 178 ? -5.008 -6.57 -4.191 1 98.62 178 LEU A N 1
ATOM 1330 C CA . LEU A 1 178 ? -5.867 -5.434 -3.889 1 98.62 178 LEU A CA 1
ATOM 1331 C C . LEU A 1 178 ? -5.043 -4.246 -3.4 1 98.62 178 LEU A C 1
ATOM 1333 O O . LEU A 1 178 ? -5.262 -3.111 -3.836 1 98.62 178 LEU A O 1
ATOM 1337 N N . HIS A 1 179 ? -4.125 -4.488 -2.461 1 98.69 179 HIS A N 1
ATOM 1338 C CA . HIS A 1 179 ? -3.262 -3.43 -1.953 1 98.69 179 HIS A CA 1
ATOM 1339 C C . HIS A 1 179 ? -2.475 -2.773 -3.082 1 98.69 179 HIS A C 1
ATOM 1341 O O . HIS A 1 179 ? -2.377 -1.545 -3.145 1 98.69 179 HIS A O 1
ATOM 1347 N N . SER A 1 180 ? -1.96 -3.59 -3.984 1 98.81 180 SER A N 1
ATOM 1348 C CA . SER A 1 180 ? -1.162 -3.072 -5.09 1 98.81 180 SER A CA 1
ATOM 1349 C C . SER A 1 180 ? -2.016 -2.248 -6.051 1 98.81 180 SER A C 1
ATOM 1351 O O . SER A 1 180 ? -1.592 -1.184 -6.508 1 98.81 180 SER A O 1
ATOM 1353 N N . ILE A 1 181 ? -3.199 -2.727 -6.355 1 98.62 181 ILE A N 1
ATOM 1354 C CA . ILE A 1 181 ? -4.109 -2.01 -7.242 1 98.62 181 ILE A CA 1
ATOM 1355 C C . ILE A 1 181 ? -4.426 -0.636 -6.656 1 98.62 181 ILE A C 1
ATOM 1357 O O . ILE A 1 181 ? -4.496 0.355 -7.387 1 98.62 181 ILE A O 1
ATOM 1361 N N . SER A 1 182 ? -4.59 -0.602 -5.363 1 98.56 182 SER A N 1
ATOM 1362 C CA . SER A 1 182 ? -4.832 0.668 -4.684 1 98.56 182 SER A CA 1
ATOM 1363 C C . SER A 1 182 ? -3.656 1.623 -4.867 1 98.56 182 SER A C 1
ATOM 1365 O O . SER A 1 182 ? -3.846 2.783 -5.238 1 98.56 182 SER A O 1
ATOM 1367 N N . ILE A 1 183 ? -2.461 1.161 -4.648 1 98.75 183 ILE A N 1
ATOM 1368 C CA . ILE A 1 183 ? -1.245 1.959 -4.758 1 98.75 183 ILE A CA 1
ATOM 1369 C C . ILE A 1 183 ? -1.061 2.422 -6.203 1 98.75 183 ILE A C 1
ATOM 1371 O O . ILE A 1 183 ? -0.774 3.594 -6.453 1 98.75 183 ILE A O 1
ATOM 1375 N N . ARG A 1 184 ? -1.289 1.543 -7.125 1 98.75 184 ARG A N 1
ATOM 1376 C CA . ARG A 1 184 ? -1.093 1.841 -8.539 1 98.75 184 ARG A CA 1
ATOM 1377 C C . ARG A 1 184 ? -2.131 2.842 -9.039 1 98.75 184 ARG A C 1
ATOM 1379 O O . ARG A 1 184 ? -1.84 3.666 -9.906 1 98.75 184 ARG A O 1
ATOM 1386 N N . ALA A 1 185 ? -3.355 2.732 -8.523 1 98.56 185 ALA A N 1
ATOM 1387 C CA . ALA A 1 185 ? -4.367 3.729 -8.859 1 98.56 185 ALA A CA 1
ATOM 1388 C C . ALA A 1 185 ? -3.908 5.133 -8.477 1 98.56 185 ALA A C 1
ATOM 1390 O O . ALA A 1 185 ? -3.965 6.055 -9.297 1 98.56 185 ALA A O 1
ATOM 1391 N N . ARG A 1 186 ? -3.363 5.301 -7.297 1 97.81 186 ARG A N 1
ATOM 1392 C CA . ARG A 1 186 ? -2.879 6.602 -6.844 1 97.81 186 ARG A CA 1
ATOM 1393 C C . ARG A 1 186 ? -1.675 7.055 -7.66 1 97.81 186 ARG A C 1
ATOM 1395 O O . ARG A 1 186 ? -1.45 8.258 -7.832 1 97.81 186 ARG A O 1
ATOM 1402 N N . ALA A 1 187 ? -0.982 6.051 -8.125 1 98.06 187 ALA A N 1
ATOM 1403 C CA . ALA A 1 187 ? 0.211 6.348 -8.914 1 98.06 187 ALA A CA 1
ATOM 1404 C C . ALA A 1 187 ? -0.153 6.691 -10.352 1 98.06 187 ALA A C 1
ATOM 1406 O O . ALA A 1 187 ? 0.727 6.945 -11.18 1 98.06 187 ALA A O 1
ATOM 1407 N N . GLY A 1 188 ? -1.424 6.574 -10.703 1 97.44 188 GLY A N 1
ATOM 1408 C CA . GLY A 1 188 ? -1.861 7.145 -11.969 1 97.44 188 GLY A CA 1
ATOM 1409 C C . GLY A 1 188 ? -2.23 6.094 -13 1 97.44 188 GLY A C 1
ATOM 1410 O O . GLY A 1 188 ? -2.566 6.426 -14.141 1 97.44 188 GLY A O 1
ATOM 1411 N N . LYS A 1 189 ? -2.111 4.824 -12.641 1 97.94 189 LYS A N 1
ATOM 1412 C CA . LYS A 1 189 ? -2.555 3.807 -13.594 1 97.94 189 LYS A CA 1
ATOM 1413 C C . LYS A 1 189 ? -4.055 3.916 -13.852 1 97.94 189 LYS A C 1
ATOM 1415 O O . LYS A 1 189 ? -4.832 4.195 -12.938 1 97.94 189 LYS A O 1
ATOM 1420 N N . SER A 1 190 ? -4.453 3.658 -15.086 1 97.56 190 SER A N 1
ATOM 1421 C CA . SER A 1 190 ? -5.859 3.793 -15.453 1 97.56 190 SER A CA 1
ATOM 1422 C C . SER A 1 190 ? -6.688 2.631 -14.914 1 97.56 190 SER A C 1
ATOM 1424 O O . SER A 1 190 ? -6.148 1.562 -14.625 1 97.56 190 SER A O 1
ATOM 1426 N N . ARG A 1 191 ? -7.949 2.846 -14.781 1 97.5 191 ARG A N 1
ATOM 1427 C CA . ARG A 1 191 ? -8.867 1.802 -14.344 1 97.5 191 ARG A CA 1
ATOM 1428 C C . ARG A 1 191 ? -8.797 0.586 -15.258 1 97.5 191 ARG A C 1
ATOM 1430 O O . ARG A 1 191 ? -8.812 -0.554 -14.797 1 97.5 191 ARG A O 1
ATOM 1437 N N . GLU A 1 192 ? -8.734 0.8 -16.531 1 97.88 192 GLU A N 1
ATOM 1438 C CA . GLU A 1 192 ? -8.688 -0.279 -17.516 1 97.88 192 GLU A CA 1
ATOM 1439 C C . GLU A 1 192 ? -7.426 -1.119 -17.344 1 97.88 192 GLU A C 1
ATOM 1441 O O . GLU A 1 192 ? -7.477 -2.35 -17.406 1 97.88 192 GLU A O 1
ATOM 1446 N N . GLU A 1 193 ? -6.297 -0.458 -17.188 1 97.94 193 GLU A N 1
ATOM 1447 C CA . GLU A 1 193 ? -5.039 -1.168 -16.969 1 97.94 193 GLU A CA 1
ATOM 1448 C C . GLU A 1 193 ? -5.09 -2.01 -15.695 1 97.94 193 GLU A C 1
ATOM 1450 O O . GLU A 1 193 ? -4.648 -3.16 -15.695 1 97.94 193 GLU A O 1
ATOM 1455 N N . LEU A 1 194 ? -5.68 -1.463 -14.672 1 98.5 194 LEU A N 1
ATOM 1456 C CA . LEU A 1 194 ? -5.723 -2.156 -13.391 1 98.5 194 LEU A CA 1
ATOM 1457 C C . LEU A 1 194 ? -6.699 -3.328 -13.438 1 98.5 194 LEU A C 1
ATOM 1459 O O . LEU A 1 194 ? -6.445 -4.375 -12.844 1 98.5 194 LEU A O 1
ATOM 1463 N N . ALA A 1 195 ? -7.805 -3.127 -14.141 1 98.38 195 ALA A N 1
ATOM 1464 C CA . ALA A 1 195 ? -8.75 -4.227 -14.328 1 98.38 195 ALA A CA 1
ATOM 1465 C 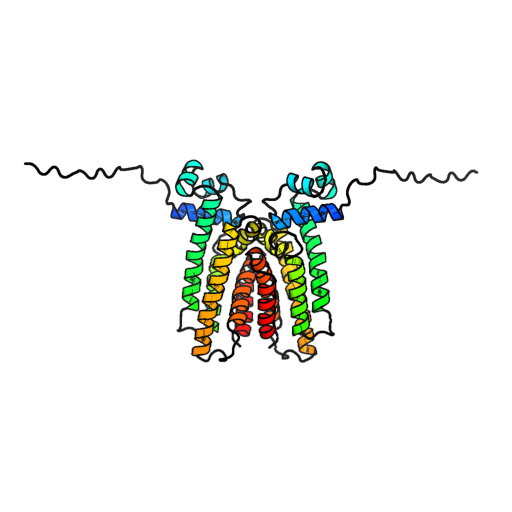C . ALA A 1 195 ? -8.109 -5.379 -15.094 1 98.38 195 ALA A C 1
ATOM 1467 O O . ALA A 1 195 ? -8.312 -6.547 -14.758 1 98.38 195 ALA A O 1
ATOM 1468 N N . ALA A 1 196 ? -7.328 -5.051 -16.078 1 98.06 196 ALA A N 1
ATOM 1469 C CA . ALA A 1 196 ? -6.637 -6.07 -16.859 1 98.06 196 ALA A CA 1
ATOM 1470 C C . ALA A 1 196 ? -5.598 -6.805 -16.016 1 98.06 196 ALA A C 1
ATOM 1472 O O . ALA A 1 196 ? -5.461 -8.023 -16.109 1 98.06 196 ALA A O 1
ATOM 1473 N N . LEU A 1 197 ? -4.898 -6.074 -15.219 1 97.38 197 LEU A N 1
ATOM 1474 C CA . LEU A 1 197 ? -3.93 -6.676 -14.312 1 97.38 197 LEU A CA 1
ATOM 1475 C C . LEU A 1 197 ? -4.617 -7.637 -13.344 1 97.38 197 LEU A C 1
ATOM 1477 O O . LEU A 1 197 ? -4.137 -8.75 -13.125 1 97.38 197 LEU A O 1
ATOM 1481 N N . ALA A 1 198 ? -5.719 -7.176 -12.789 1 98.25 198 ALA A N 1
ATOM 1482 C CA . ALA A 1 198 ? -6.461 -8.008 -11.852 1 98.25 198 ALA A CA 1
ATOM 1483 C C . ALA A 1 198 ? -6.941 -9.297 -12.516 1 98.25 198 ALA A C 1
ATOM 1485 O O . ALA A 1 198 ? -6.816 -10.383 -11.945 1 98.25 198 ALA A O 1
ATOM 1486 N N . ARG A 1 199 ? -7.457 -9.164 -13.711 1 97.44 199 ARG A N 1
ATOM 1487 C CA . ARG A 1 199 ? -7.977 -10.32 -14.43 1 97.44 199 ARG A CA 1
ATOM 1488 C C . ARG A 1 199 ? -6.879 -11.352 -14.672 1 97.44 199 ARG A C 1
ATOM 1490 O O . ARG A 1 199 ? -7.082 -12.547 -14.445 1 97.44 199 ARG A O 1
ATOM 1497 N N . SER A 1 200 ? -5.762 -10.883 -15.109 1 96.69 200 SER A N 1
ATOM 1498 C CA . SER A 1 200 ? -4.641 -11.773 -15.375 1 96.69 200 SER A CA 1
ATOM 1499 C C . SER A 1 200 ? -4.152 -12.445 -14.094 1 96.69 200 SER A C 1
ATOM 1501 O O . SER A 1 200 ? -3.871 -13.648 -14.078 1 96.69 200 SER A O 1
ATOM 1503 N N . ALA A 1 201 ? -4.031 -11.719 -13.039 1 97.75 201 ALA A N 1
ATOM 1504 C CA . ALA A 1 201 ? -3.551 -12.25 -11.766 1 97.75 201 ALA A CA 1
ATOM 1505 C C . ALA A 1 201 ? -4.547 -13.242 -11.172 1 97.75 201 ALA A C 1
ATOM 1507 O O . ALA A 1 201 ? -4.152 -14.25 -10.586 1 97.75 201 ALA A O 1
ATOM 1508 N N . VAL A 1 202 ? -5.828 -12.953 -11.344 1 97.94 202 VAL A N 1
ATOM 1509 C CA . VAL A 1 202 ? -6.879 -13.828 -10.836 1 97.94 202 VAL A CA 1
ATOM 1510 C C . VAL A 1 202 ? -6.781 -15.195 -11.523 1 97.94 202 VAL A C 1
ATOM 1512 O O . VAL A 1 202 ? -6.98 -16.234 -10.891 1 97.94 202 VAL A O 1
ATOM 1515 N N . SER A 1 203 ? -6.469 -15.203 -12.797 1 95.25 203 SER A N 1
ATOM 1516 C CA . SER A 1 203 ? -6.32 -16.453 -13.531 1 95.25 203 SER A CA 1
ATOM 1517 C C . SER A 1 203 ? -5.219 -17.328 -12.93 1 95.25 203 SER A C 1
ATOM 1519 O O . SER A 1 203 ? -5.332 -18.547 -12.898 1 95.25 203 SER A O 1
ATOM 1521 N N . VAL A 1 204 ? -4.207 -16.672 -12.391 1 93.5 204 VAL A N 1
ATOM 1522 C CA . VAL A 1 204 ? -3.096 -17.391 -11.773 1 93.5 204 VAL A CA 1
ATOM 1523 C C . VAL A 1 204 ? -3.516 -17.906 -10.398 1 93.5 204 VAL A C 1
ATOM 1525 O O . VAL A 1 204 ? -3.215 -19.047 -10.031 1 93.5 204 VAL A O 1
ATOM 1528 N N . ILE A 1 205 ? -4.227 -17.094 -9.664 1 95.81 205 ILE A N 1
ATOM 1529 C CA . ILE A 1 205 ? -4.652 -17.438 -8.312 1 95.81 205 ILE A CA 1
ATOM 1530 C C . ILE A 1 205 ? -5.602 -18.641 -8.367 1 95.81 205 ILE A C 1
ATOM 1532 O O . ILE A 1 205 ? -5.586 -19.484 -7.469 1 95.81 205 ILE A O 1
ATOM 1536 N N . CYS A 1 206 ? -6.387 -18.781 -9.414 1 94.75 206 CYS A N 1
ATOM 1537 C CA . CYS A 1 206 ? -7.441 -19.797 -9.492 1 94.75 206 CYS A CA 1
ATOM 1538 C C . CYS A 1 206 ? -6.918 -21.078 -10.109 1 94.75 206 CYS A C 1
ATOM 1540 O O . CYS A 1 206 ? -7.676 -22.031 -10.297 1 94.75 206 CYS A O 1
ATOM 1542 N N . LYS A 1 207 ? -5.68 -21.203 -10.414 1 85.25 207 LYS A N 1
ATOM 1543 C CA . LYS A 1 207 ? -5.105 -22.422 -10.977 1 85.25 207 LYS A CA 1
ATOM 1544 C C . LYS A 1 207 ? -4.562 -23.344 -9.883 1 85.25 207 LYS A C 1
ATOM 1546 O O . LYS A 1 207 ? -4.074 -22.859 -8.859 1 85.25 207 LYS A O 1
ATOM 1551 N N . MET B 1 1 ? 63.625 34.688 -15.945 1 31.48 1 MET B N 1
ATOM 1552 C CA . MET B 1 1 ? 62.25 35.094 -15.766 1 31.48 1 MET B CA 1
ATOM 1553 C C . MET B 1 1 ? 61.5 34.125 -14.852 1 31.48 1 MET B C 1
ATOM 1555 O O . MET B 1 1 ? 61.5 32.906 -15.102 1 31.48 1 MET B O 1
ATOM 1559 N N . ALA B 1 2 ? 61.375 34.469 -13.539 1 38.91 2 ALA B N 1
ATOM 1560 C CA . ALA B 1 2 ? 60.844 33.75 -12.406 1 38.91 2 ALA B CA 1
ATOM 1561 C C . ALA B 1 2 ? 59.406 33.281 -12.703 1 38.91 2 ALA B C 1
ATOM 1563 O O . ALA B 1 2 ? 58.531 34.062 -13.023 1 38.91 2 ALA B O 1
ATOM 1564 N N . GLN B 1 3 ? 59.125 32.156 -13.281 1 40 3 GLN B N 1
ATOM 1565 C CA . GLN B 1 3 ? 57.844 31.531 -13.57 1 40 3 GLN B CA 1
ATOM 1566 C C . GLN B 1 3 ? 56.938 31.531 -12.344 1 40 3 GLN B C 1
ATOM 1568 O O . GLN B 1 3 ? 57.281 30.969 -11.305 1 40 3 GLN B O 1
ATOM 1573 N N . ASN B 1 4 ? 56.188 32.656 -12.062 1 38.41 4 ASN B N 1
ATOM 1574 C CA . ASN B 1 4 ? 55.219 32.812 -11 1 38.41 4 ASN B CA 1
ATOM 1575 C C . ASN B 1 4 ? 54.25 31.625 -10.961 1 38.41 4 ASN B C 1
ATOM 1577 O O . ASN B 1 4 ? 53.469 31.422 -11.906 1 38.41 4 ASN B O 1
ATOM 1581 N N . LYS B 1 5 ? 54.531 30.531 -10.289 1 42.91 5 LYS B N 1
ATOM 1582 C CA . LYS B 1 5 ? 53.625 29.422 -10 1 42.91 5 LYS B CA 1
ATOM 1583 C C . LYS B 1 5 ? 52.281 29.922 -9.453 1 42.91 5 LYS B C 1
ATOM 1585 O O . LYS B 1 5 ? 52.25 30.672 -8.469 1 42.91 5 LYS B O 1
ATOM 1590 N N . PRO B 1 6 ? 51.25 30.141 -10.32 1 42.09 6 PRO B N 1
ATOM 1591 C CA . PRO B 1 6 ? 49.969 30.578 -9.727 1 42.09 6 PRO B CA 1
ATOM 1592 C C . PRO B 1 6 ? 49.625 29.781 -8.469 1 42.09 6 PRO B C 1
ATOM 1594 O O . PRO B 1 6 ? 49.844 28.578 -8.414 1 42.09 6 PRO B O 1
ATOM 1597 N N . THR B 1 7 ? 49.75 30.328 -7.207 1 39.31 7 THR B N 1
ATOM 1598 C CA . THR B 1 7 ? 49.25 29.781 -5.949 1 39.31 7 THR B CA 1
ATOM 1599 C C . THR B 1 7 ? 47.812 29.359 -6.09 1 39.31 7 THR B C 1
ATOM 1601 O O . THR B 1 7 ? 46.938 30.172 -6.473 1 39.31 7 THR B O 1
ATOM 1604 N N . GLU B 1 8 ? 47.469 28.25 -6.699 1 41.41 8 GLU B N 1
ATOM 1605 C CA . GLU B 1 8 ? 46.125 27.734 -6.613 1 41.41 8 GLU B CA 1
ATOM 1606 C C . GLU B 1 8 ? 45.531 27.969 -5.227 1 41.41 8 GLU B C 1
ATOM 1608 O O . GLU B 1 8 ? 46.031 27.453 -4.23 1 41.41 8 GLU B O 1
ATOM 1613 N N . GLY B 1 9 ? 45.219 29.219 -4.805 1 39.81 9 GLY B N 1
ATOM 1614 C CA . GLY B 1 9 ? 44.5 29.531 -3.582 1 39.81 9 GLY B CA 1
ATOM 1615 C C . GLY B 1 9 ? 43.375 28.562 -3.307 1 39.81 9 GLY B C 1
ATOM 1616 O O . GLY B 1 9 ? 42.375 28.531 -4.039 1 39.81 9 GLY B O 1
ATOM 1617 N N . LYS B 1 10 ? 43.656 27.312 -3.039 1 43.72 10 LYS B N 1
ATOM 1618 C CA . LYS B 1 10 ? 42.625 26.469 -2.451 1 43.72 10 LYS B CA 1
ATOM 1619 C C . LYS B 1 10 ? 41.75 27.25 -1.462 1 43.72 10 LYS B C 1
ATOM 1621 O O . LYS B 1 10 ? 42.281 27.766 -0.464 1 43.72 10 LYS B O 1
ATOM 1626 N N . GLY B 1 11 ? 40.906 28.172 -1.897 1 41.25 11 GLY B N 1
ATOM 1627 C CA . GLY B 1 11 ? 39.969 28.766 -0.951 1 41.25 11 GLY B CA 1
ATOM 1628 C C . GLY B 1 11 ? 39.531 27.797 0.127 1 41.25 11 GLY B C 1
ATOM 1629 O O . GLY B 1 11 ? 39.031 26.703 -0.174 1 41.25 11 GLY B O 1
ATO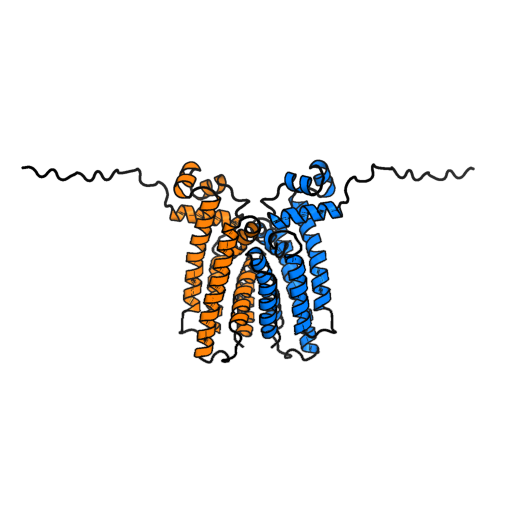M 1630 N N . ARG B 1 12 ? 40.25 27.578 1.123 1 44.84 12 ARG B N 1
ATOM 1631 C CA . ARG B 1 12 ? 39.969 26.828 2.35 1 44.84 12 ARG B CA 1
ATOM 1632 C C . ARG B 1 12 ? 38.562 27.062 2.836 1 44.84 12 ARG B C 1
ATOM 1634 O O . ARG B 1 12 ? 38.281 28 3.578 1 44.84 12 ARG B O 1
ATOM 1641 N N . GLY B 1 13 ? 37.562 27.234 1.948 1 42.72 13 GLY B N 1
ATOM 1642 C CA . GLY B 1 13 ? 36.312 27.391 2.623 1 42.72 13 GLY B CA 1
ATOM 1643 C C . GLY B 1 13 ? 36.125 26.453 3.812 1 42.72 13 GLY B C 1
ATOM 1644 O O . GLY B 1 13 ? 36.875 25.5 3.955 1 42.72 13 GLY B O 1
ATOM 1645 N N . ARG B 1 14 ? 35.656 27 4.953 1 49.31 14 ARG B N 1
ATOM 1646 C CA . ARG B 1 14 ? 35.375 26.234 6.164 1 49.31 14 ARG B CA 1
ATOM 1647 C C . ARG B 1 14 ? 34.875 24.844 5.82 1 49.31 14 ARG B C 1
ATOM 1649 O O . ARG B 1 14 ? 34.062 24.672 4.918 1 49.31 14 ARG B O 1
ATOM 1656 N N . PRO B 1 15 ? 35.594 23.797 6.035 1 50.56 15 PRO B N 1
ATOM 1657 C CA . PRO B 1 15 ? 35.094 22.438 5.848 1 50.56 15 PRO B CA 1
ATOM 1658 C C . PRO B 1 15 ? 33.594 22.328 6.105 1 50.56 15 PRO B C 1
ATOM 1660 O O . PRO B 1 15 ? 33.062 23.016 6.98 1 50.56 15 PRO B O 1
ATOM 1663 N N . ARG B 1 16 ? 32.812 22.062 5.105 1 57.47 16 ARG B N 1
ATOM 1664 C CA . ARG B 1 16 ? 31.375 21.875 5.332 1 57.47 16 ARG B CA 1
ATOM 1665 C C . ARG B 1 16 ? 31.109 21.141 6.641 1 57.47 16 ARG B C 1
ATOM 1667 O O . ARG B 1 16 ? 31.734 20.109 6.914 1 57.47 16 ARG B O 1
ATOM 1674 N N . ALA B 1 17 ? 30.562 21.812 7.586 1 64.94 17 ALA B N 1
ATOM 1675 C CA . ALA B 1 17 ? 30.281 21.344 8.945 1 64.94 17 ALA B CA 1
ATOM 1676 C C . ALA B 1 17 ? 29.422 20.094 8.93 1 64.94 17 ALA B C 1
ATOM 1678 O O . ALA B 1 17 ? 29.375 19.359 9.914 1 64.94 17 ALA B O 1
ATOM 1679 N N . TYR B 1 18 ? 28.781 19.766 7.715 1 75.56 18 TYR B N 1
ATOM 1680 C CA . TYR B 1 18 ? 27.969 18.547 7.715 1 75.56 18 TYR B CA 1
ATOM 1681 C C . TYR B 1 18 ? 28.25 17.703 6.469 1 75.56 18 TYR B C 1
ATOM 1683 O O . TYR B 1 18 ? 28.719 18.234 5.453 1 75.56 18 TYR B O 1
ATOM 1691 N N . ASP B 1 19 ? 28.188 16.469 6.582 1 88.12 19 ASP B N 1
ATOM 1692 C CA . ASP B 1 19 ? 28.203 15.539 5.453 1 88.12 19 ASP B CA 1
ATOM 1693 C C . ASP B 1 19 ? 26.828 15.445 4.793 1 88.12 19 ASP B C 1
ATOM 1695 O O . ASP B 1 19 ? 25.859 15.008 5.422 1 88.12 19 ASP B O 1
ATOM 1699 N N . PRO B 1 20 ? 26.672 15.891 3.557 1 88.25 20 PRO B N 1
ATOM 1700 C CA . PRO B 1 20 ? 25.375 15.93 2.891 1 88.25 20 PRO B CA 1
ATOM 1701 C C . PRO B 1 20 ? 24.688 14.562 2.844 1 88.25 20 PRO B C 1
ATOM 1703 O O . PRO B 1 20 ? 23.453 14.477 2.936 1 88.25 20 PRO B O 1
ATOM 1706 N N . GLN B 1 21 ? 25.469 13.539 2.727 1 91.38 21 GLN B N 1
ATOM 1707 C CA . GLN B 1 21 ? 24.891 12.203 2.672 1 91.38 21 GLN B CA 1
ATOM 1708 C C . GLN B 1 21 ? 24.281 11.805 4.016 1 91.38 21 GLN B C 1
ATOM 1710 O O . GLN B 1 21 ? 23.188 11.242 4.062 1 91.38 21 GLN B O 1
ATOM 1715 N N . THR B 1 22 ? 24.969 12.125 5.047 1 93.25 22 THR B N 1
ATOM 1716 C CA . THR B 1 22 ? 24.453 11.859 6.383 1 93.25 22 THR B CA 1
ATOM 1717 C C . THR B 1 22 ? 23.203 12.688 6.66 1 93.25 22 THR B C 1
ATOM 1719 O O . THR B 1 22 ? 22.234 12.188 7.227 1 93.25 22 THR B O 1
ATOM 1722 N N . ALA B 1 23 ? 23.25 13.922 6.227 1 94.44 23 ALA B N 1
ATOM 1723 C CA . ALA B 1 23 ? 22.109 14.812 6.41 1 94.44 23 ALA B CA 1
ATOM 1724 C C . ALA B 1 23 ? 20.891 14.312 5.648 1 94.44 23 ALA B C 1
ATOM 1726 O O . ALA B 1 23 ? 19.781 14.328 6.168 1 94.44 23 ALA B O 1
ATOM 1727 N N . LEU B 1 24 ? 21.125 13.844 4.457 1 95.75 24 LEU B N 1
ATOM 1728 C CA . LEU B 1 24 ? 20.031 13.32 3.643 1 95.75 24 LEU B CA 1
ATOM 1729 C C . LEU B 1 24 ? 19.438 12.062 4.27 1 95.75 24 LEU B C 1
ATOM 1731 O O . LEU B 1 24 ? 18.219 11.867 4.254 1 95.75 24 LEU B O 1
ATOM 1735 N N . GLN B 1 25 ? 20.312 11.258 4.859 1 94.94 25 GLN B N 1
ATOM 1736 C CA . GLN B 1 25 ? 19.844 10.047 5.523 1 94.94 25 GLN B CA 1
ATOM 1737 C C . GLN B 1 25 ? 18.984 10.383 6.738 1 94.94 25 GLN B C 1
ATOM 1739 O O . GLN B 1 25 ? 17.984 9.703 7.004 1 94.94 25 GLN B O 1
ATOM 1744 N N . GLN B 1 26 ? 19.359 11.398 7.414 1 95.5 26 GLN B N 1
ATOM 1745 C CA . GLN B 1 26 ? 18.562 11.828 8.562 1 95.5 26 GLN B CA 1
ATOM 1746 C C . GLN B 1 26 ? 17.219 12.406 8.133 1 95.5 26 GLN B C 1
ATOM 1748 O O . GLN B 1 26 ? 16.188 12.133 8.758 1 95.5 26 GLN B O 1
ATOM 1753 N N . ALA B 1 27 ? 17.266 13.172 7.027 1 96.62 27 ALA B N 1
ATOM 1754 C CA . ALA B 1 27 ? 16.016 13.711 6.48 1 96.62 27 ALA B CA 1
ATOM 1755 C C . ALA B 1 27 ? 15.094 12.586 6.027 1 96.62 27 ALA B C 1
ATOM 1757 O O . ALA B 1 27 ? 13.891 12.609 6.312 1 96.62 27 ALA B O 1
ATOM 1758 N N . LEU B 1 28 ? 15.695 11.617 5.371 1 96.56 28 LEU B N 1
ATOM 1759 C CA . LEU B 1 28 ? 14.953 10.438 4.945 1 96.56 28 LEU B CA 1
ATOM 1760 C C . LEU B 1 28 ? 14.289 9.75 6.137 1 96.56 28 LEU B C 1
ATOM 1762 O O . LEU B 1 28 ? 13.109 9.383 6.07 1 96.56 28 LEU B O 1
ATOM 1766 N N . GLY B 1 29 ? 15.016 9.641 7.203 1 95.81 29 GLY B N 1
ATOM 1767 C CA . GLY B 1 29 ? 14.477 9.016 8.398 1 95.81 29 GLY B CA 1
ATOM 1768 C C . GLY B 1 29 ? 13.258 9.742 8.945 1 95.81 29 GLY B C 1
ATOM 1769 O O . GLY B 1 29 ? 12.273 9.109 9.328 1 95.81 29 GLY B O 1
ATOM 1770 N N . VAL B 1 30 ? 13.281 11.07 8.938 1 96.5 30 VAL B N 1
ATOM 1771 C CA . VAL B 1 30 ? 12.164 11.867 9.438 1 96.5 30 VAL B CA 1
ATOM 1772 C C . VAL B 1 30 ? 10.953 11.688 8.531 1 96.5 30 VAL B C 1
ATOM 1774 O O . VAL B 1 30 ? 9.852 11.406 9.008 1 96.5 30 VAL 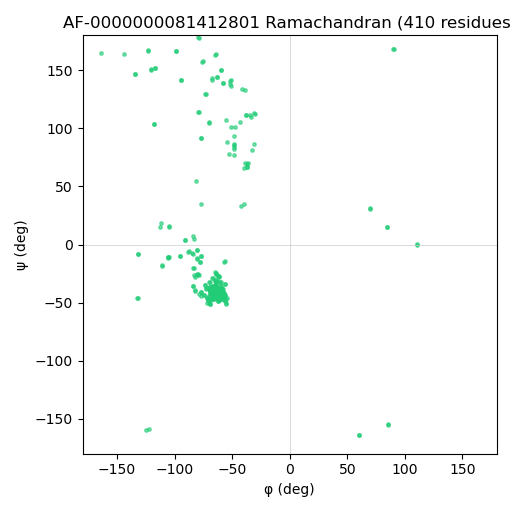B O 1
ATOM 1777 N N . PHE B 1 31 ? 11.18 11.773 7.188 1 97.5 31 PHE B N 1
ATOM 1778 C CA . PHE B 1 31 ? 10.102 11.562 6.23 1 97.5 31 PHE B CA 1
ATOM 1779 C C . PHE B 1 31 ? 9.531 10.156 6.359 1 97.5 31 PHE B C 1
ATOM 1781 O O . PHE B 1 31 ? 8.32 9.961 6.23 1 97.5 31 PHE B O 1
ATOM 1788 N N . TRP B 1 32 ? 10.414 9.219 6.594 1 96.88 32 TRP B N 1
ATOM 1789 C CA . TRP B 1 32 ? 10.031 7.812 6.625 1 96.88 32 TRP B CA 1
ATOM 1790 C C . TRP B 1 32 ? 9.102 7.531 7.801 1 96.88 32 TRP B C 1
ATOM 1792 O O . TRP B 1 32 ? 8.102 6.824 7.656 1 96.88 32 TRP B O 1
ATOM 1802 N N . ASN B 1 33 ? 9.336 8.195 8.898 1 94.5 33 ASN B N 1
ATOM 1803 C CA . ASN B 1 33 ? 8.547 7.969 10.102 1 94.5 33 ASN B CA 1
ATOM 1804 C C . ASN B 1 33 ? 7.23 8.742 10.07 1 94.5 33 ASN B C 1
ATOM 1806 O O . ASN B 1 33 ? 6.168 8.195 10.359 1 94.5 33 ASN B O 1
ATOM 1810 N N . THR B 1 34 ? 7.281 9.961 9.57 1 93.75 34 THR B N 1
ATOM 1811 C CA . THR B 1 34 ? 6.152 10.852 9.836 1 93.75 34 THR B CA 1
ATOM 1812 C C . THR B 1 34 ? 5.363 11.109 8.555 1 93.75 34 THR B C 1
ATOM 1814 O O . THR B 1 34 ? 4.219 11.562 8.602 1 93.75 34 THR B O 1
ATOM 1817 N N . GLY B 1 35 ? 5.98 10.836 7.418 1 96.81 35 GLY B N 1
ATOM 1818 C CA . GLY B 1 35 ? 5.395 11.242 6.152 1 96.81 35 GLY B CA 1
ATOM 1819 C C . GLY B 1 35 ? 5.844 12.617 5.703 1 96.81 35 GLY B C 1
ATOM 1820 O O . GLY B 1 35 ? 6.461 13.359 6.473 1 96.81 35 GLY B O 1
ATOM 1821 N N . TYR B 1 36 ? 5.566 12.938 4.531 1 97.88 36 TYR B N 1
ATOM 1822 C CA . TYR B 1 36 ? 5.984 14.188 3.914 1 97.88 36 TYR B CA 1
ATOM 1823 C C . TYR B 1 36 ? 5.258 15.375 4.535 1 97.88 36 TYR B C 1
ATOM 1825 O O . TYR B 1 36 ? 5.887 16.328 4.977 1 97.88 36 TYR B O 1
ATOM 1833 N N . SER B 1 37 ? 3.949 15.281 4.594 1 96.62 37 SER B N 1
ATOM 1834 C CA . SER B 1 37 ? 3.146 16.422 5.023 1 96.62 37 SER B CA 1
ATOM 1835 C C . SER B 1 37 ? 3.395 16.75 6.492 1 96.62 37 SER B C 1
ATOM 1837 O O . SER B 1 37 ? 3.486 17.922 6.867 1 96.62 37 SER B O 1
ATOM 1839 N N . ALA B 1 38 ? 3.574 15.742 7.289 1 95.62 38 ALA B N 1
ATOM 1840 C CA . ALA B 1 38 ? 3.703 15.945 8.734 1 95.62 38 ALA B CA 1
ATOM 1841 C C . ALA B 1 38 ? 5.117 16.391 9.094 1 95.62 38 ALA B C 1
ATOM 1843 O O . ALA B 1 38 ? 5.328 17.016 10.133 1 95.62 38 ALA B O 1
ATOM 1844 N N . ALA B 1 39 ? 6.078 16.031 8.242 1 96.56 39 ALA B N 1
ATOM 1845 C CA . ALA B 1 39 ? 7.457 16.438 8.5 1 96.56 39 ALA B CA 1
ATOM 1846 C C . ALA B 1 39 ? 7.617 17.938 8.359 1 96.56 39 ALA B C 1
ATOM 1848 O O . ALA B 1 39 ? 7.004 18.562 7.48 1 96.56 39 ALA B O 1
ATOM 1849 N N . SER B 1 40 ? 8.469 18.516 9.234 1 94.69 40 SER B N 1
ATOM 1850 C CA . SER B 1 40 ? 8.797 19.922 9.133 1 94.69 40 SER B CA 1
ATOM 1851 C C . SER B 1 40 ? 10.281 20.125 8.859 1 94.69 40 SER B C 1
ATOM 1853 O O . SER B 1 40 ? 11.109 19.297 9.25 1 94.69 40 SER B O 1
ATOM 1855 N N . LEU B 1 41 ? 10.531 21.234 8.211 1 95.19 41 LEU B N 1
ATOM 1856 C CA . LEU B 1 41 ? 11.93 21.547 7.961 1 95.19 41 LEU B CA 1
ATOM 1857 C C . LEU B 1 41 ? 12.695 21.734 9.266 1 95.19 41 LEU B C 1
ATOM 1859 O O . LEU B 1 41 ? 13.883 21.406 9.352 1 95.19 41 LEU B O 1
ATOM 1863 N N . ASP B 1 42 ? 11.969 22.156 10.344 1 95 42 ASP B N 1
ATOM 1864 C CA . ASP B 1 42 ? 12.594 22.297 11.648 1 95 42 ASP B CA 1
ATOM 1865 C C . ASP B 1 42 ? 12.992 20.938 12.227 1 95 42 ASP B C 1
ATOM 1867 O O . ASP B 1 42 ? 14.109 20.766 12.719 1 95 42 ASP B O 1
ATOM 1871 N N . SER B 1 43 ? 12.094 19.984 12.188 1 95.56 43 SER B N 1
ATOM 1872 C CA . SER B 1 43 ? 12.391 18.656 12.695 1 95.56 43 SER B CA 1
ATOM 1873 C C . SER B 1 43 ? 13.492 17.984 11.891 1 95.56 43 SER B C 1
ATOM 1875 O O . SER B 1 43 ? 14.344 17.297 12.453 1 95.56 43 SER B O 1
ATOM 1877 N N . ILE B 1 44 ? 13.523 18.219 10.57 1 97 44 ILE B N 1
ATOM 1878 C CA . ILE B 1 44 ? 14.531 17.625 9.688 1 97 44 ILE B CA 1
ATOM 1879 C C . ILE B 1 44 ? 15.891 18.25 9.969 1 97 44 ILE B C 1
ATOM 1881 O O . ILE B 1 44 ? 16.906 17.547 10.078 1 97 44 ILE B O 1
ATOM 1885 N N . ALA B 1 45 ? 15.867 19.562 10.109 1 95.94 45 ALA B N 1
ATOM 1886 C CA . ALA B 1 45 ? 17.109 20.266 10.414 1 95.94 45 ALA B CA 1
ATOM 1887 C C . ALA B 1 45 ? 17.703 19.797 11.742 1 95.94 45 ALA B C 1
ATOM 1889 O O . ALA B 1 45 ? 18.891 19.531 11.836 1 95.94 45 ALA B O 1
ATOM 1890 N N . SER B 1 46 ? 16.844 19.656 12.727 1 95.62 46 SER B N 1
ATOM 1891 C CA . SER B 1 46 ? 17.266 19.188 14.039 1 95.62 46 SER B CA 1
ATOM 1892 C C . SER B 1 46 ? 17.859 17.781 13.953 1 95.62 46 SER B C 1
ATOM 1894 O O . SER B 1 46 ? 18.922 17.516 14.516 1 95.62 46 SER B O 1
ATOM 1896 N N . ALA B 1 47 ? 17.25 16.891 13.25 1 94.69 47 ALA B N 1
ATOM 1897 C CA . ALA B 1 47 ? 17.703 15.516 13.102 1 94.69 47 ALA B CA 1
ATOM 1898 C C . ALA B 1 47 ? 19.047 15.453 12.359 1 94.69 47 ALA B C 1
ATOM 1900 O O . ALA B 1 47 ? 19.891 14.609 12.656 1 94.69 47 ALA B O 1
ATOM 1901 N N . ALA B 1 48 ? 19.203 16.359 11.391 1 94.12 48 ALA B N 1
ATOM 1902 C CA . ALA B 1 48 ? 20.391 16.375 10.547 1 94.12 48 ALA B CA 1
ATOM 1903 C C . ALA B 1 48 ? 21.547 17.125 11.211 1 94.12 48 ALA B C 1
ATOM 1905 O O . ALA B 1 48 ? 22.656 17.172 10.68 1 94.12 48 ALA B O 1
ATOM 1906 N N . GLY B 1 49 ? 21.234 17.75 12.312 1 92.81 49 GLY B N 1
ATOM 1907 C CA . GLY B 1 49 ? 22.25 18.562 12.969 1 92.81 49 GLY B CA 1
ATOM 1908 C C . GLY B 1 49 ? 22.609 19.812 12.203 1 92.81 49 GLY B C 1
ATOM 1909 O O . GLY B 1 49 ? 23.766 20.234 12.172 1 92.81 49 GLY B O 1
ATOM 1910 N N . MET B 1 50 ? 21.625 20.344 11.5 1 93.44 50 MET B N 1
ATOM 1911 C CA . MET B 1 50 ? 21.781 21.547 10.688 1 93.44 50 MET B CA 1
ATOM 1912 C C . MET B 1 50 ? 20.781 22.625 11.109 1 93.44 50 MET B C 1
ATOM 1914 O O . MET B 1 50 ? 19.875 22.344 11.906 1 93.44 50 MET B O 1
ATOM 1918 N N . ASN B 1 51 ? 21.062 23.812 10.602 1 92.75 51 ASN B N 1
ATOM 1919 C CA . ASN B 1 51 ? 20.016 24.828 10.672 1 92.75 51 ASN B CA 1
ATOM 1920 C C . ASN B 1 51 ? 19.266 24.938 9.352 1 92.75 51 ASN B C 1
ATOM 1922 O O . ASN B 1 51 ? 19.688 24.406 8.336 1 92.75 51 ASN B O 1
ATOM 1926 N N . ARG B 1 52 ? 18.141 25.594 9.344 1 92.81 52 ARG B N 1
ATOM 1927 C CA . ARG B 1 52 ? 17.234 25.656 8.203 1 92.81 52 ARG B CA 1
ATOM 1928 C C . ARG B 1 52 ? 17.906 26.266 6.988 1 92.81 52 ARG B C 1
ATOM 1930 O O . ARG B 1 52 ? 17.812 25.75 5.875 1 92.81 52 ARG B O 1
ATOM 1937 N N . PRO B 1 53 ? 18.688 27.344 7.145 1 92.88 53 PRO B N 1
ATOM 1938 C CA . PRO B 1 53 ? 19.344 27.938 5.984 1 92.88 53 PRO B CA 1
ATOM 1939 C C . PRO B 1 53 ? 20.359 26.984 5.34 1 92.88 53 PRO B C 1
ATOM 1941 O O . PRO B 1 53 ? 20.438 26.906 4.113 1 92.88 53 PRO B O 1
ATOM 1944 N N . SER B 1 54 ? 21.078 26.297 6.109 1 92.69 54 SER B N 1
ATOM 1945 C CA . SER B 1 54 ? 22.047 25.328 5.602 1 92.69 54 SER B CA 1
ATOM 1946 C C . SER B 1 54 ? 21.344 24.172 4.895 1 92.69 54 SER B C 1
ATOM 1948 O O . SER B 1 54 ? 21.812 23.688 3.865 1 92.69 54 SER B O 1
ATOM 1950 N N . LEU B 1 55 ? 20.25 23.75 5.492 1 94.69 55 LEU B N 1
ATOM 1951 C CA . LEU B 1 55 ? 19.453 22.688 4.883 1 94.69 55 LEU B CA 1
ATOM 1952 C C . LEU B 1 55 ? 18.938 23.109 3.51 1 94.69 55 LEU B C 1
ATOM 1954 O O . LEU B 1 55 ? 19.047 22.359 2.541 1 94.69 55 LEU B O 1
ATOM 1958 N N . TYR B 1 56 ? 18.453 24.312 3.441 1 93.94 56 TYR B N 1
ATOM 1959 C CA . TYR B 1 56 ? 17.922 24.844 2.189 1 93.94 56 TYR B CA 1
ATOM 1960 C C . TYR B 1 56 ? 19.016 24.984 1.146 1 93.94 56 TYR B C 1
ATOM 1962 O O . TYR B 1 56 ? 18.812 24.688 -0.032 1 93.94 56 TYR B O 1
ATOM 1970 N N . ALA B 1 57 ? 20.156 25.406 1.56 1 93.44 57 ALA B N 1
ATOM 1971 C CA . ALA B 1 57 ? 21.281 25.578 0.647 1 93.44 57 ALA B CA 1
ATOM 1972 C C . ALA B 1 57 ? 21.734 24.25 0.062 1 93.44 57 ALA B C 1
ATOM 1974 O O . ALA B 1 57 ? 22.094 24.172 -1.115 1 93.44 57 ALA B O 1
ATOM 1975 N N . ALA B 1 58 ? 21.625 23.297 0.863 1 93.44 58 ALA B N 1
ATOM 1976 C CA . ALA B 1 58 ? 22.141 22 0.47 1 93.44 58 ALA B CA 1
ATOM 1977 C C . ALA B 1 58 ? 21.125 21.234 -0.362 1 93.44 58 ALA B C 1
ATOM 1979 O O . ALA B 1 58 ? 21.484 20.516 -1.306 1 93.44 58 ALA B O 1
ATOM 1980 N N . PHE B 1 59 ? 19.781 21.391 -0.033 1 95.75 59 PHE B N 1
ATOM 1981 C CA . PHE B 1 59 ? 18.828 20.422 -0.583 1 95.75 59 PHE B CA 1
ATOM 1982 C C . PHE B 1 59 ? 17.625 21.141 -1.192 1 95.75 59 PHE B C 1
ATOM 1984 O O . PHE B 1 59 ? 16.797 20.5 -1.84 1 95.75 59 PHE B O 1
ATOM 1991 N N . GLY B 1 60 ? 17.516 22.391 -1.016 1 95.5 60 GLY B N 1
ATOM 1992 C CA . GLY B 1 60 ? 16.344 23.125 -1.489 1 95.5 60 GLY B CA 1
ATOM 1993 C C . GLY B 1 60 ? 15.188 23.094 -0.51 1 95.5 60 GLY B C 1
ATOM 1994 O O . GLY B 1 60 ? 15.398 22.969 0.7 1 95.5 60 GLY B O 1
ATOM 1995 N N . ASP B 1 61 ? 14.047 23.25 -1.006 1 96.94 61 ASP B N 1
ATOM 1996 C CA . ASP B 1 61 ? 12.867 23.266 -0.147 1 96.94 61 ASP B CA 1
ATOM 1997 C C . ASP B 1 61 ? 12.453 21.844 0.239 1 96.94 61 ASP B C 1
ATOM 1999 O O . ASP B 1 61 ? 13.125 20.875 -0.125 1 96.94 61 ASP B O 1
ATOM 2003 N N . LYS B 1 62 ? 11.477 21.75 0.996 1 97.5 62 LYS B N 1
ATOM 2004 C CA . LYS B 1 62 ? 11.031 20.469 1.534 1 97.5 62 LYS B CA 1
ATOM 2005 C C . LYS B 1 62 ? 10.727 19.469 0.413 1 97.5 62 LYS B C 1
ATOM 2007 O O . LYS B 1 62 ? 11.078 18.297 0.508 1 97.5 62 LYS B O 1
ATOM 2012 N N . HIS B 1 63 ? 10.047 19.953 -0.628 1 98.25 63 HIS B N 1
ATOM 2013 C CA . HIS B 1 63 ? 9.672 19.109 -1.753 1 98.25 63 HIS B CA 1
ATOM 2014 C C . HIS B 1 63 ? 10.906 18.547 -2.461 1 98.25 63 HIS B C 1
ATOM 2016 O O . HIS B 1 63 ? 11 17.344 -2.703 1 98.25 63 HIS B O 1
ATOM 2022 N N . ALA B 1 64 ? 11.82 19.359 -2.756 1 98 64 ALA B N 1
ATOM 2023 C CA . ALA B 1 64 ? 13.07 18.938 -3.395 1 98 64 ALA B CA 1
ATOM 2024 C C . ALA B 1 64 ? 13.828 17.953 -2.512 1 98 64 ALA B C 1
ATOM 2026 O O . ALA B 1 64 ? 14.367 16.953 -3.004 1 98 64 ALA B O 1
ATOM 2027 N N . LEU B 1 65 ? 13.93 18.297 -1.221 1 97.88 65 LEU B N 1
ATOM 2028 C CA . LEU B 1 65 ? 14.586 17.438 -0.252 1 97.88 65 LEU B CA 1
ATOM 2029 C C . LEU B 1 65 ? 13.914 16.062 -0.213 1 97.88 65 LEU B C 1
ATOM 2031 O O . LEU B 1 65 ? 14.594 15.031 -0.176 1 97.88 65 LEU B O 1
ATOM 2035 N N . TYR B 1 66 ? 12.688 15.984 -0.275 1 98.44 66 TYR B N 1
ATOM 2036 C CA . TYR B 1 66 ? 11.938 14.734 -0.24 1 98.44 66 TYR B CA 1
ATOM 2037 C C . TYR B 1 66 ? 12.211 13.891 -1.483 1 98.44 66 TYR B C 1
ATOM 2039 O O . TYR B 1 66 ? 12.422 12.68 -1.39 1 98.44 66 TYR B O 1
ATOM 2047 N N . ILE B 1 67 ? 12.164 14.516 -2.656 1 98.25 67 ILE B N 1
ATOM 2048 C CA . ILE B 1 67 ? 12.438 13.812 -3.904 1 98.25 67 ILE B CA 1
ATOM 2049 C C . ILE B 1 67 ? 13.844 13.219 -3.863 1 98.25 67 ILE B C 1
ATOM 2051 O O . ILE B 1 67 ? 14.047 12.07 -4.27 1 98.25 67 ILE B O 1
ATOM 2055 N N . LYS B 1 68 ? 14.766 13.945 -3.316 1 97.19 68 LYS B N 1
ATOM 2056 C CA . LYS B 1 68 ? 16.125 13.438 -3.172 1 97.19 68 LYS B CA 1
ATOM 2057 C C . LYS B 1 68 ? 16.172 12.25 -2.215 1 97.19 68 LYS B C 1
ATOM 2059 O O . LYS B 1 68 ? 16.906 11.289 -2.445 1 97.19 68 LYS B O 1
ATOM 2064 N N . ALA B 1 69 ? 15.438 12.359 -1.135 1 97.5 69 ALA B N 1
ATOM 2065 C CA . ALA B 1 69 ? 15.352 11.258 -0.178 1 97.5 69 ALA B CA 1
ATOM 2066 C C . ALA B 1 69 ? 14.766 10.008 -0.827 1 97.5 69 ALA B C 1
ATOM 2068 O O . ALA B 1 69 ? 15.258 8.898 -0.607 1 97.5 69 ALA B O 1
ATOM 2069 N N . LEU B 1 70 ? 13.719 10.141 -1.652 1 97.12 70 LEU B N 1
ATOM 2070 C CA . LEU B 1 70 ? 13.117 9.031 -2.377 1 97.12 70 LEU B CA 1
ATOM 2071 C C . LEU B 1 70 ? 14.133 8.367 -3.303 1 97.12 70 LEU B C 1
ATOM 2073 O O . LEU B 1 70 ? 14.234 7.141 -3.346 1 97.12 70 LEU B O 1
ATOM 2077 N N . ASP B 1 71 ? 14.844 9.188 -3.98 1 95.19 71 ASP B N 1
ATOM 2078 C CA . ASP B 1 71 ? 15.852 8.672 -4.91 1 95.19 71 ASP B CA 1
ATOM 2079 C C . ASP B 1 71 ? 16.938 7.895 -4.172 1 95.19 71 ASP B C 1
ATOM 2081 O O . ASP B 1 71 ? 17.359 6.828 -4.621 1 95.19 71 ASP B O 1
ATOM 2085 N N . GLN B 1 72 ? 17.375 8.453 -3.064 1 93.69 72 GLN B N 1
ATOM 2086 C CA . GLN B 1 72 ? 18.391 7.773 -2.254 1 93.69 72 GLN B CA 1
ATOM 2087 C C . GLN B 1 72 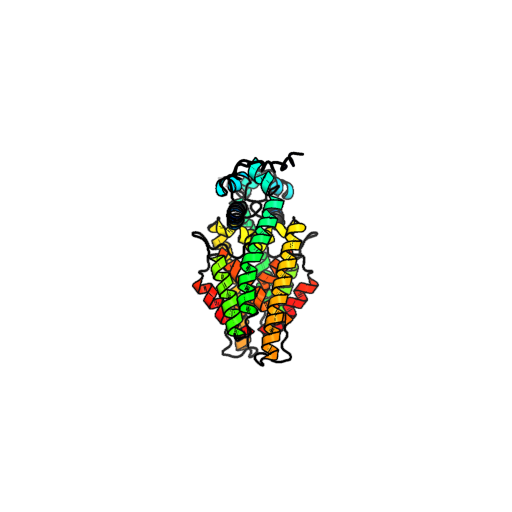? 17.859 6.434 -1.744 1 93.69 72 GLN B C 1
ATOM 2089 O O . GLN B 1 72 ? 18.594 5.438 -1.744 1 93.69 72 GLN B O 1
ATOM 2094 N N . TYR B 1 73 ? 16.703 6.379 -1.274 1 95.75 73 TYR B N 1
ATOM 2095 C CA . TYR B 1 73 ? 16.078 5.145 -0.805 1 95.75 73 TYR B CA 1
ATOM 2096 C C . TYR B 1 73 ? 16.062 4.09 -1.905 1 95.75 73 TYR B C 1
ATOM 2098 O O . TYR B 1 73 ? 16.422 2.932 -1.671 1 95.75 73 TYR B O 1
ATOM 2106 N N . TRP B 1 74 ? 15.617 4.484 -3.084 1 93.44 74 TRP B N 1
ATOM 2107 C CA . TRP B 1 74 ? 15.5 3.543 -4.195 1 93.44 74 TRP B CA 1
ATOM 2108 C C . TRP B 1 74 ? 16.859 2.973 -4.57 1 93.44 74 TRP B C 1
ATOM 2110 O O . TRP B 1 74 ? 16.984 1.784 -4.879 1 93.44 74 TRP B O 1
ATOM 2120 N N . GLU B 1 75 ? 17.797 3.795 -4.508 1 89.62 75 GLU B N 1
ATOM 2121 C CA . GLU B 1 75 ? 19.141 3.314 -4.844 1 89.62 75 GLU B CA 1
ATOM 2122 C C . GLU B 1 75 ? 19.578 2.209 -3.889 1 89.62 75 GLU B C 1
ATOM 2124 O O . GLU B 1 75 ? 20.125 1.188 -4.324 1 89.62 75 GLU B O 1
ATOM 2129 N N . THR B 1 76 ? 19.344 2.391 -2.67 1 86.12 76 THR B N 1
ATOM 2130 C CA . THR B 1 76 ? 19.719 1.407 -1.664 1 86.12 76 THR B CA 1
ATOM 2131 C C . THR B 1 76 ? 18.859 0.16 -1.762 1 86.12 76 THR B C 1
ATOM 2133 O O . THR B 1 76 ? 19.375 -0.958 -1.844 1 86.12 76 THR B O 1
ATOM 2136 N N . ALA B 1 77 ? 17.547 0.328 -1.794 1 90.81 77 ALA B N 1
ATOM 2137 C CA . ALA B 1 77 ? 16.609 -0.782 -1.82 1 90.81 77 ALA B CA 1
ATOM 2138 C C . ALA B 1 77 ? 16.703 -1.562 -3.129 1 90.81 77 ALA B C 1
ATOM 2140 O O . ALA B 1 77 ? 16.625 -2.791 -3.135 1 90.81 77 ALA B O 1
ATOM 2141 N N . HIS B 1 78 ? 16.906 -0.825 -4.18 1 90.56 78 HIS B N 1
ATOM 2142 C CA . HIS B 1 78 ? 16.984 -1.437 -5.504 1 90.56 78 HIS B CA 1
ATOM 2143 C C . HIS B 1 78 ? 18.234 -2.297 -5.645 1 90.56 78 HIS B C 1
ATOM 2145 O O . HIS B 1 78 ? 18.188 -3.365 -6.258 1 90.56 78 HIS B O 1
ATOM 2151 N N . ALA B 1 79 ? 19.297 -1.862 -5.094 1 88.5 79 ALA B N 1
ATOM 2152 C CA . ALA B 1 79 ? 20.531 -2.645 -5.164 1 88.5 79 ALA B CA 1
ATOM 2153 C C . ALA B 1 79 ? 20.344 -4.008 -4.504 1 88.5 79 ALA B C 1
ATOM 2155 O O . ALA B 1 79 ? 20.781 -5.031 -5.047 1 88.5 79 ALA B O 1
ATOM 2156 N N . ALA B 1 80 ? 19.734 -4.051 -3.371 1 85.56 80 ALA B N 1
ATOM 2157 C CA . ALA B 1 80 ? 19.453 -5.301 -2.67 1 85.56 80 ALA B CA 1
ATOM 2158 C C . ALA B 1 80 ? 18.547 -6.203 -3.496 1 85.56 80 ALA B C 1
ATOM 2160 O O . ALA B 1 80 ? 18.75 -7.418 -3.562 1 85.56 80 ALA B O 1
ATOM 2161 N N . MET B 1 81 ? 17.578 -5.621 -4.145 1 91.88 81 MET B N 1
ATOM 2162 C CA . MET B 1 81 ? 16.641 -6.348 -4.992 1 91.88 81 MET B CA 1
ATOM 2163 C C . MET B 1 81 ? 17.359 -6.98 -6.184 1 91.88 81 MET B C 1
ATOM 2165 O O . MET B 1 81 ? 17.156 -8.156 -6.48 1 91.88 81 MET B O 1
ATOM 2169 N N . GLN B 1 82 ? 18.188 -6.188 -6.781 1 92.56 82 GLN B N 1
ATOM 2170 C CA . GLN B 1 82 ? 18.844 -6.645 -7.996 1 92.56 82 GLN B CA 1
ATOM 2171 C C . GLN B 1 82 ? 19.812 -7.785 -7.695 1 92.56 82 GLN B C 1
ATOM 2173 O O . GLN B 1 82 ? 19.938 -8.727 -8.477 1 92.56 82 GLN B O 1
ATOM 2178 N N . ALA B 1 83 ? 20.453 -7.703 -6.562 1 92.12 83 ALA B N 1
ATOM 2179 C CA . ALA B 1 83 ? 21.391 -8.758 -6.188 1 92.12 83 ALA B CA 1
ATOM 2180 C C . ALA B 1 83 ? 20.688 -10.109 -6.098 1 92.12 83 ALA B C 1
ATOM 2182 O O . ALA B 1 83 ? 21.234 -11.125 -6.535 1 92.12 83 ALA B O 1
ATOM 2183 N N . ALA B 1 84 ? 19.484 -10.141 -5.598 1 95.44 84 ALA B N 1
ATOM 2184 C CA . ALA B 1 84 ? 18.734 -11.383 -5.438 1 95.44 84 ALA B CA 1
ATOM 2185 C C . ALA B 1 84 ? 18.125 -11.836 -6.766 1 95.44 84 ALA B C 1
ATOM 2187 O O . ALA B 1 84 ? 18.25 -13 -7.148 1 95.44 84 ALA B O 1
ATOM 2188 N N . LEU B 1 85 ? 17.562 -10.93 -7.566 1 97.75 85 LEU B N 1
ATOM 2189 C CA . LEU B 1 85 ? 16.781 -11.273 -8.75 1 97.75 85 LEU B CA 1
ATOM 2190 C C . LEU B 1 85 ? 17.703 -11.602 -9.93 1 97.75 85 LEU B C 1
ATOM 2192 O O . LEU B 1 85 ? 17.328 -12.391 -10.805 1 97.75 85 LEU B O 1
ATOM 2196 N N . LYS B 1 86 ? 18.891 -11.062 -9.93 1 95.88 86 LYS B N 1
ATOM 2197 C CA . LYS B 1 86 ? 19.781 -11.234 -11.078 1 95.88 86 LYS B CA 1
ATOM 2198 C C . LYS B 1 86 ? 20.75 -12.398 -10.859 1 95.88 86 LYS B C 1
ATOM 2200 O O . LYS B 1 86 ? 21.469 -12.789 -11.781 1 95.88 86 LYS B O 1
ATOM 2205 N N . ASP B 1 87 ? 20.781 -12.922 -9.648 1 95.88 87 ASP B N 1
ATOM 2206 C CA . ASP B 1 87 ? 21.656 -14.055 -9.375 1 95.88 87 ASP B CA 1
ATOM 2207 C C . ASP B 1 87 ? 21.156 -15.32 -10.07 1 95.88 87 ASP B C 1
ATOM 2209 O O . ASP B 1 87 ? 20.266 -16 -9.555 1 95.88 87 ASP B O 1
ATOM 2213 N N . SER B 1 88 ? 21.766 -15.734 -11.117 1 93.75 88 SER B N 1
ATOM 2214 C CA . SER B 1 88 ? 21.328 -16.844 -11.961 1 93.75 88 SER B CA 1
ATOM 2215 C C . SER B 1 88 ? 21.641 -18.188 -11.32 1 93.75 88 SER B C 1
ATOM 2217 O O . SER B 1 88 ? 21.156 -19.234 -11.766 1 93.75 88 SER B O 1
ATOM 2219 N N . SER B 1 89 ? 22.406 -18.125 -10.273 1 96.56 89 SER B N 1
ATOM 2220 C CA . SER B 1 89 ? 22.719 -19.375 -9.586 1 96.56 89 SER B CA 1
ATOM 2221 C C . SER B 1 89 ? 21.594 -19.812 -8.664 1 96.56 89 SER B C 1
ATOM 2223 O O . SER B 1 89 ? 21.562 -20.953 -8.203 1 96.56 89 SER B O 1
ATOM 2225 N N . LEU B 1 90 ? 20.625 -18.938 -8.406 1 97.56 90 LEU B N 1
ATOM 2226 C CA . LEU B 1 90 ? 19.484 -19.234 -7.535 1 97.56 90 LEU B CA 1
ATOM 2227 C C . LEU B 1 90 ? 18.297 -19.719 -8.344 1 97.56 90 LEU B C 1
ATOM 2229 O O . LEU B 1 90 ? 18.047 -19.219 -9.445 1 97.56 90 LEU B O 1
ATOM 2233 N N . THR B 1 91 ? 17.594 -20.703 -7.742 1 98.06 91 THR B N 1
ATOM 2234 C CA . THR B 1 91 ? 16.281 -21.031 -8.305 1 98.06 91 THR B CA 1
ATOM 2235 C C . THR B 1 91 ? 15.336 -19.844 -8.156 1 98.06 91 THR B C 1
ATOM 2237 O O . THR B 1 91 ? 15.609 -18.906 -7.406 1 98.06 91 THR B O 1
ATOM 2240 N N . LEU B 1 92 ? 14.266 -19.875 -8.898 1 98.38 92 LEU B N 1
ATOM 2241 C CA . LEU B 1 92 ? 13.273 -18.828 -8.789 1 98.38 92 LEU B CA 1
ATOM 2242 C C . LEU B 1 92 ? 12.805 -18.656 -7.348 1 98.38 92 LEU B C 1
ATOM 2244 O O . LEU B 1 92 ? 12.727 -17.547 -6.832 1 98.38 92 LEU B O 1
ATOM 2248 N N . GLU B 1 93 ? 12.508 -19.797 -6.691 1 98.25 93 GLU B N 1
ATOM 2249 C CA . GLU B 1 93 ? 12.031 -19.766 -5.312 1 98.25 93 GLU B CA 1
ATOM 2250 C C . GLU B 1 93 ? 13.062 -19.125 -4.387 1 98.25 93 GLU B C 1
ATOM 2252 O O . GLU B 1 93 ? 12.727 -18.297 -3.539 1 98.25 93 GLU B O 1
ATOM 2257 N N . GLN B 1 94 ? 14.328 -19.453 -4.574 1 98 94 GLN B N 1
ATOM 2258 C CA . GLN B 1 94 ? 15.406 -18.891 -3.77 1 98 94 GLN B CA 1
ATOM 2259 C C . GLN B 1 94 ? 15.578 -17.406 -4.031 1 98 94 GLN B C 1
ATOM 2261 O O . GLN B 1 94 ? 15.773 -16.625 -3.096 1 98 94 GLN B O 1
ATOM 2266 N N . ALA B 1 95 ? 15.484 -17.031 -5.285 1 98.38 95 ALA B N 1
ATOM 2267 C CA . ALA B 1 95 ? 15.656 -15.625 -5.668 1 98.38 95 ALA B CA 1
ATOM 2268 C C . ALA B 1 95 ? 14.547 -14.758 -5.094 1 98.38 95 ALA B C 1
ATOM 2270 O O . ALA B 1 95 ? 14.805 -13.703 -4.52 1 98.38 95 ALA B O 1
ATOM 2271 N N . LEU B 1 96 ? 13.297 -15.219 -5.219 1 98.56 96 LEU B N 1
ATOM 2272 C CA . LEU B 1 96 ? 12.164 -14.461 -4.684 1 98.56 96 LEU B CA 1
ATOM 2273 C C . LEU B 1 96 ? 12.227 -14.406 -3.162 1 98.56 96 LEU B C 1
ATOM 2275 O O . LEU B 1 96 ? 11.938 -13.367 -2.566 1 98.56 96 LEU B O 1
ATOM 2279 N N . SER B 1 97 ? 12.602 -15.531 -2.551 1 98 97 SER B N 1
ATOM 2280 C CA . SER B 1 97 ? 12.742 -15.539 -1.099 1 98 97 SER B CA 1
ATOM 2281 C C . SER B 1 97 ? 13.797 -14.531 -0.641 1 98 97 SER B C 1
ATOM 2283 O O . SER B 1 97 ? 13.57 -13.773 0.302 1 98 97 SER B O 1
ATOM 2285 N N . ALA B 1 98 ? 14.945 -14.484 -1.294 1 97.44 98 ALA B N 1
ATOM 2286 C CA . ALA B 1 98 ? 16.016 -13.547 -0.973 1 97.44 98 ALA B CA 1
ATOM 2287 C C . ALA B 1 98 ? 15.57 -12.109 -1.219 1 97.44 98 ALA B C 1
ATOM 2289 O O . ALA B 1 98 ? 15.914 -11.211 -0.447 1 97.44 98 ALA B O 1
ATOM 2290 N N . PHE B 1 99 ? 14.859 -11.945 -2.307 1 98.12 99 PHE B N 1
ATOM 2291 C CA . PHE B 1 99 ? 14.305 -10.641 -2.65 1 98.12 99 PHE B CA 1
ATOM 2292 C C . PHE B 1 99 ? 13.445 -10.102 -1.514 1 98.12 99 PHE B C 1
ATOM 2294 O O . PHE B 1 99 ? 13.672 -9 -1.022 1 98.12 99 PHE B O 1
ATOM 2301 N N . TYR B 1 100 ? 12.5 -10.898 -0.995 1 98.25 100 TYR B N 1
ATOM 2302 C CA . TYR B 1 100 ? 11.609 -10.445 0.069 1 98.25 100 TYR B CA 1
ATOM 2303 C C . TYR B 1 100 ? 12.367 -10.297 1.384 1 98.25 100 TYR B C 1
ATOM 2305 O O . TYR B 1 100 ? 12.102 -9.367 2.152 1 98.25 100 TYR B O 1
ATOM 2313 N N . GLU B 1 101 ? 13.305 -11.164 1.679 1 97 101 GLU B N 1
ATOM 2314 C CA . GLU B 1 101 ? 14.094 -11.062 2.9 1 97 101 GLU B CA 1
ATOM 2315 C C . GLU B 1 101 ? 14.906 -9.773 2.924 1 97 101 GLU B C 1
ATOM 2317 O O . GLU B 1 101 ? 15.047 -9.141 3.973 1 97 101 GLU B O 1
ATOM 2322 N N . GLY B 1 102 ? 15.508 -9.469 1.807 1 95.88 102 GLY B N 1
ATOM 2323 C CA . GLY B 1 102 ? 16.25 -8.219 1.705 1 95.88 102 GLY B CA 1
ATOM 2324 C C . GLY B 1 102 ? 15.383 -6.996 1.963 1 95.88 102 GLY B C 1
ATOM 2325 O O . GLY B 1 102 ? 15.812 -6.062 2.648 1 95.88 102 GLY B O 1
ATOM 2326 N N . GLN B 1 103 ? 14.172 -6.988 1.432 1 96.75 103 GLN B N 1
ATOM 2327 C CA . GLN B 1 103 ? 13.266 -5.867 1.643 1 96.75 103 GLN B CA 1
ATOM 2328 C C . GLN B 1 103 ? 12.789 -5.809 3.092 1 96.75 103 GLN B C 1
ATOM 2330 O O . GLN B 1 103 ? 12.703 -4.727 3.676 1 96.75 103 GLN B O 1
ATOM 2335 N N . LEU B 1 104 ? 12.523 -6.984 3.691 1 97.19 104 LEU B N 1
ATOM 2336 C CA . LEU B 1 104 ? 12.141 -7.023 5.098 1 97.19 104 LEU B CA 1
ATOM 2337 C C . LEU B 1 104 ? 13.242 -6.453 5.98 1 97.19 104 LEU B C 1
ATOM 2339 O O . LEU B 1 104 ? 12.969 -5.754 6.957 1 97.19 104 LEU B O 1
ATOM 2343 N N . ALA B 1 105 ? 14.516 -6.742 5.625 1 95.94 105 ALA B N 1
ATOM 2344 C CA . ALA B 1 105 ? 15.633 -6.184 6.387 1 95.94 105 ALA B CA 1
ATOM 2345 C C . ALA B 1 105 ? 15.609 -4.66 6.355 1 95.94 105 ALA B C 1
ATOM 2347 O O . ALA B 1 105 ? 15.906 -4.008 7.363 1 95.94 105 ALA B O 1
ATOM 2348 N N . ILE B 1 106 ? 15.203 -4.113 5.273 1 95.44 106 ILE B N 1
ATOM 2349 C CA . ILE B 1 106 ? 15.125 -2.666 5.121 1 95.44 106 ILE B CA 1
ATOM 2350 C C . ILE B 1 106 ? 13.93 -2.129 5.898 1 95.44 106 ILE B C 1
ATOM 2352 O O . ILE B 1 106 ? 14.047 -1.144 6.629 1 95.44 106 ILE B O 1
ATOM 2356 N N . TYR B 1 107 ? 12.797 -2.797 5.809 1 96.56 107 TYR B N 1
ATOM 2357 C CA . TYR B 1 107 ? 11.555 -2.352 6.438 1 96.56 107 TYR B CA 1
ATOM 2358 C C . TYR B 1 107 ? 11.688 -2.344 7.957 1 96.56 107 TYR B C 1
ATOM 2360 O O . TYR B 1 107 ? 11.039 -1.544 8.641 1 96.56 107 TYR B O 1
ATOM 2368 N N . PHE B 1 108 ? 12.586 -3.166 8.414 1 96.25 108 PHE B N 1
ATOM 2369 C CA . PHE B 1 108 ? 12.734 -3.336 9.852 1 96.25 108 PHE B CA 1
ATOM 2370 C C . PHE B 1 108 ? 14.07 -2.783 10.336 1 96.25 108 PHE B C 1
ATOM 2372 O O . PHE B 1 108 ? 14.523 -3.115 11.43 1 96.25 108 PHE B O 1
ATOM 2379 N N . SER B 1 109 ? 14.898 -1.905 9.523 1 88.69 109 SER B N 1
ATOM 2380 C CA . SER B 1 109 ? 16.234 -1.377 9.805 1 88.69 109 SER B CA 1
ATOM 2381 C C . SER B 1 109 ? 16.172 -0.227 10.805 1 88.69 109 SER B C 1
ATOM 2383 O O . SER B 1 109 ? 17.203 0.257 11.273 1 88.69 109 SER B O 1
ATOM 2385 N N . GLY B 1 110 ? 15.398 -0.054 11.797 1 80.19 110 GLY B N 1
ATOM 2386 C CA . GLY B 1 110 ? 15.312 1.013 12.781 1 80.19 110 GLY B CA 1
ATOM 2387 C C . GLY B 1 110 ? 14.938 0.518 14.172 1 80.19 110 GLY B C 1
ATOM 2388 O O . GLY B 1 110 ? 14.664 -0.669 14.359 1 80.19 110 GLY B O 1
ATOM 2389 N N . ASP B 1 111 ? 15.164 1.358 15.141 1 81.94 111 ASP B N 1
ATOM 2390 C CA . ASP B 1 111 ? 14.906 0.987 16.531 1 81.94 111 ASP B CA 1
ATOM 2391 C C . ASP B 1 111 ? 13.438 1.196 16.875 1 81.94 111 ASP B C 1
ATOM 2393 O O . ASP B 1 111 ? 12.984 0.775 17.953 1 81.94 111 ASP B O 1
ATOM 2397 N N . GLY B 1 112 ? 12.656 1.531 16.016 1 85 112 GLY B N 1
ATOM 2398 C CA . GLY B 1 112 ? 11.273 1.831 16.328 1 85 112 GLY B CA 1
ATOM 2399 C C . GLY B 1 112 ? 10.289 0.975 15.547 1 85 112 GLY B C 1
ATOM 2400 O O . GLY B 1 112 ? 10.547 -0.203 15.297 1 85 112 GLY B O 1
ATOM 2401 N N . GLN B 1 113 ? 9.141 1.443 15.461 1 90.94 113 GLN B N 1
ATOM 2402 C CA . GLN B 1 113 ? 8.109 0.789 14.672 1 90.94 113 GLN B CA 1
ATOM 2403 C C . GLN B 1 113 ? 8.602 0.497 13.258 1 90.94 113 GLN B C 1
ATOM 2405 O O . GLN B 1 113 ? 9.312 1.307 12.664 1 90.94 113 GLN B O 1
ATOM 2410 N N . PRO B 1 114 ? 8.289 -0.688 12.742 1 95.5 114 PRO B N 1
ATOM 2411 C CA . PRO B 1 114 ? 8.641 -0.965 11.352 1 95.5 114 PRO B CA 1
ATOM 2412 C C . PRO B 1 114 ? 8.156 0.12 10.391 1 95.5 114 PRO B C 1
ATOM 2414 O O . PRO B 1 114 ? 7.043 0.624 10.531 1 95.5 114 PRO B O 1
ATOM 2417 N N . ARG B 1 115 ? 8.945 0.427 9.438 1 94.69 115 ARG B N 1
ATOM 2418 C CA . ARG B 1 115 ? 8.688 1.601 8.609 1 94.69 115 ARG B CA 1
ATOM 2419 C C . ARG B 1 115 ? 8.156 1.196 7.238 1 94.69 115 ARG B C 1
ATOM 2421 O O . ARG B 1 115 ? 7.672 2.041 6.48 1 94.69 115 ARG B O 1
ATOM 2428 N N . GLY B 1 116 ? 8.242 -0.141 6.953 1 96.69 116 GLY B N 1
ATOM 2429 C CA . GLY B 1 116 ? 7.809 -0.53 5.621 1 96.69 116 GLY B CA 1
ATOM 2430 C C . GLY B 1 116 ? 8.609 0.129 4.512 1 96.69 116 GLY B C 1
ATOM 2431 O O . GLY B 1 116 ? 9.727 0.594 4.742 1 96.69 116 GLY B O 1
ATOM 2432 N N . CYS B 1 117 ? 8.109 0.098 3.355 1 97.44 117 CYS B N 1
ATOM 2433 C CA . CYS B 1 117 ? 8.742 0.745 2.213 1 97.44 117 CYS B CA 1
ATOM 2434 C C . CYS B 1 117 ? 8.594 2.26 2.291 1 97.44 117 CYS B C 1
ATOM 2436 O O . CYS B 1 117 ? 7.484 2.771 2.465 1 97.44 117 CYS B O 1
ATOM 2438 N N . PHE B 1 118 ? 9.633 2.996 2.15 1 97.44 118 PHE B N 1
ATOM 2439 C CA . PHE B 1 118 ? 9.594 4.449 2.242 1 97.44 118 PHE B CA 1
ATOM 2440 C C . PHE B 1 118 ? 8.641 5.031 1.212 1 97.44 118 PHE B C 1
ATOM 2442 O O . PHE B 1 118 ? 7.824 5.898 1.535 1 97.44 118 PHE B O 1
ATOM 2449 N N . ALA B 1 119 ? 8.688 4.488 -0.001 1 97.31 119 ALA B N 1
ATOM 2450 C CA . ALA B 1 119 ? 7.871 5.027 -1.084 1 97.31 119 ALA B CA 1
ATOM 2451 C C . ALA B 1 119 ? 6.395 4.711 -0.864 1 97.31 119 ALA B C 1
ATOM 2453 O O . ALA B 1 119 ? 5.551 5.613 -0.885 1 97.31 119 ALA B O 1
ATOM 2454 N N . ILE B 1 120 ? 6.094 3.492 -0.546 1 97.81 120 ILE B N 1
ATOM 2455 C CA . ILE B 1 120 ? 4.707 3.086 -0.348 1 97.81 120 ILE B CA 1
ATOM 2456 C C . ILE B 1 120 ? 4.141 3.764 0.899 1 97.81 120 ILE B C 1
ATOM 2458 O O . ILE B 1 120 ? 2.996 4.219 0.901 1 97.81 120 ILE B O 1
ATOM 2462 N N . GLY B 1 121 ? 4.926 3.908 1.896 1 97.69 121 GLY B N 1
ATOM 2463 C CA . GLY B 1 121 ? 4.484 4.414 3.186 1 97.69 121 GLY B CA 1
ATOM 2464 C C . GLY B 1 121 ? 4.32 5.922 3.211 1 97.69 121 GLY B C 1
ATOM 2465 O O . GLY B 1 121 ? 3.723 6.473 4.137 1 97.69 121 GLY B O 1
ATOM 2466 N N . THR B 1 122 ? 4.887 6.668 2.191 1 98.12 122 THR B N 1
ATOM 2467 C CA . THR B 1 122 ? 4.82 8.125 2.25 1 98.12 122 THR B CA 1
ATOM 2468 C C . THR B 1 122 ? 4.352 8.695 0.917 1 98.12 122 THR B C 1
ATOM 2470 O O . THR B 1 122 ? 3.369 9.445 0.869 1 98.12 122 THR B O 1
ATOM 2473 N N . ALA B 1 123 ? 4.898 8.227 -0.24 1 98.44 123 ALA B N 1
ATOM 2474 C CA . ALA B 1 123 ? 4.617 8.797 -1.556 1 98.44 123 ALA B CA 1
ATOM 2475 C C . ALA B 1 123 ? 3.182 8.5 -1.986 1 98.44 123 ALA B C 1
ATOM 2477 O O . ALA B 1 123 ? 2.549 9.312 -2.662 1 98.44 123 ALA B O 1
ATOM 2478 N N . THR B 1 124 ? 2.65 7.352 -1.561 1 98.44 124 THR B N 1
ATOM 2479 C CA . THR B 1 124 ? 1.302 6.949 -1.951 1 98.44 124 THR B CA 1
ATOM 2480 C C . THR B 1 124 ? 0.278 7.988 -1.498 1 98.44 124 THR B C 1
ATOM 2482 O O . THR B 1 124 ? -0.607 8.367 -2.266 1 98.44 124 THR B O 1
ATOM 2485 N N . THR B 1 125 ? 0.469 8.484 -0.283 1 98.06 125 THR B N 1
ATOM 2486 C CA . THR B 1 125 ? -0.455 9.484 0.243 1 98.06 125 THR B CA 1
ATOM 2487 C C . THR B 1 125 ? -0.346 10.789 -0.541 1 98.06 125 THR B C 1
ATOM 2489 O O . THR B 1 125 ? -1.36 11.406 -0.867 1 98.06 125 THR B O 1
ATOM 2492 N N . GLU B 1 126 ? 0.857 11.164 -0.975 1 97.94 126 GLU B N 1
ATOM 2493 C CA . GLU B 1 126 ? 1.122 12.453 -1.601 1 97.94 126 GLU B CA 1
ATOM 2494 C C . GLU B 1 126 ? 0.77 12.43 -3.086 1 97.94 126 GLU B C 1
ATOM 2496 O O . GLU B 1 126 ? 0.557 13.484 -3.695 1 97.94 126 GLU B O 1
ATOM 2501 N N . ALA B 1 127 ? 0.698 11.266 -3.639 1 97.69 127 ALA B N 1
ATOM 2502 C CA . ALA B 1 127 ? 0.604 11.094 -5.086 1 97.69 127 ALA B CA 1
ATOM 2503 C C . ALA B 1 127 ? -0.667 11.734 -5.637 1 97.69 127 ALA B C 1
ATOM 2505 O O . ALA B 1 127 ? -0.69 12.203 -6.777 1 97.69 127 ALA B O 1
ATOM 2506 N N . VAL B 1 128 ? -1.681 11.828 -4.836 1 95.38 128 VAL B N 1
ATOM 2507 C CA . VAL B 1 128 ? -2.959 12.359 -5.305 1 95.38 128 VAL B CA 1
ATOM 2508 C C . VAL B 1 128 ? -2.807 13.836 -5.66 1 95.38 128 VAL B C 1
ATOM 2510 O O . VAL B 1 128 ? -3.223 14.266 -6.738 1 95.38 128 VAL B O 1
ATOM 2513 N N . GLU B 1 129 ? -2.111 14.578 -4.867 1 95.12 129 GLU B N 1
ATOM 2514 C CA . GLU B 1 129 ? -2.088 16.031 -5.039 1 95.12 129 GLU B CA 1
ATOM 2515 C C . GLU B 1 129 ? -0.763 16.5 -5.633 1 95.12 129 GLU B C 1
ATOM 2517 O O . GLU B 1 129 ? -0.64 17.641 -6.07 1 95.12 129 GLU B O 1
ATOM 2522 N N . ASP B 1 130 ? 0.23 15.594 -5.688 1 97.62 130 ASP B N 1
ATOM 2523 C CA . ASP B 1 130 ? 1.554 15.984 -6.164 1 97.62 130 ASP B CA 1
ATOM 2524 C C . ASP B 1 130 ? 1.935 15.203 -7.422 1 97.62 130 ASP B C 1
ATOM 2526 O O . ASP B 1 130 ? 2.404 14.062 -7.336 1 97.62 130 ASP B O 1
ATOM 2530 N N . PRO B 1 131 ? 1.862 15.82 -8.57 1 97.62 131 PRO B N 1
ATOM 2531 C CA . PRO B 1 131 ? 2.102 15.102 -9.828 1 97.62 131 PRO B CA 1
ATOM 2532 C C . PRO B 1 131 ? 3.535 14.594 -9.953 1 97.62 131 PRO B C 1
ATOM 2534 O O . PRO B 1 131 ? 3.771 13.547 -10.57 1 97.62 131 PRO B O 1
ATOM 2537 N N . GLU B 1 132 ? 4.453 15.281 -9.375 1 98.31 132 GLU B N 1
ATOM 2538 C CA . GLU B 1 132 ? 5.832 14.82 -9.477 1 98.31 132 GLU B CA 1
ATOM 2539 C C . GLU B 1 132 ? 6.059 13.57 -8.625 1 98.31 132 GLU B C 1
ATOM 2541 O O . GLU B 1 132 ? 6.68 12.609 -9.078 1 98.31 132 GLU B O 1
ATOM 2546 N N . ILE B 1 133 ? 5.586 13.562 -7.398 1 98.12 133 ILE B N 1
ATOM 2547 C CA . ILE B 1 133 ? 5.684 12.383 -6.539 1 98.12 133 ILE B CA 1
ATOM 2548 C C . ILE B 1 133 ? 4.93 11.219 -7.172 1 98.12 133 ILE B C 1
ATOM 2550 O O . ILE B 1 133 ? 5.402 10.078 -7.148 1 98.12 133 ILE B O 1
ATOM 2554 N N . ARG B 1 134 ? 3.777 11.531 -7.766 1 98.19 134 ARG B N 1
ATOM 2555 C CA . ARG B 1 134 ? 2.998 10.516 -8.477 1 98.19 134 ARG B CA 1
ATOM 2556 C C . ARG B 1 134 ? 3.818 9.875 -9.586 1 98.19 134 ARG B C 1
ATOM 2558 O O . ARG B 1 134 ? 3.824 8.656 -9.742 1 98.19 134 ARG B O 1
ATOM 2565 N N . GLN B 1 135 ? 4.523 10.633 -10.312 1 98.12 135 GLN B N 1
ATOM 2566 C CA . GLN B 1 135 ? 5.324 10.148 -11.43 1 98.12 135 GLN B CA 1
ATOM 2567 C C . GLN B 1 135 ? 6.492 9.297 -10.945 1 98.12 135 GLN B C 1
ATOM 2569 O O . GLN B 1 135 ? 6.801 8.258 -11.539 1 98.12 135 GLN B O 1
ATOM 2574 N N . VAL B 1 136 ? 7.137 9.742 -9.891 1 97.44 136 VAL B N 1
ATOM 2575 C CA . VAL B 1 136 ? 8.258 8.992 -9.344 1 97.44 136 VAL B CA 1
ATOM 2576 C C . VAL B 1 136 ? 7.77 7.633 -8.836 1 97.44 136 VAL B C 1
ATOM 2578 O O . VAL B 1 136 ? 8.383 6.602 -9.117 1 97.44 136 VAL B O 1
ATOM 2581 N N . LEU B 1 137 ? 6.668 7.652 -8.125 1 98.06 137 LEU B N 1
ATOM 2582 C CA . LEU B 1 137 ? 6.094 6.414 -7.621 1 98.06 137 LEU B CA 1
ATOM 2583 C C . LEU B 1 137 ? 5.727 5.477 -8.766 1 98.06 137 LEU B C 1
ATOM 2585 O O . LEU B 1 137 ? 6.078 4.293 -8.742 1 98.06 137 LEU B O 1
ATOM 2589 N N . SER B 1 138 ? 5.07 6.012 -9.812 1 98.25 138 SER B N 1
ATOM 2590 C CA . SER B 1 138 ? 4.656 5.23 -10.977 1 98.25 138 SER B CA 1
ATOM 2591 C C . SER B 1 138 ? 5.855 4.59 -11.664 1 98.25 138 SER B C 1
ATOM 2593 O O . SER B 1 138 ? 5.824 3.404 -12 1 98.25 138 SER B O 1
ATOM 2595 N N . LEU B 1 139 ? 6.863 5.336 -11.805 1 97.38 139 LEU B N 1
ATOM 2596 C CA . LEU B 1 139 ? 8.07 4.863 -12.484 1 97.38 139 LEU B CA 1
ATOM 2597 C C . LEU B 1 139 ? 8.719 3.729 -11.695 1 97.38 139 LEU B C 1
ATOM 2599 O O . LEU B 1 139 ? 9.133 2.723 -12.281 1 97.38 139 LEU B O 1
ATOM 2603 N N . ARG B 1 140 ? 8.781 3.854 -10.453 1 96.5 140 ARG B N 1
ATOM 2604 C CA . ARG B 1 140 ? 9.469 2.863 -9.625 1 96.5 140 ARG B CA 1
ATOM 2605 C C . ARG B 1 140 ? 8.648 1.579 -9.516 1 96.5 140 ARG B C 1
ATOM 2607 O O . ARG B 1 140 ? 9.211 0.482 -9.484 1 96.5 140 ARG B O 1
ATOM 2614 N N . LEU B 1 141 ? 7.328 1.669 -9.492 1 97.56 141 LEU B N 1
ATOM 2615 C CA . LEU B 1 141 ? 6.473 0.49 -9.539 1 97.56 141 LEU B CA 1
ATOM 2616 C C . LEU B 1 141 ? 6.672 -0.276 -10.844 1 97.56 141 LEU B C 1
ATOM 2618 O O . LEU B 1 141 ? 6.793 -1.503 -10.836 1 97.56 141 LEU B O 1
ATOM 2622 N N . SER B 1 142 ? 6.738 0.485 -11.93 1 97.56 142 SER B N 1
ATOM 2623 C CA . SER B 1 142 ? 6.945 -0.133 -13.234 1 97.56 142 SER B CA 1
ATOM 2624 C C . SER B 1 142 ? 8.312 -0.797 -13.32 1 97.56 142 SER B C 1
ATOM 2626 O O . SER B 1 142 ? 8.453 -1.871 -13.914 1 97.56 142 SER B O 1
ATOM 2628 N N . GLN B 1 143 ? 9.289 -0.145 -12.773 1 96.56 143 GLN B N 1
ATOM 2629 C CA . GLN B 1 143 ? 10.633 -0.718 -12.773 1 96.56 143 GLN B CA 1
ATOM 2630 C C . GLN B 1 143 ? 10.672 -2.016 -11.969 1 96.56 143 GLN B C 1
ATOM 2632 O O . GLN B 1 143 ? 11.336 -2.979 -12.367 1 96.56 143 GLN B O 1
ATOM 2637 N N . LEU B 1 144 ? 10.016 -2.057 -10.852 1 97.31 144 LEU B N 1
ATOM 2638 C CA . LEU B 1 144 ? 9.93 -3.271 -10.047 1 97.31 144 LEU B CA 1
ATOM 2639 C C . LEU B 1 144 ? 9.305 -4.406 -10.852 1 97.31 144 LEU B C 1
ATOM 2641 O O . LEU B 1 144 ? 9.82 -5.527 -10.867 1 97.31 144 LEU B O 1
ATOM 2645 N N . ASP B 1 145 ? 8.195 -4.105 -11.539 1 97.69 145 ASP B N 1
ATOM 2646 C CA . ASP B 1 145 ? 7.539 -5.113 -12.367 1 97.69 145 ASP B CA 1
ATOM 2647 C C . ASP B 1 145 ? 8.484 -5.637 -13.453 1 97.69 145 ASP B C 1
ATOM 2649 O O . ASP B 1 145 ? 8.547 -6.844 -13.695 1 97.69 145 ASP B O 1
ATOM 2653 N N . ALA B 1 146 ? 9.211 -4.723 -14.047 1 97.31 146 ALA B N 1
ATOM 2654 C CA . ALA B 1 146 ? 10.141 -5.102 -15.109 1 97.31 146 ALA B CA 1
ATOM 2655 C C . ALA B 1 146 ? 11.25 -6.004 -14.57 1 97.31 146 ALA B C 1
ATOM 2657 O O . ALA B 1 146 ? 11.625 -6.984 -15.211 1 97.31 146 ALA B O 1
ATOM 2658 N N . ASP B 1 147 ? 11.773 -5.676 -13.414 1 97.56 147 ASP B N 1
ATOM 2659 C CA . ASP B 1 147 ? 12.812 -6.484 -12.789 1 97.56 147 ASP B CA 1
ATOM 2660 C C . ASP B 1 147 ? 12.297 -7.887 -12.469 1 97.56 147 ASP B C 1
ATOM 2662 O O . ASP B 1 147 ? 13 -8.875 -12.703 1 97.56 147 ASP B O 1
ATOM 2666 N N . LEU B 1 148 ? 11.117 -7.996 -11.977 1 98.44 148 LEU B N 1
ATOM 2667 C CA . LEU B 1 148 ? 10.531 -9.281 -11.633 1 98.44 148 LEU B CA 1
ATOM 2668 C C . LEU B 1 148 ? 10.242 -10.102 -12.883 1 98.44 148 LEU B C 1
ATOM 2670 O O . LEU B 1 148 ? 10.477 -11.312 -12.906 1 98.44 148 LEU B O 1
ATOM 2674 N N . GLN B 1 149 ? 9.734 -9.422 -13.945 1 98.12 149 GLN B N 1
ATOM 2675 C CA . GLN B 1 149 ? 9.492 -10.125 -15.195 1 98.12 149 GLN B CA 1
ATOM 2676 C C . GLN B 1 149 ? 10.789 -10.703 -15.758 1 98.12 149 GLN B C 1
ATOM 2678 O O . GLN B 1 149 ? 10.805 -11.82 -16.281 1 98.12 149 GLN B O 1
ATOM 2683 N N . THR B 1 150 ? 11.836 -9.922 -15.633 1 98 150 THR B N 1
ATOM 2684 C CA . THR B 1 150 ? 13.141 -10.383 -16.094 1 98 150 THR B CA 1
ATOM 2685 C C . THR B 1 150 ? 13.562 -11.641 -15.344 1 98 150 THR B C 1
ATOM 2687 O O . THR B 1 150 ? 14.039 -12.602 -15.953 1 98 150 THR B O 1
ATOM 2690 N N . ARG B 1 151 ? 13.359 -11.688 -14.07 1 98.44 151 ARG B N 1
ATOM 2691 C CA . ARG B 1 151 ? 13.727 -12.859 -13.289 1 98.44 151 ARG B CA 1
ATOM 2692 C C . ARG B 1 151 ? 12.844 -14.055 -13.656 1 98.44 151 ARG B C 1
ATOM 2694 O O . ARG B 1 151 ? 13.328 -15.188 -13.727 1 98.44 151 ARG B O 1
ATOM 2701 N N . LEU B 1 152 ? 11.57 -13.836 -13.867 1 98.44 152 LEU B N 1
ATOM 2702 C CA . LEU B 1 152 ? 10.633 -14.898 -14.227 1 98.44 152 LEU B CA 1
ATOM 2703 C C . LEU B 1 152 ? 10.992 -15.492 -15.594 1 98.44 152 LEU B C 1
ATOM 2705 O O . LEU B 1 152 ? 10.852 -16.703 -15.805 1 98.44 152 LEU B O 1
ATOM 2709 N N . GLN B 1 153 ? 11.445 -14.586 -16.469 1 98.06 153 GLN B N 1
ATOM 2710 C CA . GLN B 1 153 ? 11.891 -15.078 -17.766 1 98.06 153 GLN B CA 1
ATOM 2711 C C . GLN B 1 153 ? 13.078 -16.031 -17.609 1 98.06 153 GLN B C 1
ATOM 2713 O O . GLN B 1 153 ? 13.141 -17.062 -18.281 1 98.06 153 GLN B O 1
ATOM 2718 N N . LEU B 1 154 ? 14.023 -15.711 -16.734 1 97.62 154 LEU B N 1
ATOM 2719 C CA . LEU B 1 154 ? 15.141 -16.594 -16.438 1 97.62 154 LEU B CA 1
ATOM 2720 C C . LEU B 1 154 ? 14.641 -17.953 -15.945 1 97.62 154 LEU B C 1
ATOM 2722 O O . LEU B 1 154 ? 15.219 -18.984 -16.266 1 97.62 154 LEU B O 1
ATOM 2726 N N . ALA B 1 155 ? 13.617 -17.938 -15.172 1 98.19 155 ALA B N 1
ATOM 2727 C CA . ALA B 1 155 ? 13.047 -19.156 -14.625 1 98.19 155 ALA B CA 1
ATOM 2728 C C . ALA B 1 155 ? 12.43 -20.016 -15.734 1 98.19 155 ALA B C 1
ATOM 2730 O O . ALA B 1 155 ? 12.5 -21.25 -15.695 1 98.19 155 ALA B O 1
ATOM 2731 N N . ILE B 1 156 ? 11.742 -19.391 -16.719 1 97.62 156 ILE B N 1
ATOM 2732 C CA . ILE B 1 156 ? 11.219 -20.109 -17.875 1 97.62 156 ILE B CA 1
ATOM 2733 C C . ILE B 1 156 ? 12.375 -20.75 -18.641 1 97.62 156 ILE B C 1
ATOM 2735 O O . ILE B 1 156 ? 12.32 -21.953 -18.969 1 97.62 156 ILE B O 1
ATOM 2739 N N . ASP B 1 157 ? 13.453 -19.984 -18.859 1 97.38 157 ASP B N 1
ATOM 2740 C CA . ASP B 1 157 ? 14.609 -20.469 -19.625 1 97.38 157 ASP B CA 1
ATOM 2741 C C . ASP B 1 157 ? 15.281 -21.641 -18.922 1 97.38 157 ASP B C 1
ATOM 2743 O O . ASP B 1 157 ? 15.828 -22.531 -19.578 1 97.38 157 ASP B O 1
ATOM 2747 N N . ALA B 1 158 ? 15.227 -21.688 -17.641 1 97.19 158 ALA B N 1
ATOM 2748 C CA . ALA B 1 158 ? 15.852 -22.734 -16.828 1 97.19 158 ALA B CA 1
ATOM 2749 C C . ALA B 1 158 ? 14.906 -23.922 -16.641 1 97.19 158 ALA B C 1
ATOM 2751 O O . ALA B 1 158 ? 15.273 -24.922 -16.016 1 97.19 158 ALA B O 1
ATOM 2752 N N . GLY B 1 159 ? 13.672 -23.781 -17.109 1 97.25 159 GLY B N 1
ATOM 2753 C CA . GLY B 1 159 ? 12.711 -24.875 -17.047 1 97.25 159 GLY B CA 1
ATOM 2754 C C . GLY B 1 159 ? 11.992 -24.953 -15.719 1 97.25 159 GLY B C 1
ATOM 2755 O O . GLY B 1 159 ? 11.344 -25.969 -15.414 1 97.25 159 GLY B O 1
ATOM 2756 N N . GLU B 1 160 ? 12.078 -23.844 -14.891 1 97.44 160 GLU B N 1
ATOM 2757 C CA . GLU B 1 160 ? 11.43 -23.812 -13.586 1 97.44 160 GLU B CA 1
ATOM 2758 C C . GLU B 1 160 ? 9.953 -23.438 -13.711 1 97.44 160 GLU B C 1
ATOM 2760 O O . GLU B 1 160 ? 9.148 -23.781 -12.844 1 97.44 160 GLU B O 1
ATOM 2765 N N . LEU B 1 161 ? 9.664 -22.672 -14.773 1 97 161 LEU B N 1
ATOM 2766 C CA . LEU B 1 161 ? 8.297 -22.297 -15.102 1 97 161 LEU B CA 1
ATOM 2767 C C . LEU B 1 161 ? 7.914 -22.781 -16.5 1 97 161 LEU B C 1
ATOM 2769 O O . LEU B 1 161 ? 8.781 -22.953 -17.359 1 97 161 LEU B O 1
ATOM 2773 N N . LYS B 1 162 ? 6.594 -23.047 -16.641 1 95.81 162 LYS B N 1
ATOM 2774 C CA . LYS B 1 162 ? 6.117 -23.438 -17.953 1 95.81 162 LYS B CA 1
ATOM 2775 C C . LYS B 1 162 ? 6.398 -22.359 -18.984 1 95.81 162 LYS B C 1
ATOM 2777 O O . LYS B 1 162 ? 6.336 -21.172 -18.672 1 95.81 162 LYS B O 1
ATOM 2782 N N . ALA B 1 163 ? 6.586 -22.703 -20.188 1 96.38 163 ALA B N 1
ATOM 2783 C CA . ALA B 1 163 ? 6.934 -21.781 -21.266 1 96.38 163 ALA B CA 1
ATOM 2784 C C . ALA B 1 163 ? 5.801 -20.797 -21.531 1 96.38 163 ALA B C 1
ATOM 2786 O O . ALA B 1 163 ? 6.039 -19.672 -21.984 1 96.38 163 ALA B O 1
ATOM 2787 N N . ASP B 1 164 ? 4.555 -21.203 -21.141 1 95.25 164 ASP B N 1
ATOM 2788 C CA . ASP B 1 164 ? 3.406 -20.344 -21.438 1 95.25 164 ASP B CA 1
ATOM 2789 C C . ASP B 1 164 ? 2.91 -19.625 -20.188 1 95.25 164 ASP B C 1
ATOM 2791 O O . ASP B 1 164 ? 1.798 -19.094 -20.172 1 95.25 164 ASP B O 1
ATOM 2795 N N . ALA B 1 165 ? 3.816 -19.672 -19.203 1 95.62 165 ALA B N 1
ATOM 2796 C CA . ALA B 1 165 ? 3.455 -18.938 -17.984 1 95.62 165 ALA B CA 1
ATOM 2797 C C . ALA B 1 165 ? 3.193 -17.469 -18.281 1 95.62 165 ALA B C 1
ATOM 2799 O O . ALA B 1 165 ? 3.898 -16.859 -19.094 1 95.62 165 ALA B O 1
ATOM 2800 N N . ASP B 1 166 ? 2.184 -16.906 -17.672 1 96 166 ASP B N 1
ATOM 2801 C CA . ASP B 1 166 ? 1.877 -15.484 -17.812 1 96 166 ASP B CA 1
ATOM 2802 C C . ASP B 1 166 ? 2.824 -14.625 -16.984 1 96 166 ASP B C 1
ATOM 2804 O O . ASP B 1 166 ? 2.537 -14.328 -15.828 1 96 166 ASP B O 1
ATOM 2808 N N . LEU B 1 167 ? 3.926 -14.188 -17.594 1 96.94 167 LEU B N 1
ATOM 2809 C CA . LEU B 1 167 ? 4.996 -13.484 -16.891 1 96.94 167 LEU B CA 1
ATOM 2810 C C . LEU B 1 167 ? 4.484 -12.195 -16.266 1 96.94 167 LEU B C 1
ATOM 2812 O O . LEU B 1 167 ? 4.859 -11.844 -15.148 1 96.94 167 LEU B O 1
ATOM 2816 N N . ALA B 1 168 ? 3.637 -11.508 -16.969 1 96.62 168 ALA B N 1
ATOM 2817 C CA . ALA B 1 168 ? 3.107 -10.242 -16.453 1 96.62 168 ALA B CA 1
ATOM 2818 C C . ALA B 1 168 ? 2.256 -10.469 -15.211 1 96.62 168 ALA B C 1
ATOM 2820 O O . ALA B 1 168 ? 2.391 -9.742 -14.227 1 96.62 168 ALA B O 1
ATOM 2821 N N . ALA B 1 169 ? 1.416 -11.492 -15.242 1 97.12 169 ALA B N 1
ATOM 2822 C CA . ALA B 1 169 ? 0.559 -11.805 -14.102 1 97.12 169 ALA B CA 1
ATOM 2823 C C . ALA B 1 169 ? 1.388 -12.234 -12.891 1 97.12 169 ALA B C 1
ATOM 2825 O O . ALA B 1 169 ? 1.133 -11.797 -11.766 1 97.12 169 ALA B O 1
ATOM 2826 N N . LEU B 1 170 ? 2.381 -13.07 -13.156 1 98 170 LEU B N 1
ATOM 2827 C CA . LEU B 1 170 ? 3.225 -13.547 -12.062 1 98 170 LEU B CA 1
ATOM 2828 C C . LEU B 1 170 ? 4.043 -12.406 -11.469 1 98 170 LEU B C 1
ATOM 2830 O O . LEU B 1 170 ? 4.23 -12.336 -10.25 1 98 170 LEU B O 1
ATOM 2834 N N . ALA B 1 171 ? 4.531 -11.484 -12.32 1 98.31 171 ALA B N 1
ATOM 2835 C CA . ALA B 1 171 ? 5.309 -10.344 -11.844 1 98.31 171 ALA B CA 1
ATOM 2836 C C . ALA B 1 171 ? 4.453 -9.414 -10.984 1 98.31 171 ALA B C 1
ATOM 2838 O O . ALA B 1 171 ? 4.902 -8.938 -9.945 1 98.31 171 ALA B O 1
ATOM 2839 N N . VAL B 1 172 ? 3.238 -9.227 -11.414 1 98.12 172 VAL B N 1
ATOM 2840 C CA . VAL B 1 172 ? 2.344 -8.336 -10.672 1 98.12 172 VAL B CA 1
ATOM 2841 C C . VAL B 1 172 ? 1.992 -8.969 -9.328 1 98.12 172 VAL B C 1
ATOM 2843 O O . VAL B 1 172 ? 1.909 -8.266 -8.312 1 98.12 172 VAL B O 1
ATOM 2846 N N . LEU B 1 173 ? 1.763 -10.273 -9.305 1 98.5 173 LEU B N 1
ATOM 2847 C CA . LEU B 1 173 ? 1.505 -10.938 -8.031 1 98.5 173 LEU B CA 1
ATOM 2848 C C . LEU B 1 173 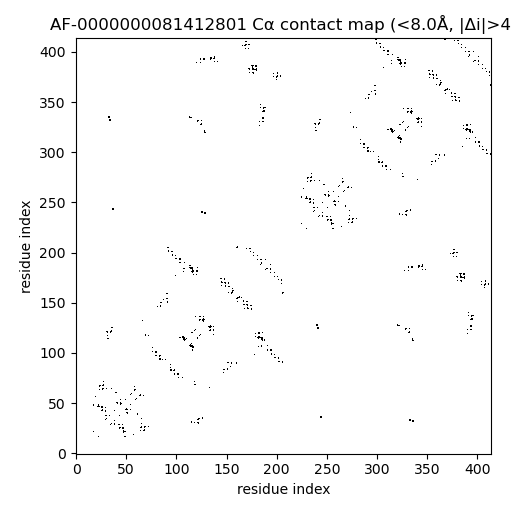? 2.709 -10.82 -7.102 1 98.5 173 LEU B C 1
ATOM 2850 O O . LEU B 1 173 ? 2.557 -10.562 -5.906 1 98.5 173 LEU B O 1
ATOM 2854 N N . ALA B 1 174 ? 3.91 -10.977 -7.668 1 98.75 174 ALA B N 1
ATOM 2855 C CA . ALA B 1 174 ? 5.125 -10.867 -6.863 1 98.75 174 ALA B CA 1
ATOM 2856 C C . ALA B 1 174 ? 5.309 -9.445 -6.344 1 98.75 174 ALA B C 1
ATOM 2858 O O . ALA B 1 174 ? 5.637 -9.242 -5.172 1 98.75 174 ALA B O 1
ATOM 2859 N N . SER B 1 175 ? 5.125 -8.438 -7.176 1 98.62 175 SER B N 1
ATOM 2860 C CA . SER B 1 175 ? 5.25 -7.051 -6.734 1 98.62 175 SER B CA 1
ATOM 2861 C C . SER B 1 175 ? 4.141 -6.68 -5.75 1 98.62 175 SER B C 1
ATOM 2863 O O . SER B 1 175 ? 4.375 -5.941 -4.797 1 98.62 175 SER B O 1
ATOM 2865 N N . SER B 1 176 ? 2.932 -7.219 -6 1 98.81 176 SER B N 1
ATOM 2866 C CA . SER B 1 176 ? 1.82 -6.973 -5.086 1 98.81 176 SER B CA 1
ATOM 2867 C C . SER B 1 176 ? 2.131 -7.496 -3.689 1 98.81 176 SER B C 1
ATOM 2869 O O . SER B 1 176 ? 1.781 -6.859 -2.691 1 98.81 176 SER B O 1
ATOM 2871 N N . LEU B 1 177 ? 2.754 -8.641 -3.662 1 98.81 177 LEU B N 1
ATOM 2872 C CA . LEU B 1 177 ? 3.143 -9.203 -2.375 1 98.81 177 LEU B CA 1
ATOM 2873 C C . LEU B 1 177 ? 4.109 -8.281 -1.646 1 98.81 177 LEU B C 1
ATOM 2875 O O . LEU B 1 177 ? 3.979 -8.062 -0.438 1 98.81 177 LEU B O 1
ATOM 2879 N N . LEU B 1 178 ? 5.047 -7.707 -2.355 1 98.62 178 LEU B N 1
ATOM 2880 C CA . LEU B 1 178 ? 5.977 -6.758 -1.75 1 98.62 178 LEU B CA 1
ATOM 2881 C C . LEU B 1 178 ? 5.234 -5.547 -1.199 1 98.62 178 LEU B C 1
ATOM 2883 O O . LEU B 1 178 ? 5.504 -5.105 -0.08 1 98.62 178 LEU B O 1
ATOM 2887 N N . HIS B 1 179 ? 4.32 -4.98 -2 1 98.69 179 HIS B N 1
ATOM 2888 C CA . HIS B 1 179 ? 3.527 -3.842 -1.55 1 98.69 179 HIS B CA 1
ATOM 2889 C C . HIS B 1 179 ? 2.756 -4.176 -0.278 1 98.69 179 HIS B C 1
ATOM 2891 O O . HIS B 1 179 ? 2.727 -3.379 0.663 1 98.69 179 HIS B O 1
ATOM 2897 N N . SER B 1 180 ? 2.18 -5.355 -0.246 1 98.81 180 SER B N 1
ATOM 2898 C CA . SER B 1 180 ? 1.389 -5.766 0.908 1 98.81 180 SER B CA 1
ATOM 2899 C C . SER B 1 180 ? 2.266 -5.949 2.143 1 98.81 180 SER B C 1
ATOM 2901 O O . SER B 1 180 ? 1.892 -5.535 3.242 1 98.81 180 SER B O 1
ATOM 2903 N N . ILE B 1 181 ? 3.41 -6.566 1.966 1 98.62 181 ILE B N 1
ATOM 2904 C CA . ILE B 1 181 ? 4.34 -6.777 3.07 1 98.62 181 ILE B CA 1
ATOM 2905 C C . ILE B 1 181 ? 4.746 -5.43 3.664 1 98.62 181 ILE B C 1
ATOM 2907 O O . ILE B 1 181 ? 4.855 -5.289 4.883 1 98.62 181 ILE B O 1
ATOM 2911 N N . SER B 1 182 ? 4.945 -4.473 2.807 1 98.56 182 SER B N 1
ATOM 2912 C CA . SER B 1 182 ? 5.273 -3.125 3.266 1 98.56 182 SER B CA 1
ATOM 2913 C C . SER B 1 182 ? 4.152 -2.543 4.117 1 98.56 182 SER B C 1
ATOM 2915 O O . SER B 1 182 ? 4.398 -2.031 5.211 1 98.56 182 SER B O 1
ATOM 2917 N N . ILE B 1 183 ? 2.93 -2.633 3.658 1 98.75 183 ILE B N 1
ATOM 2918 C CA . ILE B 1 183 ? 1.76 -2.1 4.348 1 98.75 183 ILE B CA 1
ATOM 2919 C C . ILE B 1 183 ? 1.567 -2.828 5.676 1 98.75 183 ILE B C 1
ATOM 2921 O O . ILE B 1 183 ? 1.343 -2.195 6.711 1 98.75 183 ILE B O 1
ATOM 2925 N N . ARG B 1 184 ? 1.73 -4.109 5.656 1 98.75 184 ARG B N 1
ATOM 2926 C CA . ARG B 1 184 ? 1.521 -4.93 6.848 1 98.75 184 ARG B CA 1
ATOM 2927 C C . ARG B 1 184 ? 2.602 -4.668 7.891 1 98.75 184 ARG B C 1
ATOM 2929 O O . ARG B 1 184 ? 2.34 -4.727 9.094 1 98.75 184 ARG B O 1
ATOM 2936 N N . ALA B 1 185 ? 3.824 -4.438 7.43 1 98.56 185 ALA B N 1
ATOM 2937 C CA . ALA B 1 185 ? 4.883 -4.062 8.359 1 98.56 185 ALA B CA 1
ATOM 2938 C C . ALA B 1 185 ? 4.512 -2.803 9.141 1 98.56 185 ALA B C 1
ATOM 2940 O O . ALA B 1 185 ? 4.598 -2.775 10.367 1 98.56 185 ALA B O 1
ATOM 2941 N N . ARG B 1 186 ? 4.012 -1.785 8.469 1 97.81 186 ARG B N 1
ATOM 2942 C CA . ARG B 1 186 ? 3.611 -0.543 9.125 1 97.81 186 ARG B CA 1
ATOM 2943 C C . ARG B 1 186 ? 2.416 -0.769 10.039 1 97.81 186 ARG B C 1
ATOM 2945 O O . ARG B 1 186 ? 2.256 -0.07 11.047 1 97.81 186 ARG B O 1
ATOM 2952 N N . ALA B 1 187 ? 1.655 -1.751 9.641 1 98.06 187 ALA B N 1
ATOM 2953 C CA . ALA B 1 187 ? 0.461 -2.057 10.43 1 98.06 187 ALA B CA 1
ATOM 2954 C C . ALA B 1 187 ? 0.81 -2.898 11.648 1 98.06 187 ALA B C 1
ATOM 2956 O O . ALA B 1 187 ? -0.073 -3.275 12.422 1 98.06 187 ALA B O 1
ATOM 2957 N N . GLY B 1 188 ? 2.064 -3.305 11.773 1 97.44 188 GLY B N 1
ATOM 2958 C CA . GLY B 1 188 ? 2.5 -3.863 13.039 1 97.44 188 GLY B CA 1
ATOM 2959 C C . GLY B 1 188 ? 2.785 -5.352 12.977 1 97.44 188 GLY B C 1
ATOM 2960 O O . GLY B 1 188 ? 3.111 -5.973 13.984 1 97.44 188 GLY B O 1
ATOM 2961 N N . LYS B 1 189 ? 2.609 -5.945 11.805 1 97.94 189 LYS B N 1
ATOM 2962 C CA . LYS B 1 189 ? 2.973 -7.355 11.703 1 97.94 189 LYS B CA 1
ATOM 2963 C C . LYS B 1 189 ? 4.469 -7.555 11.93 1 97.94 189 LYS B C 1
ATOM 2965 O O . LYS B 1 189 ? 5.281 -6.738 11.492 1 97.94 189 LYS B O 1
ATOM 2970 N N . SER B 1 190 ? 4.816 -8.648 12.562 1 97.56 190 SER B N 1
ATOM 2971 C CA . SER B 1 190 ? 6.219 -8.906 12.883 1 97.56 190 SER B CA 1
ATOM 2972 C C . SER B 1 190 ? 6.988 -9.352 11.641 1 97.56 190 SER B C 1
ATOM 2974 O O . SER B 1 190 ? 6.398 -9.836 10.672 1 97.56 190 SER B O 1
ATOM 2976 N N . ARG B 1 191 ? 8.266 -9.172 11.68 1 97.5 191 ARG B N 1
ATOM 2977 C CA . ARG B 1 191 ? 9.133 -9.617 10.594 1 97.5 191 ARG B CA 1
ATOM 2978 C C . ARG B 1 191 ? 8.977 -11.109 10.336 1 97.5 191 ARG B C 1
ATOM 2980 O O . ARG B 1 191 ? 8.93 -11.547 9.188 1 97.5 191 ARG B O 1
ATOM 2987 N N . GLU B 1 192 ? 8.898 -11.898 11.367 1 97.88 192 GLU B N 1
ATOM 2988 C CA . GLU B 1 192 ? 8.758 -13.344 11.25 1 97.88 192 GLU B CA 1
ATOM 2989 C C . GLU B 1 192 ? 7.457 -13.727 10.555 1 97.88 192 GLU B C 1
ATOM 2991 O O . GLU B 1 192 ? 7.438 -14.617 9.703 1 97.88 192 GLU B O 1
ATOM 2996 N N . GLU B 1 193 ? 6.379 -13.102 10.953 1 98 193 GLU B N 1
ATOM 2997 C CA . GLU B 1 193 ? 5.09 -13.359 10.32 1 98 193 GLU B CA 1
ATOM 2998 C C . GLU B 1 193 ? 5.121 -13.008 8.836 1 98 193 GLU B C 1
ATOM 3000 O O . GLU B 1 193 ? 4.617 -13.758 8 1 98 193 GLU B O 1
ATOM 3005 N N . LEU B 1 194 ? 5.766 -11.914 8.516 1 98.5 194 LEU B N 1
ATOM 3006 C CA . LEU B 1 194 ? 5.801 -11.453 7.133 1 98.5 194 LEU B CA 1
ATOM 3007 C C . LEU B 1 194 ? 6.707 -12.344 6.289 1 98.5 194 LEU B C 1
ATOM 3009 O O . LEU B 1 194 ? 6.406 -12.609 5.121 1 98.5 194 LEU B O 1
ATOM 3013 N N . ALA B 1 195 ? 7.805 -12.773 6.887 1 98.44 195 ALA B N 1
ATOM 3014 C CA . ALA B 1 195 ? 8.68 -13.711 6.188 1 98.44 195 ALA B CA 1
ATOM 3015 C C . ALA B 1 195 ? 7.953 -15.023 5.887 1 98.44 195 ALA B C 1
ATOM 3017 O O . ALA B 1 195 ? 8.102 -15.586 4.801 1 98.44 195 ALA B O 1
ATOM 3018 N N . ALA B 1 196 ? 7.172 -15.477 6.82 1 98.06 196 ALA B N 1
ATOM 3019 C CA . ALA B 1 196 ? 6.406 -16.703 6.633 1 98.06 196 ALA B CA 1
ATOM 3020 C C . ALA B 1 196 ? 5.348 -16.531 5.547 1 98.06 196 ALA B C 1
ATOM 3022 O O . ALA B 1 196 ? 5.141 -17.438 4.723 1 98.06 196 ALA B O 1
ATOM 3023 N N . LEU B 1 197 ? 4.707 -15.414 5.555 1 97.44 197 LEU B N 1
ATOM 3024 C CA . LEU B 1 197 ? 3.729 -15.109 4.516 1 97.44 197 LEU B CA 1
ATOM 3025 C C . LEU B 1 197 ? 4.383 -15.102 3.139 1 97.44 197 LEU B C 1
ATOM 3027 O O . LEU B 1 197 ? 3.842 -15.672 2.188 1 97.44 197 LEU B O 1
ATOM 3031 N N . ALA B 1 198 ? 5.52 -14.438 3.07 1 98.25 198 ALA B N 1
ATOM 3032 C CA . ALA B 1 198 ? 6.238 -14.359 1.801 1 98.25 198 ALA B CA 1
ATOM 3033 C C . ALA B 1 198 ? 6.625 -15.75 1.306 1 98.25 198 ALA B C 1
ATOM 3035 O O . ALA B 1 198 ? 6.453 -16.062 0.127 1 98.25 198 ALA B O 1
ATOM 3036 N N . ARG B 1 199 ? 7.117 -16.562 2.209 1 97.44 199 ARG B N 1
ATOM 3037 C CA . ARG B 1 199 ? 7.547 -17.906 1.841 1 97.44 199 ARG B CA 1
ATOM 3038 C C . ARG B 1 199 ? 6.387 -18.719 1.285 1 97.44 199 ARG B C 1
ATOM 3040 O O . ARG B 1 199 ? 6.523 -19.375 0.255 1 97.44 199 ARG B O 1
ATOM 3047 N N . SER B 1 200 ? 5.289 -18.656 1.951 1 96.75 200 SER B N 1
ATOM 3048 C CA . SER B 1 200 ? 4.109 -19.391 1.51 1 96.75 200 SER B CA 1
ATOM 3049 C C . SER B 1 200 ? 3.613 -18.891 0.159 1 96.75 200 SER B C 1
ATOM 3051 O O . SER B 1 200 ? 3.262 -19.688 -0.716 1 96.75 200 SER B O 1
ATOM 3053 N N . ALA B 1 201 ? 3.568 -17.609 -0.028 1 97.75 201 ALA B N 1
ATOM 3054 C CA . ALA B 1 201 ? 3.088 -17.016 -1.271 1 97.75 201 ALA B CA 1
ATOM 3055 C C . ALA B 1 201 ? 4.039 -17.312 -2.428 1 97.75 201 ALA B C 1
ATOM 3057 O O . ALA B 1 201 ? 3.598 -17.562 -3.555 1 97.75 201 ALA B O 1
ATOM 3058 N N . VAL B 1 202 ? 5.32 -17.312 -2.133 1 97.94 202 VAL B N 1
ATOM 3059 C CA . VAL B 1 202 ? 6.328 -17.609 -3.146 1 97.94 202 VAL B CA 1
ATOM 3060 C C . VAL B 1 202 ? 6.137 -19.031 -3.67 1 97.94 202 VAL B C 1
ATOM 3062 O O . VAL B 1 202 ? 6.293 -19.281 -4.867 1 97.94 202 VAL B O 1
ATOM 3065 N N . SER B 1 203 ? 5.793 -19.953 -2.803 1 95.19 203 SER B N 1
ATOM 3066 C CA . SER B 1 203 ? 5.559 -21.328 -3.213 1 95.19 203 SER B CA 1
ATOM 3067 C C . SER B 1 203 ? 4.422 -21.422 -4.227 1 95.19 203 SER B C 1
ATOM 3069 O O . SER B 1 203 ? 4.465 -22.234 -5.148 1 95.19 203 SER B O 1
ATOM 3071 N N . VAL B 1 204 ? 3.459 -20.531 -4.102 1 93.5 204 VAL B N 1
ATOM 3072 C CA . VAL B 1 204 ? 2.326 -20.5 -5.023 1 93.5 204 VAL B CA 1
ATOM 3073 C C . VAL B 1 204 ? 2.75 -19.859 -6.348 1 93.5 204 VAL B C 1
ATOM 3075 O O . VAL B 1 204 ? 2.396 -20.359 -7.418 1 93.5 204 VAL B O 1
ATOM 3078 N N . ILE B 1 205 ? 3.523 -18.812 -6.273 1 95.81 205 ILE B N 1
ATOM 3079 C CA . ILE B 1 205 ? 3.967 -18.094 -7.461 1 95.81 205 ILE B CA 1
ATOM 3080 C C . ILE B 1 205 ? 4.844 -19 -8.32 1 95.81 205 ILE B C 1
ATOM 3082 O O . ILE B 1 205 ? 4.801 -18.922 -9.555 1 95.81 205 ILE B O 1
ATOM 3086 N N . CYS B 1 206 ? 5.594 -19.906 -7.738 1 94.75 206 CYS B N 1
ATOM 3087 C CA . CYS B 1 206 ? 6.59 -20.703 -8.445 1 94.75 206 CYS B CA 1
ATOM 3088 C C . CYS B 1 206 ? 5.977 -22.016 -8.953 1 94.75 206 CYS B C 1
ATOM 3090 O O . CYS B 1 206 ? 6.676 -22.844 -9.531 1 94.75 206 CYS B O 1
ATOM 3092 N N . LYS B 1 207 ? 4.723 -22.25 -8.797 1 85.25 207 LYS B N 1
ATOM 3093 C CA . LYS B 1 207 ? 4.066 -23.469 -9.289 1 85.25 207 LYS B CA 1
ATOM 3094 C C . LYS B 1 207 ? 3.5 -23.25 -10.695 1 85.25 207 LYS B C 1
ATOM 3096 O O . LYS B 1 207 ? 3.062 -22.141 -11.031 1 85.25 207 LYS B O 1
#

Radius of gyration: 25.4 Å; Cα contacts (8 Å, |Δi|>4): 549; chains: 2; bounding box: 122×65×60 Å

Solvent-accessible surface area (backbone atoms only — not comparable to full-atom values): 21644 Å² total; per-residue (Å²): 133,84,83,78,73,78,76,78,72,69,75,74,60,75,71,74,90,63,58,67,68,60,31,43,51,33,34,34,51,45,34,48,46,49,12,64,69,60,44,45,68,66,60,31,18,58,64,38,73,44,50,62,70,59,45,34,73,73,43,45,53,71,67,52,38,47,54,52,30,53,51,54,50,47,55,57,55,45,50,52,38,48,59,25,50,65,39,80,88,46,53,62,62,54,17,53,49,45,28,52,50,49,49,49,52,57,19,54,68,60,96,61,70,34,43,20,41,56,57,67,32,26,39,41,28,44,13,49,77,30,68,66,51,10,48,54,51,35,50,51,55,51,49,52,34,51,53,41,32,53,35,49,50,53,24,31,76,71,64,65,38,62,87,81,57,59,50,68,28,53,16,48,47,55,49,9,39,52,50,30,49,24,49,39,25,20,30,62,52,49,70,68,59,48,51,51,49,50,52,47,32,42,57,58,70,59,102,132,86,78,78,72,78,76,77,72,70,74,73,62,75,71,72,92,63,58,68,68,60,32,44,52,32,34,34,51,44,33,47,46,50,12,65,70,60,43,44,67,66,60,31,18,56,64,39,74,44,52,62,69,60,44,35,72,74,44,43,55,71,68,51,37,47,55,51,29,52,52,55,48,47,56,57,56,46,51,52,38,47,59,26,51,65,40,79,88,46,53,61,62,53,18,54,49,44,29,52,51,48,50,50,52,60,20,52,70,59,97,60,69,34,45,18,41,57,56,67,32,28,42,40,27,45,12,48,77,30,68,66,51,11,49,54,50,35,51,51,53,51,50,51,36,51,54,41,31,53,35,51,50,51,24,31,75,70,64,65,38,61,87,81,56,58,48,68,30,52,17,48,47,54,50,9,40,51,50,31,49,23,50,39,25,21,31,62,52,49,70,69,59,48,50,51,50,49,52,46,31,44,59,58,70,58,102

Secondary structure (DSSP, 8-state):
----------------SS-HHHHHHHHHHHHHHH-TTT--HHHHHHHHT--HHHHHHHH-SHHHHHHHHHHHHHHHHHHHHHHHHS-TTS-HHHHHHHHHHHHHHHHT-SSSS----HIIIIIHHHTTT-HHHHHHHHHHHHHHHHHHHHHHHHHHHTTSS-TT--HHHHHHHHHHHHHHHHHHHHTT--HHHHHHHHHHHHHHHT-/----------------SS-HHHHHHHHHHHHHHH-TTT--HHHHHHHHT--HHHHHHHH-SHHHHHHHHHHHHHHHHHHHHHHHHS-TTS-HHHHHHHHHHHHHHHHT-SSSS----HIIIIIHHHTTT-HHHHHHHHHHHHHHHHHHHHHHHHHHHTTSS-TT--HHHHHHHHHHHHHHHHHHHHTT--HHHHHHHHHHHHHHHT-

Sequence (414 aa):
MAQNKPTEGKGRGRPRAYDPQTALQQALGVFWNTGYSAASLDSIASAAGMNRPSLYAAFGDKHALYIKALDQYWETAHAAMQAALKDSSLTLEQALSAFYEGQLAIYFSGDGQPRGCFAIGTATTEAVEDPEIRQVLSLRLSQLDADLQTRLQLAIDAGELKADADLAALAVLASSLLHSISIRARAGKSREELAALARSAVSVICKMAQNKPTEGKGRGRPRAYDPQTALQQALGVFWNTGYSAASLDSIASAAGMNRPSLYAAFGDKHALYIKALDQYWETAHAAMQAALKDSSLTLEQALSAFYEGQLAIYFSGDGQPRGCFAIGTATTEAVEDPEIRQVLSLRLSQLDADLQTRLQLAIDAGELKADADLAALAVLASSLLHSISIRARAGKSREELAALARSAVSVICK

pLDDT: mean 91.63, std 14.77, range [31.48, 98.81]